Protein AF-A0A7S2PBY9-F1 (afdb_monomer_lite)

Foldseek 3Di:
DDDDPPQCKAWADEVPDPAIDIDGLVLDDCQFFVLVVQQPDDDDDPPGDHFDADPVRHGYDPAFPDNLLVVLSVVCSNVSNDDDLVRNCVSQVDLVSLQRNQLCCVVRPGDVVVLQSSLQSNQQDVEDPAEDDEDECVNGNHDQADEEHAEGAHYNYRYEAAHHALYEYAEYEAYNYEYENYEDALNYEYAEYEAENYEYYCYEPNYEYQEYAHDHAYEYENYEAEHAAEYEYELYEHANYEYDDDDPNDDPPHFHEYEAYCYEYHEAYEDQGQEYEYEQYHYNYQAYEHEDANREYEYECYEPPDDHHYDDPAAYEYEYALYEDQDEEEAERYEYHDHNYEYNDAYEYYCYEDCDEAEDYEHDAAHEYAQYERACAYELYEYENYEYANYERHEDAARQANYEYELYEHAQYEAYQHDPDGHEHEYELYEAEQYWYFDDDPDTDIDTPPPDPPRCPRYNHHNYHYYYNDPPD

Structure (mmCIF, N/CA/C/O backbone):
data_AF-A0A7S2PBY9-F1
#
_entry.id   AF-A0A7S2PBY9-F1
#
loop_
_atom_site.group_PDB
_atom_site.id
_atom_site.type_symbol
_atom_site.label_atom_id
_atom_site.label_alt_id
_atom_site.label_comp_id
_atom_site.label_asym_id
_atom_site.label_entity_id
_atom_site.label_seq_id
_atom_site.pdbx_PDB_ins_code
_atom_site.Cartn_x
_atom_site.Cartn_y
_atom_site.Cartn_z
_atom_site.occupancy
_atom_site.B_iso_or_equiv
_atom_site.auth_seq_id
_atom_site.auth_comp_id
_atom_site.auth_asym_id
_atom_site.auth_atom_id
_atom_site.pdbx_PDB_model_num
ATOM 1 N N . GLY A 1 1 ? -43.700 9.227 63.693 1.00 39.72 1 GLY A N 1
ATOM 2 C CA . GLY A 1 1 ? -43.166 7.904 63.344 1.00 39.72 1 GLY A CA 1
ATOM 3 C C . GLY A 1 1 ? -41.976 8.168 62.476 1.00 39.72 1 GLY A C 1
ATOM 4 O O . GLY A 1 1 ? -42.180 8.581 61.346 1.00 39.72 1 GLY A O 1
ATOM 5 N N . GLY A 1 2 ? -40.796 8.138 63.084 1.00 37.88 2 GLY A N 1
ATOM 6 C CA . GLY A 1 2 ? -39.539 8.439 62.416 1.00 37.88 2 GLY A CA 1
ATOM 7 C C . GLY A 1 2 ? -38.986 7.209 61.710 1.00 37.88 2 GLY A C 1
ATOM 8 O O . GLY A 1 2 ? -39.224 6.092 62.161 1.00 37.88 2 GLY A O 1
ATOM 9 N N . ASP A 1 3 ? -38.289 7.497 60.617 1.00 44.28 3 ASP A N 1
ATOM 10 C CA . ASP A 1 3 ? -37.062 6.849 60.164 1.00 44.28 3 ASP A CA 1
ATOM 11 C C . ASP A 1 3 ? -37.043 5.321 60.127 1.00 44.28 3 ASP A C 1
ATOM 13 O O . ASP A 1 3 ? -36.517 4.664 61.014 1.00 44.28 3 ASP A O 1
ATOM 17 N N . ASP A 1 4 ? -37.526 4.791 59.005 1.00 40.81 4 ASP A N 1
ATOM 18 C CA . ASP A 1 4 ? -36.921 3.635 58.341 1.00 40.81 4 ASP A CA 1
ATOM 19 C C . ASP A 1 4 ? -36.999 3.879 56.823 1.00 40.81 4 ASP A C 1
ATOM 21 O O . ASP A 1 4 ? -37.701 3.200 56.073 1.00 40.81 4 ASP A O 1
ATOM 25 N N . VAL A 1 5 ? -36.267 4.893 56.337 1.00 46.94 5 VAL A N 1
ATOM 26 C CA . VAL A 1 5 ? -35.776 4.867 54.948 1.00 46.94 5 VAL A CA 1
ATOM 27 C C . VAL A 1 5 ? -34.661 3.827 54.942 1.00 46.94 5 VAL A C 1
ATOM 29 O O . VAL A 1 5 ? -33.476 4.151 54.970 1.00 46.94 5 VAL A O 1
ATOM 32 N N . ALA A 1 6 ? -35.052 2.556 55.042 1.00 49.47 6 ALA A N 1
ATOM 33 C CA . ALA A 1 6 ? -34.139 1.443 54.902 1.00 49.47 6 ALA A CA 1
ATOM 34 C C . ALA A 1 6 ? -33.404 1.634 53.574 1.00 49.47 6 ALA A C 1
ATOM 36 O O . ALA A 1 6 ? -34.047 1.820 52.541 1.00 49.47 6 ALA A O 1
ATOM 37 N N . ASN A 1 7 ? -32.070 1.655 53.629 1.00 56.69 7 ASN A N 1
ATOM 38 C CA . ASN A 1 7 ? -31.191 1.665 52.464 1.00 56.69 7 ASN A CA 1
ATOM 39 C C . ASN A 1 7 ? -31.733 0.681 51.417 1.00 56.69 7 ASN A C 1
ATOM 41 O O . ASN A 1 7 ? -31.589 -0.529 51.596 1.00 56.69 7 ASN A O 1
ATOM 45 N N . ASP A 1 8 ? -32.359 1.189 50.350 1.00 86.00 8 ASP A N 1
ATOM 46 C CA . ASP A 1 8 ? -32.905 0.385 49.246 1.00 86.00 8 ASP A CA 1
ATOM 47 C C . ASP A 1 8 ? -31.750 -0.020 48.318 1.00 86.00 8 ASP A C 1
ATOM 49 O O . ASP A 1 8 ? -31.641 0.370 47.152 1.00 86.00 8 ASP A O 1
ATOM 53 N N . GLU A 1 9 ? -30.794 -0.715 48.930 1.00 92.44 9 GLU A N 1
ATOM 54 C CA . GLU A 1 9 ? -29.535 -1.132 48.355 1.00 92.44 9 GLU A CA 1
ATOM 55 C C . GLU A 1 9 ? -29.719 -2.521 47.746 1.00 92.44 9 GLU A C 1
ATOM 57 O O . GLU A 1 9 ? -30.039 -3.500 48.422 1.00 92.44 9 GLU A O 1
ATOM 62 N N . ILE A 1 10 ? -29.504 -2.611 46.441 1.00 93.75 10 ILE A N 1
ATOM 63 C CA . ILE A 1 10 ? -29.655 -3.835 45.670 1.00 93.75 10 ILE A CA 1
ATOM 64 C C . ILE A 1 10 ? -28.278 -4.448 45.469 1.00 93.75 10 ILE A C 1
ATOM 66 O O . ILE A 1 10 ? -27.334 -3.771 45.060 1.00 93.75 10 ILE A O 1
ATOM 70 N N . SER A 1 11 ? -28.172 -5.745 45.741 1.00 94.75 11 SER A N 1
ATOM 71 C CA . SER A 1 11 ? -26.940 -6.507 45.555 1.00 94.75 11 SER A CA 1
ATOM 72 C C . SER A 1 11 ? -27.009 -7.348 44.283 1.00 94.75 11 SER A C 1
ATOM 74 O O . SER A 1 11 ? -27.961 -8.104 44.083 1.00 94.75 11 SER A O 1
ATOM 76 N N . PHE A 1 12 ? -25.967 -7.244 43.465 1.00 94.75 12 PHE A N 1
ATOM 77 C CA . PHE A 1 12 ? -25.755 -8.029 42.255 1.00 94.75 12 PHE A CA 1
ATOM 78 C C . PHE A 1 12 ? -24.543 -8.941 42.430 1.00 94.75 12 PHE A C 1
ATOM 80 O O . PHE A 1 12 ? -23.540 -8.534 43.023 1.00 94.75 12 PHE A O 1
ATOM 87 N N . VAL A 1 13 ? -24.627 -10.154 41.897 1.00 94.88 13 VAL A N 1
ATOM 88 C CA . VAL A 1 13 ? -23.551 -11.149 41.875 1.00 94.88 13 VAL A CA 1
ATOM 89 C C . VAL A 1 13 ? -23.421 -11.714 40.464 1.00 94.88 13 VAL A C 1
ATOM 91 O O . VAL A 1 13 ? -24.424 -11.899 39.779 1.00 94.88 13 VAL A O 1
ATOM 94 N N . VAL A 1 14 ? -22.200 -11.973 40.005 1.00 93.25 14 VAL A N 1
ATOM 95 C CA . VAL A 1 14 ? -21.979 -12.625 38.705 1.00 93.25 14 VAL A CA 1
ATOM 96 C C . VAL A 1 14 ? -22.120 -14.142 38.865 1.00 93.25 14 VAL A C 1
ATOM 98 O O . VAL A 1 14 ? -21.650 -14.717 39.847 1.00 93.25 14 VAL A O 1
ATOM 101 N N . ARG A 1 15 ? -22.811 -14.807 37.934 1.00 91.06 15 ARG A N 1
ATOM 102 C CA . ARG A 1 15 ? -23.090 -16.247 37.997 1.00 91.06 15 ARG A CA 1
ATOM 103 C C . ARG A 1 15 ? -21.786 -17.042 38.071 1.00 91.06 15 ARG A C 1
ATOM 105 O O . ARG A 1 15 ? -20.938 -16.933 37.197 1.00 91.06 15 ARG A O 1
ATOM 112 N N . GLY A 1 16 ? -21.661 -17.882 39.099 1.00 88.38 16 GLY A N 1
ATOM 113 C CA . GLY A 1 16 ? -20.468 -18.708 39.317 1.00 88.38 16 GLY A CA 1
ATOM 114 C C . GLY A 1 16 ? -19.298 -17.975 39.978 1.00 88.38 16 GLY A C 1
ATOM 115 O O . GLY A 1 16 ? -18.324 -18.625 40.343 1.00 88.38 16 GLY A O 1
ATOM 116 N N . GLU A 1 17 ? -19.418 -16.668 40.209 1.00 89.69 17 GLU A N 1
ATOM 117 C CA . GLU A 1 17 ? -18.386 -15.841 40.824 1.00 89.69 17 GLU A CA 1
ATOM 118 C C . GLU A 1 17 ? -18.768 -15.417 42.247 1.00 89.69 17 GLU A C 1
ATOM 120 O O . GLU A 1 17 ? -19.938 -15.342 42.626 1.00 89.69 17 GLU A O 1
ATOM 125 N N . SER A 1 18 ? -17.757 -15.102 43.059 1.00 88.50 18 SER A N 1
ATOM 126 C CA . SER A 1 18 ? -17.959 -14.566 44.418 1.00 88.50 18 SER A CA 1
ATOM 127 C C . SER A 1 18 ? -18.099 -13.039 44.455 1.00 88.50 18 SER A C 1
ATOM 129 O O . SER A 1 18 ? -18.426 -12.467 45.497 1.00 88.50 18 SER A O 1
ATOM 131 N N . THR A 1 19 ? -17.859 -12.375 43.323 1.00 91.62 19 THR A N 1
ATOM 132 C CA . THR A 1 19 ? -17.816 -10.918 43.213 1.00 91.62 19 THR A CA 1
ATOM 133 C C . THR A 1 19 ? -19.214 -10.322 43.333 1.00 91.62 19 THR A C 1
ATOM 135 O O . THR A 1 19 ? -20.106 -10.625 42.541 1.00 91.62 19 THR A O 1
ATOM 138 N N . THR A 1 20 ? -19.400 -9.435 44.311 1.00 93.44 20 THR A N 1
ATOM 139 C CA . THR A 1 20 ? -20.675 -8.754 44.556 1.00 93.44 20 THR A CA 1
ATOM 140 C C . THR A 1 20 ? -20.530 -7.248 44.456 1.00 93.44 20 THR A C 1
ATOM 142 O O . THR A 1 20 ? -19.598 -6.683 45.029 1.00 93.44 20 THR A O 1
ATOM 145 N N . ALA A 1 21 ? -21.491 -6.588 43.817 1.00 95.25 21 ALA A N 1
ATOM 146 C CA . ALA A 1 21 ? -21.585 -5.136 43.782 1.00 95.25 21 ALA A CA 1
ATOM 147 C C . ALA A 1 21 ? -22.942 -4.680 44.303 1.00 95.25 21 ALA A C 1
ATOM 149 O O . ALA A 1 21 ? -23.959 -5.343 44.104 1.00 95.25 21 ALA A O 1
ATOM 150 N N . LYS A 1 22 ? -22.943 -3.527 44.966 1.00 95.31 22 LYS A N 1
ATOM 151 C CA . LYS A 1 22 ? -24.145 -2.924 45.525 1.00 95.31 22 LYS A CA 1
ATOM 152 C C . LYS A 1 22 ? -24.443 -1.583 44.874 1.00 95.31 22 LYS A C 1
ATOM 154 O O . LYS A 1 22 ? -23.528 -0.776 44.677 1.00 95.31 22 LYS A O 1
ATOM 159 N N . LEU A 1 23 ? -25.708 -1.350 44.548 1.00 94.88 23 LEU A N 1
ATOM 160 C CA . LEU A 1 23 ? -26.203 -0.103 43.968 1.00 94.88 23 LEU A CA 1
ATOM 161 C C . LEU A 1 23 ? -27.442 0.363 44.728 1.00 94.88 23 LEU A C 1
ATOM 163 O O . LEU A 1 23 ? -28.250 -0.450 45.166 1.00 94.88 23 LEU A O 1
ATOM 167 N N . GLN A 1 24 ? -27.607 1.676 44.862 1.00 93.50 24 GLN A N 1
ATOM 168 C CA . GLN A 1 24 ? -28.858 2.246 45.362 1.00 93.50 24 GLN A CA 1
ATOM 169 C C . GLN A 1 24 ? -29.923 2.119 44.270 1.00 93.50 24 GLN A C 1
ATOM 171 O O . GLN A 1 24 ? -29.632 2.429 43.113 1.00 93.50 24 GLN A O 1
ATOM 176 N N . ARG A 1 25 ? -31.156 1.711 44.606 1.00 90.56 25 ARG A N 1
ATOM 177 C CA . ARG A 1 25 ? -32.242 1.598 43.611 1.00 90.56 25 ARG A CA 1
ATOM 178 C C . ARG A 1 25 ? -32.454 2.896 42.830 1.00 90.56 25 ARG A C 1
ATOM 180 O O . ARG A 1 25 ? -32.711 2.843 41.634 1.00 90.56 25 ARG A O 1
ATOM 187 N N . SER A 1 26 ? -32.272 4.048 43.474 1.00 90.88 26 SER A N 1
ATOM 188 C CA . SER A 1 26 ? -32.381 5.371 42.845 1.00 90.88 26 SER A CA 1
ATOM 189 C C . SER A 1 26 ? -31.364 5.636 41.726 1.00 90.88 26 SER A C 1
ATOM 191 O O . SER A 1 26 ? -31.598 6.519 40.909 1.00 90.88 26 SER A O 1
ATOM 193 N N . MET A 1 27 ? -30.257 4.886 41.665 1.00 92.25 27 MET A N 1
ATOM 194 C CA . MET A 1 27 ? -29.250 4.989 40.596 1.00 92.25 27 MET A CA 1
ATOM 195 C C . MET A 1 27 ? -29.655 4.221 39.332 1.00 92.25 27 MET A C 1
ATOM 197 O O . MET A 1 27 ? -29.084 4.441 38.266 1.00 92.25 27 MET A O 1
ATOM 201 N N . LEU A 1 28 ? -30.620 3.303 39.437 1.00 91.88 28 LEU A N 1
ATOM 202 C CA . LEU A 1 28 ? -31.110 2.523 38.309 1.00 91.88 28 LEU A CA 1
ATOM 203 C C . LEU A 1 28 ? -32.190 3.327 37.587 1.00 91.88 28 LEU A C 1
ATOM 205 O O . LEU A 1 28 ? -33.342 3.371 38.012 1.00 91.88 28 LEU A O 1
ATOM 209 N N . THR A 1 29 ? -31.818 3.969 36.485 1.00 90.50 29 THR A N 1
ATOM 210 C CA . THR A 1 29 ? -32.753 4.692 35.617 1.00 90.50 29 THR A CA 1
ATOM 211 C C . THR A 1 29 ? -32.767 4.075 34.219 1.00 90.50 29 THR A C 1
ATOM 213 O O . THR A 1 29 ? -31.808 3.419 33.804 1.00 90.50 29 THR A O 1
ATOM 216 N N . ASN A 1 30 ? -33.849 4.313 33.469 1.00 88.06 30 ASN A N 1
ATOM 217 C CA . ASN A 1 30 ? -33.950 3.898 32.064 1.00 88.06 30 ASN A CA 1
ATOM 218 C C . ASN A 1 30 ? -32.862 4.528 31.180 1.00 88.06 30 ASN A C 1
ATOM 220 O O . ASN A 1 30 ? -32.518 3.964 30.148 1.00 88.06 30 ASN A O 1
ATOM 224 N N . GLU A 1 31 ? -32.335 5.687 31.577 1.00 88.31 31 GLU A N 1
ATOM 225 C CA . GLU A 1 31 ? -31.305 6.419 30.835 1.00 88.31 31 GLU A CA 1
ATOM 226 C C . GLU A 1 31 ? -29.900 5.854 31.084 1.00 88.31 31 GLU A C 1
ATOM 228 O O . GLU A 1 31 ? -29.051 5.894 30.197 1.00 88.31 31 GLU A O 1
ATOM 233 N N . VAL A 1 32 ? -29.652 5.315 32.281 1.00 87.44 32 VAL A N 1
ATOM 234 C CA . VAL A 1 32 ? -28.318 4.871 32.707 1.00 87.44 32 VAL A CA 1
ATOM 235 C C . VAL A 1 32 ? -28.105 3.384 32.447 1.00 87.44 32 VAL A C 1
ATOM 237 O O . VAL A 1 32 ? -27.052 2.988 31.950 1.00 87.44 32 VAL A O 1
ATOM 240 N N . CYS A 1 33 ? -29.075 2.549 32.826 1.00 90.69 33 CYS A N 1
ATOM 241 C CA . CYS A 1 33 ? -28.980 1.100 32.681 1.00 90.69 33 CYS A CA 1
ATOM 242 C C . CYS A 1 33 ? -30.379 0.457 32.724 1.00 90.69 33 CYS A C 1
ATOM 244 O O . CYS A 1 33 ? -30.797 -0.066 33.767 1.00 90.69 33 CYS A O 1
ATOM 246 N N . PRO A 1 34 ? -31.122 0.475 31.601 1.00 89.62 34 PRO A N 1
ATOM 247 C CA . PRO A 1 34 ? -32.491 -0.041 31.548 1.00 89.62 34 PRO A CA 1
ATOM 248 C C . PRO A 1 34 ? -32.565 -1.539 31.866 1.00 89.62 34 PRO A C 1
ATOM 250 O O . PRO A 1 34 ? -33.553 -1.996 32.431 1.00 89.62 34 PRO A O 1
ATOM 253 N N . VAL A 1 35 ? -31.506 -2.302 31.573 1.00 89.75 35 VAL A N 1
ATOM 254 C CA . VAL A 1 35 ? -31.452 -3.745 31.848 1.00 89.75 35 VAL A CA 1
ATOM 255 C C . VAL A 1 35 ? -31.438 -4.027 33.346 1.00 89.75 35 VAL A C 1
ATOM 257 O O . VAL A 1 35 ? -32.257 -4.807 33.827 1.00 89.75 35 VAL A O 1
ATOM 260 N N . LEU A 1 36 ? -30.565 -3.367 34.114 1.00 91.00 36 LEU A N 1
ATOM 261 C CA . LEU A 1 36 ? -30.546 -3.549 35.568 1.00 91.00 36 LEU A CA 1
ATOM 262 C C . LEU A 1 36 ? -31.826 -3.026 36.218 1.00 91.00 36 LEU A C 1
ATOM 264 O O . LEU A 1 36 ? -32.329 -3.654 37.146 1.00 91.00 36 LEU A O 1
ATOM 268 N N . LEU A 1 37 ? -32.380 -1.915 35.722 1.00 90.56 37 LEU A N 1
ATOM 269 C CA . LEU A 1 37 ? -33.668 -1.423 36.201 1.00 90.56 37 LEU A CA 1
ATOM 270 C C . LEU A 1 37 ? -34.782 -2.451 35.957 1.00 90.56 37 LEU A C 1
ATOM 272 O O . LEU A 1 37 ? -35.534 -2.735 36.881 1.00 90.56 37 LEU A O 1
ATOM 276 N N . ALA A 1 38 ? -34.857 -3.051 34.766 1.00 87.81 38 ALA A N 1
ATOM 277 C CA . ALA A 1 38 ? -35.856 -4.068 34.440 1.00 87.81 38 ALA A CA 1
ATOM 278 C C . ALA A 1 38 ? -35.723 -5.327 35.310 1.00 87.81 38 ALA A C 1
ATOM 280 O O . ALA A 1 38 ? -36.731 -5.863 35.760 1.00 87.81 38 ALA A O 1
ATOM 281 N N . LEU A 1 39 ? -34.493 -5.765 35.607 1.00 88.19 39 LEU A N 1
ATOM 282 C CA . LEU A 1 39 ? -34.247 -6.922 36.476 1.00 88.19 39 LEU A CA 1
ATOM 283 C C . LEU A 1 39 ? -34.735 -6.693 37.914 1.00 88.19 39 LEU A C 1
ATOM 285 O O . LEU A 1 39 ? -35.150 -7.645 38.573 1.00 88.19 39 LEU A O 1
ATOM 289 N N . VAL A 1 40 ? -34.664 -5.451 38.406 1.00 88.25 40 VAL A N 1
ATOM 290 C CA . VAL A 1 40 ? -35.004 -5.099 39.796 1.00 88.25 40 VAL A CA 1
ATOM 291 C C . VAL A 1 40 ? -36.384 -4.448 39.941 1.00 88.25 40 VAL A C 1
ATOM 293 O O . VAL A 1 40 ? -36.879 -4.260 41.063 1.00 88.25 40 VAL A O 1
ATOM 296 N N . ALA A 1 41 ? -37.010 -4.087 38.823 1.00 82.94 41 ALA A N 1
ATOM 297 C CA . ALA A 1 41 ? -38.372 -3.600 38.788 1.00 82.94 41 ALA A CA 1
ATOM 298 C C . ALA A 1 41 ? -39.301 -4.705 39.293 1.00 82.94 41 ALA A C 1
ATOM 300 O O . ALA A 1 41 ? -39.381 -5.807 38.756 1.00 82.94 41 ALA A O 1
ATOM 301 N N . ASP A 1 42 ? -39.996 -4.397 40.376 1.00 64.50 42 ASP A N 1
ATOM 302 C CA . ASP A 1 42 ? -40.964 -5.292 40.979 1.00 64.50 42 ASP A CA 1
ATOM 303 C C . ASP A 1 42 ? -42.302 -5.104 40.226 1.00 64.50 42 ASP A C 1
ATOM 305 O O . ASP A 1 42 ? -42.823 -3.988 40.221 1.00 64.50 42 ASP A O 1
ATOM 309 N N . ARG A 1 43 ? -42.889 -6.202 39.701 1.00 61.25 43 ARG A N 1
ATOM 310 C CA . ARG A 1 43 ? -44.346 -6.532 39.687 1.00 61.25 43 ARG A CA 1
ATOM 311 C C . ARG A 1 43 ? -45.137 -6.622 38.366 1.00 61.25 43 ARG A C 1
ATOM 313 O O . ARG A 1 43 ? -44.895 -5.962 37.366 1.00 61.25 43 ARG A O 1
ATOM 320 N N . ALA A 1 44 ? -46.230 -7.376 38.538 1.00 48.28 44 ALA A N 1
ATOM 321 C CA . ALA A 1 44 ? -47.545 -7.330 37.891 1.00 48.28 44 ALA A CA 1
ATOM 322 C C . ALA A 1 44 ? -47.662 -7.828 36.448 1.00 48.28 44 ALA A C 1
ATOM 324 O O . ALA A 1 44 ? -48.623 -8.546 36.178 1.00 48.28 44 ALA A O 1
ATOM 325 N N . ASP A 1 45 ? -46.703 -7.545 35.569 1.00 48.62 45 ASP A N 1
ATOM 326 C CA . ASP A 1 45 ? -46.765 -8.002 34.178 1.00 48.62 45 ASP A CA 1
ATOM 327 C C . ASP A 1 45 ? -45.830 -9.190 33.930 1.00 48.62 45 ASP A C 1
ATOM 329 O O . ASP A 1 45 ? -44.605 -9.086 33.973 1.00 48.62 45 ASP A O 1
ATOM 333 N N . ALA A 1 46 ? -46.430 -10.348 33.645 1.00 53.78 46 ALA A N 1
ATOM 334 C CA . ALA A 1 46 ? -45.760 -11.636 33.436 1.00 53.78 46 ALA A CA 1
ATOM 335 C C . ALA A 1 46 ? -44.892 -11.719 32.157 1.00 53.78 46 ALA A C 1
ATOM 337 O O . ALA A 1 46 ? -44.427 -12.801 31.806 1.00 53.78 46 ALA A O 1
ATOM 338 N N . SER A 1 47 ? -44.694 -10.613 31.434 1.00 56.56 47 SER A N 1
ATOM 339 C CA . SER A 1 47 ? -44.037 -10.581 30.122 1.00 56.56 47 SER A CA 1
ATOM 340 C C . SER A 1 47 ? -42.581 -10.101 30.133 1.00 56.56 47 SER A C 1
ATOM 342 O O . SER A 1 47 ? -41.954 -10.108 29.075 1.00 56.56 47 SER A O 1
ATOM 344 N N . MET A 1 48 ? -42.031 -9.670 31.273 1.00 55.06 48 MET A N 1
ATOM 345 C CA . MET A 1 48 ? -40.631 -9.225 31.364 1.00 55.06 48 MET A CA 1
ATOM 346 C C . MET A 1 48 ? -39.706 -10.338 31.898 1.00 55.06 48 MET A C 1
ATOM 348 O O . MET A 1 48 ? -40.133 -11.114 32.756 1.00 55.06 48 MET A O 1
ATOM 352 N N . PRO A 1 49 ? -38.446 -10.432 31.424 1.00 57.31 49 PRO A N 1
ATOM 353 C CA . PRO A 1 49 ? -37.483 -11.418 31.916 1.00 57.31 49 PRO A CA 1
ATOM 354 C C . PRO A 1 49 ? -37.244 -11.255 33.424 1.00 57.31 49 PRO A C 1
ATOM 356 O O . PRO A 1 49 ? -36.888 -10.170 33.880 1.00 57.31 49 PRO A O 1
ATOM 359 N N . GLN A 1 50 ? -37.422 -12.328 34.200 1.00 65.94 50 GLN A N 1
ATOM 360 C CA . GLN A 1 50 ? -37.060 -12.331 35.618 1.00 65.94 50 GLN A CA 1
ATOM 361 C C . GLN A 1 50 ? -35.546 -12.488 35.770 1.00 65.94 50 GLN A C 1
ATOM 363 O O . GLN A 1 50 ? -34.950 -13.384 35.176 1.00 65.94 50 GLN A O 1
ATOM 368 N N . GLY A 1 51 ? -34.933 -11.638 36.596 1.00 70.81 51 GLY A N 1
ATOM 369 C CA . GLY A 1 51 ? -33.574 -11.876 37.067 1.00 70.81 51 GLY A CA 1
ATOM 370 C C . GLY A 1 51 ? -33.562 -12.989 38.106 1.00 70.81 51 GLY A C 1
ATOM 371 O O . GLY A 1 51 ? -34.260 -12.888 39.118 1.00 70.81 51 GLY A O 1
ATOM 372 N N . ASP A 1 52 ? -32.756 -14.026 37.880 1.00 86.25 52 ASP A N 1
ATOM 373 C CA . ASP A 1 52 ? -32.514 -15.063 38.881 1.00 86.25 52 ASP A CA 1
ATOM 374 C C . ASP A 1 52 ? -31.988 -14.418 40.169 1.00 86.25 52 ASP A C 1
ATOM 376 O O . ASP A 1 52 ? -31.101 -13.561 40.134 1.00 86.25 52 ASP A O 1
ATOM 380 N N . ARG A 1 53 ? -32.515 -14.837 41.322 1.00 90.56 53 ARG A N 1
ATOM 381 C CA . ARG A 1 53 ? -31.969 -14.466 42.631 1.00 90.56 53 ARG A CA 1
ATOM 382 C C . ARG A 1 53 ? -31.380 -15.685 43.315 1.00 90.56 53 ARG A C 1
ATOM 384 O O . ARG A 1 53 ? -31.908 -16.789 43.196 1.00 90.56 53 ARG A O 1
ATOM 391 N N . ASP A 1 54 ? -30.305 -15.479 44.059 1.00 91.50 54 ASP A N 1
ATOM 392 C CA . ASP A 1 54 ? -29.762 -16.525 44.917 1.00 91.50 54 ASP A CA 1
ATOM 393 C C . ASP A 1 54 ? -30.501 -16.624 46.264 1.00 91.50 54 ASP A C 1
ATOM 395 O O . ASP A 1 54 ? -31.431 -15.871 46.562 1.00 91.50 54 ASP A O 1
ATOM 399 N N . SER A 1 55 ? -30.068 -17.559 47.115 1.00 91.06 55 SER A N 1
ATOM 400 C CA . SER A 1 55 ? -30.639 -17.770 48.453 1.00 91.06 55 SER A CA 1
ATOM 401 C C . SER A 1 55 ? -30.460 -16.584 49.410 1.00 91.06 55 SER A C 1
ATOM 403 O O . SER A 1 55 ? -31.115 -16.546 50.449 1.00 91.06 55 SER A O 1
ATOM 405 N N . GLN A 1 56 ? -29.599 -15.619 49.076 1.00 91.38 56 GLN A N 1
ATOM 406 C CA . GLN A 1 56 ? -29.383 -14.384 49.831 1.00 91.38 56 GLN A CA 1
ATOM 407 C C . GLN A 1 56 ? -30.193 -13.210 49.259 1.00 91.38 56 GLN A C 1
ATOM 409 O O . GLN A 1 56 ? -30.078 -12.088 49.750 1.00 91.38 56 GLN A O 1
ATOM 414 N N . GLY A 1 57 ? -31.011 -13.451 48.229 1.00 89.56 57 GLY A N 1
ATOM 415 C CA . GLY A 1 57 ? -31.811 -12.429 47.563 1.00 89.56 57 GLY A CA 1
ATOM 416 C C . GLY A 1 57 ? -31.005 -11.510 46.641 1.00 89.56 57 GLY A C 1
ATOM 417 O O . GLY A 1 57 ? -31.530 -10.476 46.228 1.00 89.56 57 GLY A O 1
ATOM 418 N N . ARG A 1 58 ? -29.754 -11.861 46.314 1.00 92.50 58 ARG A N 1
ATOM 419 C CA . ARG A 1 58 ? -28.908 -11.106 45.377 1.00 92.50 58 ARG A CA 1
ATOM 420 C C . ARG A 1 58 ? -29.290 -11.470 43.949 1.00 92.50 58 ARG A C 1
ATOM 422 O O . ARG A 1 58 ? -29.528 -12.641 43.663 1.00 92.50 58 ARG A O 1
ATOM 429 N N . TYR A 1 59 ? -29.316 -10.490 43.054 1.00 92.38 59 TYR A N 1
ATOM 430 C CA . TYR A 1 59 ? -29.592 -10.726 41.638 1.00 92.38 59 TYR A CA 1
ATOM 431 C C . TYR A 1 59 ? -28.365 -11.309 40.943 1.00 92.38 59 TYR A C 1
ATOM 433 O O . TYR A 1 59 ? -27.272 -10.750 41.039 1.00 92.38 59 TYR A O 1
ATOM 441 N N . ILE A 1 60 ? -28.556 -12.419 40.241 1.00 92.00 60 ILE A N 1
ATOM 442 C CA . ILE A 1 60 ? -27.516 -13.130 39.507 1.00 92.00 60 ILE A CA 1
ATOM 443 C C . ILE A 1 60 ? -27.452 -12.568 38.084 1.00 92.00 60 ILE A C 1
ATOM 445 O O . ILE A 1 60 ? -28.454 -12.530 37.374 1.00 92.00 60 ILE A O 1
ATOM 449 N N . LEU A 1 61 ? -26.266 -12.137 37.666 1.00 91.88 61 LEU A N 1
ATOM 450 C CA . LEU A 1 61 ? -25.985 -11.630 36.327 1.00 91.88 61 LEU A CA 1
ATOM 451 C C . LEU A 1 61 ? -25.099 -12.622 35.575 1.00 91.88 61 LEU A C 1
ATOM 453 O O . LEU A 1 61 ? -24.127 -13.118 36.137 1.00 91.88 61 LEU A O 1
ATOM 457 N N . ASP A 1 62 ? -25.326 -12.803 34.277 1.00 87.12 62 ASP A N 1
ATOM 458 C CA . ASP A 1 62 ? -24.390 -13.519 33.389 1.00 87.12 62 ASP A CA 1
ATOM 459 C C . ASP A 1 62 ? -23.187 -12.637 32.982 1.00 87.12 62 ASP A C 1
ATOM 461 O O . ASP A 1 62 ? -22.564 -12.851 31.948 1.00 87.12 62 ASP A O 1
ATOM 465 N N . GLY A 1 63 ? -22.921 -11.588 33.774 1.00 80.00 63 GLY A N 1
ATOM 466 C CA . GLY A 1 63 ? -21.993 -10.500 33.484 1.00 80.00 63 GLY A CA 1
ATOM 467 C C . GLY A 1 63 ? -20.513 -10.901 33.507 1.00 80.00 63 GLY A C 1
ATOM 468 O O . GLY A 1 63 ? -20.178 -12.080 33.595 1.00 80.00 63 GLY A O 1
ATOM 469 N N . PRO A 1 64 ? -19.601 -9.916 33.443 1.00 90.94 64 PRO A N 1
ATOM 470 C CA . PRO A 1 64 ? -18.179 -10.199 33.313 1.00 90.94 64 PRO A CA 1
ATOM 471 C C . PRO A 1 64 ? -17.632 -10.962 34.527 1.00 90.94 64 PRO A C 1
ATOM 473 O O . PRO A 1 64 ? -17.800 -10.540 35.670 1.00 90.94 64 PRO A O 1
ATOM 476 N N . SER A 1 65 ? -16.922 -12.049 34.246 1.00 91.31 65 SER A N 1
ATOM 477 C CA . SER A 1 65 ? -16.109 -12.828 35.178 1.00 91.31 65 SER A CA 1
ATOM 478 C C . SER A 1 65 ? -14.943 -12.021 35.761 1.00 91.31 65 SER A C 1
ATOM 480 O O . SER A 1 65 ? -14.624 -12.172 36.939 1.00 91.31 65 SER A O 1
ATOM 482 N N . ASN A 1 66 ? -14.329 -11.109 34.991 1.00 94.06 66 ASN A N 1
ATOM 483 C CA . ASN A 1 66 ? -13.269 -10.247 35.513 1.00 94.06 66 ASN A CA 1
ATOM 484 C C . ASN A 1 66 ? -13.835 -9.207 36.505 1.00 94.06 66 ASN A C 1
ATOM 486 O O . ASN A 1 66 ? -14.655 -8.362 36.119 1.00 94.06 66 ASN A O 1
ATOM 490 N N . PRO A 1 67 ? -13.347 -9.185 37.762 1.00 94.00 67 PRO A N 1
ATOM 491 C CA . PRO A 1 67 ? -13.848 -8.272 38.784 1.00 94.00 67 PRO A CA 1
ATOM 492 C C . PRO A 1 67 ? -13.672 -6.793 38.430 1.00 94.00 67 PRO A C 1
ATOM 494 O O . PRO A 1 67 ? -14.558 -5.994 38.723 1.00 94.00 67 PRO A O 1
ATOM 497 N N . HIS A 1 68 ? -12.567 -6.406 37.781 1.00 95.69 68 HIS A N 1
ATOM 498 C CA . HIS A 1 68 ? -12.339 -5.016 37.376 1.00 95.69 68 HIS A CA 1
ATOM 499 C C . HIS A 1 68 ? -13.375 -4.565 36.350 1.00 95.69 68 HIS A C 1
ATOM 501 O O . HIS A 1 68 ? -13.959 -3.496 36.514 1.00 95.69 68 HIS A O 1
ATOM 507 N N . ALA A 1 69 ? -13.666 -5.401 35.348 1.00 95.62 69 ALA A N 1
ATOM 508 C CA . ALA A 1 69 ? -14.715 -5.125 34.370 1.00 95.62 69 ALA A CA 1
ATOM 509 C C . ALA A 1 69 ? -16.093 -5.017 35.042 1.00 95.62 69 ALA A C 1
ATOM 511 O O . ALA A 1 69 ? -16.834 -4.069 34.783 1.00 95.62 69 ALA A O 1
ATOM 512 N N . PHE A 1 70 ? -16.416 -5.940 35.952 1.00 95.94 70 PHE A N 1
ATOM 513 C CA . PHE A 1 70 ? -17.674 -5.917 36.697 1.00 95.94 70 PHE A CA 1
ATOM 514 C C . PHE A 1 70 ? -17.833 -4.644 37.535 1.00 95.94 70 PHE A C 1
ATOM 516 O O . PHE A 1 70 ? -18.817 -3.916 37.386 1.00 95.94 70 PHE A O 1
ATOM 523 N N . PHE A 1 71 ? -16.853 -4.330 38.384 1.00 95.44 71 PHE A N 1
ATOM 524 C CA . PHE A 1 71 ? -16.902 -3.146 39.239 1.00 95.44 71 PHE A CA 1
ATOM 525 C C . PHE A 1 71 ? -16.882 -1.847 38.440 1.00 95.44 71 PHE A C 1
ATOM 527 O O . PHE A 1 71 ? -17.537 -0.885 38.837 1.00 95.44 71 PHE A O 1
ATOM 534 N N . PHE A 1 72 ? -16.176 -1.819 37.311 1.00 95.56 72 PHE A N 1
ATOM 535 C CA . PHE A 1 72 ? -16.199 -0.694 36.390 1.00 95.56 72 PHE A CA 1
ATOM 536 C C . PHE A 1 72 ? -17.607 -0.443 35.828 1.00 95.56 72 PHE A C 1
ATOM 538 O O . PHE A 1 72 ? -18.089 0.687 35.894 1.00 95.56 72 PHE A O 1
ATOM 545 N N . LEU A 1 73 ? -18.295 -1.476 35.326 1.00 94.69 73 LEU A N 1
ATOM 546 C CA . LEU A 1 73 ? -19.650 -1.329 34.778 1.00 94.69 73 LEU A CA 1
ATOM 547 C C . LEU A 1 73 ? -20.634 -0.869 35.862 1.00 94.69 73 LEU A C 1
ATOM 549 O O . LEU A 1 73 ? -21.444 0.022 35.626 1.00 94.69 73 LEU A O 1
ATOM 553 N N . MET A 1 74 ? -20.507 -1.405 37.078 1.00 95.38 74 MET A N 1
ATOM 554 C CA . MET A 1 74 ? -21.309 -0.974 38.228 1.00 95.38 74 MET A CA 1
ATOM 555 C C . MET A 1 74 ? -21.011 0.474 38.637 1.00 95.38 74 MET A C 1
ATOM 557 O O . MET A 1 74 ? -21.922 1.209 39.009 1.00 95.38 74 MET A O 1
ATOM 561 N N . GLU A 1 75 ? -19.753 0.914 38.558 1.00 95.00 75 GLU A N 1
ATOM 562 C CA . GLU A 1 75 ? -19.389 2.312 38.803 1.00 95.00 75 GLU A CA 1
ATOM 563 C C . GLU A 1 75 ? -19.975 3.248 37.745 1.00 95.00 75 GLU A C 1
ATOM 565 O O . GLU A 1 75 ? -20.468 4.314 38.105 1.00 95.00 75 GLU A O 1
ATOM 570 N N . CYS A 1 76 ? -19.972 2.847 36.468 1.00 93.94 76 CYS A N 1
ATOM 571 C CA . CYS A 1 76 ? -20.618 3.624 35.410 1.00 93.94 76 CYS A CA 1
ATOM 572 C C . CYS A 1 76 ? -22.078 3.895 35.777 1.00 93.94 76 CYS A C 1
ATOM 574 O O . CYS A 1 76 ? -22.527 5.033 35.701 1.00 93.94 76 CYS A O 1
ATOM 576 N N . VAL A 1 77 ? -22.798 2.875 36.256 1.00 94.06 77 VAL A N 1
ATOM 577 C CA . VAL A 1 77 ? -24.183 3.032 36.719 1.00 94.06 77 VAL A CA 1
ATOM 578 C C . VAL A 1 77 ? -24.269 3.939 37.949 1.00 94.06 77 VAL A C 1
ATOM 580 O O . VAL A 1 77 ? -25.098 4.844 37.993 1.00 94.06 77 VAL A O 1
ATOM 583 N N . ARG A 1 78 ? -23.375 3.760 38.929 1.00 94.12 78 ARG A N 1
ATOM 584 C CA . ARG A 1 78 ? -23.325 4.575 40.156 1.00 94.12 78 ARG A CA 1
ATOM 585 C C . ARG A 1 78 ? -23.137 6.068 39.875 1.00 94.12 78 ARG A C 1
ATOM 587 O O . ARG A 1 78 ? -23.685 6.890 40.603 1.00 94.12 78 ARG A O 1
ATOM 594 N N . LYS A 1 79 ? -22.384 6.411 38.829 1.00 93.62 79 LYS A N 1
ATOM 595 C CA . LYS A 1 79 ? -22.148 7.792 38.389 1.00 93.62 79 LYS A CA 1
ATOM 596 C C . LYS A 1 79 ? -23.160 8.302 37.362 1.00 93.62 79 LYS A C 1
ATOM 598 O O . LYS A 1 79 ? -22.911 9.308 36.710 1.00 93.62 79 LYS A O 1
ATOM 603 N N . GLY A 1 80 ? -24.285 7.614 37.182 1.00 90.62 80 GLY A N 1
ATOM 604 C CA . GLY A 1 80 ? -25.309 8.050 36.234 1.00 90.62 80 GLY A CA 1
ATOM 605 C C . GLY A 1 80 ? -24.864 7.960 34.772 1.00 90.62 80 GLY A C 1
ATOM 606 O O . GLY A 1 80 ? -25.339 8.710 33.931 1.00 90.62 80 GLY A O 1
ATOM 607 N N . GLY A 1 81 ? -23.936 7.059 34.455 1.00 87.56 81 GLY A N 1
ATOM 608 C CA . GLY A 1 81 ? -23.412 6.883 33.106 1.00 87.56 81 GLY A CA 1
ATOM 609 C C . GLY A 1 81 ? -22.366 7.922 32.702 1.00 87.56 81 GLY A C 1
ATOM 610 O O . GLY A 1 81 ? -21.951 7.913 31.548 1.00 87.56 81 GLY A O 1
ATOM 611 N N . GLU A 1 82 ? -21.902 8.774 33.614 1.00 89.44 82 GLU A N 1
ATOM 612 C CA . GLU A 1 82 ? -20.851 9.751 33.335 1.00 89.44 82 GLU A CA 1
ATOM 613 C C . GLU A 1 82 ? -19.500 9.249 33.853 1.00 89.44 82 GLU A C 1
ATOM 615 O O . GLU A 1 82 ? -19.255 9.158 35.057 1.00 89.44 82 GLU A O 1
ATOM 620 N N . MET A 1 83 ? -18.607 8.906 32.926 1.00 92.00 83 MET A N 1
ATOM 621 C CA . MET A 1 83 ? -17.237 8.498 33.229 1.00 92.00 83 MET A CA 1
ATOM 622 C C . MET A 1 83 ? -16.265 9.249 32.332 1.00 92.00 83 MET A C 1
ATOM 624 O O . MET A 1 83 ? -16.443 9.326 31.116 1.00 92.00 83 MET A O 1
ATOM 628 N N . THR A 1 84 ? -15.204 9.780 32.927 1.00 91.88 84 THR A N 1
ATOM 629 C CA . THR A 1 84 ? -14.116 10.395 32.162 1.00 91.88 84 THR A CA 1
ATOM 630 C C . THR A 1 84 ? -13.135 9.335 31.664 1.00 91.88 84 THR A C 1
ATOM 632 O O . THR A 1 84 ? -13.008 8.258 32.247 1.00 91.88 84 THR A O 1
ATOM 635 N N . PHE A 1 85 ? -12.392 9.647 30.599 1.00 89.50 85 PHE A N 1
ATOM 636 C CA . PHE A 1 85 ? -11.385 8.739 30.042 1.00 89.50 85 PHE A CA 1
ATOM 637 C C . PHE A 1 85 ? -10.339 8.299 31.087 1.00 89.50 85 PHE A C 1
ATOM 639 O O . PHE A 1 85 ? -10.027 7.113 31.185 1.00 89.50 85 PHE A O 1
ATOM 646 N N . THR A 1 86 ? -9.851 9.235 31.910 1.00 91.25 86 THR A N 1
ATOM 647 C CA . THR A 1 86 ? -8.877 8.964 32.983 1.00 91.25 86 THR A CA 1
ATOM 648 C C . THR A 1 86 ? -9.425 7.963 33.996 1.00 91.25 86 THR A C 1
ATOM 650 O O . THR A 1 86 ? -8.769 6.977 34.314 1.00 91.25 86 THR A O 1
ATOM 653 N N . GLU A 1 87 ? -10.672 8.145 34.431 1.00 93.19 87 GLU A N 1
ATOM 654 C CA . GLU A 1 87 ? -11.304 7.241 35.395 1.00 93.19 87 GLU A CA 1
ATOM 655 C C . GLU A 1 87 ? -11.532 5.836 34.828 1.00 93.19 87 GLU A C 1
ATOM 657 O O . GLU A 1 87 ? -11.456 4.859 35.575 1.00 93.19 87 GLU A O 1
ATOM 662 N N . MET A 1 88 ? -11.813 5.713 33.523 1.00 93.06 88 MET A N 1
ATOM 663 C CA . MET A 1 88 ? -11.898 4.404 32.869 1.00 93.06 88 MET A CA 1
ATOM 664 C C . MET A 1 88 ? -10.533 3.711 32.849 1.00 93.06 88 MET A C 1
ATOM 666 O O . MET A 1 88 ? -10.445 2.529 33.177 1.00 93.06 88 MET A O 1
ATOM 670 N N . SER A 1 89 ? -9.476 4.451 32.505 1.00 92.31 89 SER A N 1
ATOM 671 C CA . SER A 1 89 ? -8.106 3.932 32.459 1.00 92.31 89 SER A CA 1
ATOM 672 C C . SER A 1 89 ? -7.630 3.437 33.826 1.00 92.31 89 SER A C 1
ATOM 674 O O . SER A 1 89 ? -7.038 2.364 33.912 1.00 92.31 89 SER A O 1
ATOM 676 N N . ASP A 1 90 ? -7.927 4.177 34.896 1.00 92.75 90 ASP A N 1
ATOM 677 C CA . ASP A 1 90 ? -7.521 3.812 36.259 1.00 92.75 90 ASP A CA 1
ATOM 678 C C . ASP A 1 90 ? -8.241 2.553 36.770 1.00 92.75 90 ASP A C 1
ATOM 680 O O . ASP A 1 90 ? -7.696 1.789 37.569 1.00 92.75 90 ASP A O 1
ATOM 684 N N . ARG A 1 91 ? -9.479 2.323 36.318 1.00 93.94 91 ARG A N 1
ATOM 685 C CA . ARG A 1 91 ? -10.326 1.210 36.783 1.00 93.94 91 ARG A CA 1
ATOM 686 C C . ARG A 1 91 ? -10.222 -0.051 35.936 1.00 93.94 91 ARG A C 1
ATOM 688 O O . ARG A 1 91 ? -10.567 -1.123 36.430 1.00 93.94 91 ARG A O 1
ATOM 695 N N . LEU A 1 92 ? -9.744 0.068 34.700 1.00 95.44 92 LEU A N 1
ATOM 696 C CA . LEU A 1 92 ? -9.513 -1.037 33.769 1.00 95.44 92 LEU A CA 1
ATOM 697 C C . LEU A 1 92 ? -8.010 -1.130 33.447 1.00 95.44 92 LEU A C 1
ATOM 699 O O . LEU A 1 92 ? -7.582 -0.787 32.335 1.00 95.44 92 LEU A O 1
ATOM 703 N N . PRO A 1 93 ? -7.186 -1.543 34.431 1.00 90.69 93 PRO A N 1
ATOM 704 C CA . PRO A 1 93 ? -5.733 -1.431 34.339 1.00 90.69 93 PRO A CA 1
ATOM 705 C C . PRO A 1 93 ? -5.147 -2.323 33.241 1.00 90.69 93 PRO A C 1
ATOM 707 O O . PRO A 1 93 ? -4.202 -1.924 32.563 1.00 90.69 93 PRO A O 1
ATOM 710 N N . ASP A 1 94 ? -5.729 -3.499 33.021 1.00 92.94 94 ASP A N 1
ATOM 711 C CA . ASP A 1 94 ? -5.244 -4.507 32.084 1.00 92.94 94 ASP A CA 1
ATOM 712 C C . ASP A 1 94 ? -6.128 -4.639 30.830 1.00 92.94 94 ASP A C 1
ATOM 714 O O . ASP A 1 94 ? -7.283 -4.216 30.783 1.00 92.94 94 ASP A O 1
ATOM 718 N N . VAL A 1 95 ? -5.579 -5.246 29.778 1.00 92.88 95 VAL A N 1
ATOM 719 C CA . VAL A 1 95 ? -6.280 -5.411 28.496 1.00 92.88 95 VAL A CA 1
ATOM 720 C C . VAL A 1 95 ? -7.485 -6.347 28.611 1.00 92.88 95 VAL A C 1
ATOM 722 O O . VAL A 1 95 ? -8.509 -6.094 27.974 1.00 92.88 95 VAL A O 1
ATOM 725 N N . PHE A 1 96 ? -7.412 -7.395 29.434 1.00 92.75 96 PHE A N 1
ATOM 726 C CA . PHE A 1 96 ? -8.498 -8.367 29.552 1.00 92.75 96 PHE A CA 1
ATOM 727 C C . PHE A 1 96 ? -9.722 -7.759 30.236 1.00 92.75 96 PHE A C 1
ATOM 729 O O . PHE A 1 96 ? -10.834 -7.945 29.742 1.00 92.75 96 PHE A O 1
ATOM 736 N N . SER A 1 97 ? -9.534 -6.959 31.291 1.00 95.12 97 SER A N 1
ATOM 737 C CA . SER A 1 97 ? -10.636 -6.215 31.911 1.00 95.12 97 SER A CA 1
ATOM 738 C C . SER A 1 97 ? -11.277 -5.222 30.936 1.00 95.12 97 SER A C 1
ATOM 740 O O . SER A 1 97 ? -12.505 -5.164 30.849 1.00 95.12 97 SER A O 1
ATOM 742 N N . ARG A 1 98 ? -10.489 -4.509 30.116 1.00 95.25 98 ARG A N 1
ATOM 743 C CA . ARG A 1 98 ? -11.028 -3.625 29.058 1.00 95.25 98 ARG A CA 1
ATOM 744 C C . ARG A 1 98 ? -11.831 -4.392 28.012 1.00 95.25 98 ARG A C 1
ATOM 746 O O . ARG A 1 98 ? -12.925 -3.965 27.640 1.00 95.25 98 ARG A O 1
ATOM 753 N N . MET A 1 99 ? -11.308 -5.523 27.538 1.00 94.00 99 MET A N 1
ATOM 754 C CA . MET A 1 99 ? -12.000 -6.368 26.565 1.00 94.00 99 MET A CA 1
ATOM 755 C C . MET A 1 99 ? -13.325 -6.888 27.120 1.00 94.00 99 MET A C 1
ATOM 757 O O . MET A 1 99 ? -14.336 -6.884 26.419 1.00 94.00 99 MET A O 1
ATOM 761 N N . GLU A 1 100 ? -13.336 -7.331 28.374 1.00 94.25 100 GLU A N 1
ATOM 762 C CA . GLU A 1 100 ? -14.530 -7.885 28.995 1.00 94.25 100 GLU A CA 1
ATOM 763 C C . GLU A 1 100 ? -15.577 -6.816 29.312 1.00 94.25 100 GLU A C 1
ATOM 765 O O . GLU A 1 100 ? -16.767 -7.055 29.099 1.00 94.25 100 GLU A O 1
ATOM 770 N N . ALA A 1 101 ? -15.144 -5.611 29.698 1.00 95.12 101 ALA A N 1
ATOM 771 C CA . ALA A 1 101 ? -16.017 -4.446 29.795 1.00 95.12 101 ALA A CA 1
ATOM 772 C C . ALA A 1 101 ? -16.660 -4.121 28.434 1.00 95.12 101 ALA A C 1
ATOM 774 O O . ALA A 1 101 ? -17.876 -3.958 28.356 1.00 95.12 101 ALA A O 1
ATOM 775 N N . CYS A 1 102 ? -15.884 -4.126 27.342 1.00 94.44 102 CYS A N 1
ATOM 776 C CA . CYS A 1 102 ? -16.413 -3.919 25.988 1.00 94.44 102 CYS A CA 1
ATOM 777 C C . CYS A 1 102 ? -17.391 -5.020 25.549 1.00 94.44 102 CYS A C 1
ATOM 779 O O . CYS A 1 102 ? -18.333 -4.739 24.820 1.00 94.44 102 CYS A O 1
ATOM 781 N N . ARG A 1 103 ? -17.204 -6.280 25.961 1.00 93.06 103 A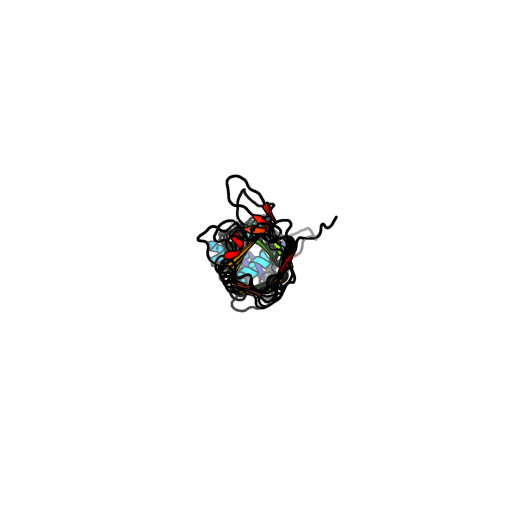RG A N 1
ATOM 782 C CA . ARG A 1 103 ? -18.156 -7.366 25.640 1.00 93.06 103 ARG A CA 1
ATOM 783 C C . ARG A 1 103 ? -19.513 -7.168 26.308 1.00 93.06 103 ARG A C 1
ATOM 785 O O . ARG A 1 103 ? -20.530 -7.497 25.710 1.00 93.06 103 ARG A O 1
ATOM 792 N N . HIS A 1 104 ? -19.525 -6.625 27.523 1.00 93.69 104 HIS A N 1
ATOM 793 C CA . HIS A 1 104 ? -20.741 -6.515 28.324 1.00 93.69 104 HIS A CA 1
ATOM 794 C C . HIS A 1 104 ? -21.377 -5.122 28.301 1.00 93.69 104 HIS A C 1
ATOM 796 O O . HIS A 1 104 ? -22.507 -4.984 28.754 1.00 93.69 104 HIS A O 1
ATOM 802 N N . VAL A 1 105 ? -20.727 -4.093 27.746 1.00 92.06 105 VAL A N 1
ATOM 803 C CA . VAL A 1 105 ? -21.295 -2.730 27.685 1.00 92.06 105 VAL A CA 1
ATOM 804 C C . VAL A 1 105 ? -22.688 -2.696 27.039 1.00 92.06 105 VAL A C 1
ATOM 806 O O . VAL A 1 105 ? -23.575 -2.010 27.545 1.00 92.06 105 VAL A O 1
ATOM 809 N N . ASP A 1 106 ? -22.906 -3.499 25.990 1.00 88.50 106 ASP A N 1
ATOM 810 C CA . ASP A 1 106 ? -24.202 -3.626 25.311 1.00 88.50 106 ASP A CA 1
ATOM 811 C C . ASP A 1 106 ? -25.211 -4.436 26.133 1.00 88.50 106 ASP A C 1
ATOM 813 O O . ASP A 1 106 ? -26.391 -4.096 26.151 1.00 88.50 106 ASP A O 1
ATOM 817 N N . TYR A 1 107 ? -24.751 -5.452 26.873 1.00 88.50 107 TYR A N 1
ATOM 818 C CA . TYR A 1 107 ? -25.594 -6.201 27.812 1.00 88.50 107 TYR A CA 1
ATOM 819 C C . TYR A 1 107 ? -26.154 -5.289 28.912 1.00 88.50 107 TYR A C 1
ATOM 821 O O . TYR A 1 107 ? -27.310 -5.423 29.292 1.00 88.50 107 TYR A O 1
ATOM 829 N N . PHE A 1 108 ? -25.365 -4.325 29.392 1.00 87.75 108 PHE A N 1
ATOM 830 C CA . PHE A 1 108 ? -25.829 -3.321 30.353 1.00 87.75 108 PHE A CA 1
ATOM 831 C C . PHE A 1 108 ? -26.542 -2.129 29.692 1.00 87.75 108 PHE A C 1
ATOM 833 O O . PHE A 1 108 ? -27.043 -1.265 30.408 1.00 87.75 108 PHE A O 1
ATOM 840 N N . MET A 1 109 ? -26.607 -2.071 28.356 1.00 88.50 109 MET A N 1
ATOM 841 C CA . MET A 1 109 ? -27.166 -0.949 27.591 1.00 88.50 109 MET A CA 1
ATOM 842 C C . MET A 1 109 ? -26.672 0.419 28.093 1.00 88.50 109 MET A C 1
ATOM 844 O O . MET A 1 109 ? -27.458 1.354 28.246 1.00 88.50 109 MET A O 1
ATOM 848 N N . LEU A 1 110 ? -25.373 0.529 28.398 1.00 88.81 110 LEU A N 1
ATOM 849 C CA . LEU A 1 110 ? -24.804 1.787 28.885 1.00 88.81 110 LEU A CA 1
ATOM 850 C C . LEU A 1 110 ? -24.871 2.879 27.797 1.00 88.81 110 LEU A C 1
ATOM 852 O O . LEU A 1 110 ? -24.853 2.556 26.604 1.00 88.81 110 LEU A O 1
ATOM 856 N N . PRO A 1 111 ? -24.881 4.174 28.177 1.00 87.69 111 PRO A N 1
ATOM 857 C CA . PRO A 1 111 ? -24.905 5.276 27.220 1.00 87.69 111 PRO A CA 1
ATOM 858 C C . PRO A 1 111 ? -23.811 5.166 26.151 1.00 87.69 111 PRO A C 1
ATOM 860 O O . PRO A 1 111 ? -22.662 4.824 26.449 1.00 87.69 111 PRO A O 1
ATOM 863 N N . GLY A 1 112 ? -24.143 5.528 24.907 1.00 87.88 112 GLY A N 1
ATOM 864 C CA . GLY A 1 112 ? -23.232 5.413 23.759 1.00 87.88 112 GLY A CA 1
ATOM 865 C C . GLY A 1 112 ? -21.891 6.137 23.946 1.00 87.88 112 GLY A C 1
ATOM 866 O O . GLY A 1 112 ? -20.862 5.652 23.480 1.00 87.88 112 GLY A O 1
ATOM 867 N N . ALA A 1 113 ? -21.869 7.234 24.711 1.00 89.00 113 ALA A N 1
ATOM 868 C CA . ALA A 1 113 ? -20.640 7.941 25.069 1.00 89.00 113 ALA A CA 1
ATOM 869 C C . ALA A 1 113 ? -19.636 7.044 25.822 1.00 89.00 113 ALA A C 1
ATOM 871 O O . ALA A 1 113 ? -18.444 7.061 25.514 1.00 89.00 113 ALA A O 1
ATOM 872 N N . ASN A 1 114 ? -20.107 6.195 26.743 1.00 89.88 114 ASN A N 1
ATOM 873 C CA . ASN A 1 114 ? -19.242 5.261 27.470 1.00 89.88 114 ASN A CA 1
ATOM 874 C C . ASN A 1 114 ? -18.712 4.161 26.562 1.00 89.88 114 ASN A C 1
ATOM 876 O O . ASN A 1 114 ? -17.542 3.800 26.644 1.00 89.88 114 ASN A O 1
ATOM 880 N N . LYS A 1 115 ? -19.561 3.658 25.663 1.00 91.25 115 LYS A N 1
ATOM 881 C CA . LYS A 1 115 ? -19.170 2.675 24.652 1.00 91.25 115 LYS A CA 1
ATOM 882 C C . LYS A 1 115 ? -18.067 3.225 23.743 1.00 91.25 115 LYS A C 1
ATOM 884 O O . LYS A 1 115 ? -17.087 2.527 23.473 1.00 91.25 115 LYS A O 1
ATOM 889 N N . ALA A 1 116 ? -18.186 4.486 23.323 1.00 91.50 116 ALA A N 1
ATOM 890 C CA . ALA A 1 116 ? -17.153 5.177 22.561 1.00 91.50 116 ALA A CA 1
ATOM 891 C C . ALA A 1 116 ? -15.852 5.304 23.366 1.00 91.50 116 ALA A C 1
ATOM 893 O O . ALA A 1 116 ? -14.805 4.879 22.887 1.00 91.50 116 ALA A O 1
ATOM 894 N N . LEU A 1 117 ? -15.903 5.810 24.603 1.00 92.38 117 LEU A N 1
ATOM 895 C CA . LEU A 1 117 ? -14.715 5.956 25.456 1.00 92.38 117 LEU A CA 1
ATOM 896 C C . LEU A 1 117 ? -14.013 4.620 25.741 1.00 92.38 117 LEU A C 1
ATOM 898 O O . LEU A 1 117 ? -12.791 4.546 25.630 1.00 92.38 117 LEU A O 1
ATOM 902 N N . LEU A 1 118 ? -14.768 3.557 26.025 1.00 93.38 118 LEU A N 1
ATOM 903 C CA . LEU A 1 118 ? -14.238 2.203 26.210 1.00 93.38 118 LEU A CA 1
ATOM 904 C C . LEU A 1 118 ? -13.542 1.676 24.958 1.00 93.38 118 LEU A C 1
ATOM 906 O O . LEU A 1 118 ? -12.451 1.114 25.043 1.00 93.38 118 LEU A O 1
ATOM 910 N N . THR A 1 119 ? -14.154 1.889 23.794 1.00 94.00 119 THR A N 1
ATOM 911 C CA . THR A 1 119 ? -13.572 1.476 22.512 1.00 94.00 119 THR A CA 1
ATOM 912 C C . THR A 1 119 ? -12.267 2.215 22.248 1.00 94.00 119 THR A C 1
ATOM 914 O O . THR A 1 119 ? -11.275 1.584 21.886 1.00 94.00 119 THR A O 1
ATOM 917 N N . LYS A 1 120 ? -12.233 3.529 22.507 1.00 93.88 120 LYS A N 1
ATOM 918 C CA . LYS A 1 120 ? -11.007 4.332 22.416 1.00 93.88 120 LYS A CA 1
ATOM 919 C C . LYS A 1 120 ? -9.931 3.804 23.360 1.00 93.88 120 LYS A C 1
ATOM 921 O O . LYS A 1 120 ? -8.816 3.562 22.916 1.00 93.88 120 LYS A O 1
ATOM 926 N N . LEU A 1 121 ? -10.268 3.576 24.631 1.00 94.25 121 LEU A N 1
ATOM 927 C CA . LEU A 1 121 ? -9.329 3.082 25.642 1.00 94.25 121 LEU A CA 1
ATOM 928 C C . LEU A 1 121 ? -8.745 1.713 25.265 1.00 94.25 121 LEU A C 1
ATOM 930 O O . LEU A 1 121 ? -7.557 1.460 25.475 1.00 94.25 121 LEU A O 1
ATOM 934 N N . LEU A 1 122 ? -9.572 0.829 24.703 1.00 95.00 122 LEU A N 1
ATOM 935 C CA . LEU A 1 122 ? -9.138 -0.479 24.235 1.00 95.00 122 LEU A CA 1
ATOM 936 C C . LEU A 1 122 ? -8.208 -0.355 23.021 1.00 95.00 122 LEU A C 1
ATOM 938 O O . LEU A 1 122 ? -7.096 -0.871 23.054 1.00 95.00 122 LEU A O 1
ATOM 942 N N . LEU A 1 123 ? -8.648 0.327 21.959 1.00 94.69 123 LEU A N 1
ATOM 943 C CA . LEU A 1 123 ? -7.921 0.385 20.688 1.00 94.69 123 LEU A CA 1
ATOM 944 C C . LEU A 1 123 ? -6.665 1.259 20.745 1.00 94.69 123 LEU A C 1
ATOM 946 O O . LEU A 1 123 ? -5.735 1.009 19.984 1.00 94.69 123 LEU A O 1
ATOM 950 N N . GLN A 1 124 ? -6.593 2.249 21.639 1.00 94.00 124 GLN A N 1
ATOM 951 C CA . GLN A 1 124 ? -5.389 3.067 21.833 1.00 94.00 124 GLN A CA 1
ATOM 952 C C . GLN A 1 124 ? -4.197 2.267 22.373 1.00 94.00 124 GLN A C 1
ATOM 954 O O . GLN A 1 124 ? -3.055 2.707 22.222 1.00 94.00 124 GLN A O 1
ATOM 959 N N . SER A 1 125 ? -4.438 1.117 23.011 1.00 91.44 125 SER A N 1
ATOM 960 C CA . SER A 1 125 ? -3.387 0.284 23.598 1.00 91.44 125 SER A CA 1
ATOM 961 C C . SER A 1 125 ? -3.831 -1.178 23.721 1.00 91.44 125 SER A C 1
ATOM 963 O O . SER A 1 125 ? -3.898 -1.737 24.820 1.00 91.44 125 SER A O 1
ATOM 965 N N . LEU A 1 126 ? -4.154 -1.809 22.587 1.00 94.12 126 LEU A N 1
ATOM 966 C CA . LEU A 1 126 ? -4.451 -3.238 22.542 1.00 94.12 126 LEU A CA 1
ATOM 967 C C . LEU A 1 126 ? -3.148 -4.012 22.327 1.00 94.12 126 LEU A C 1
ATOM 969 O O . LEU A 1 126 ? -2.769 -4.327 21.198 1.00 94.12 126 LEU A O 1
ATOM 973 N N . VAL A 1 127 ? -2.457 -4.290 23.431 1.00 93.69 127 VAL A N 1
ATOM 974 C CA . VAL A 1 127 ? -1.162 -4.979 23.439 1.00 93.69 127 VAL A CA 1
ATOM 975 C C . VAL A 1 127 ? -1.291 -6.314 24.166 1.00 93.69 127 VAL A C 1
ATOM 977 O O . VAL A 1 127 ? -1.670 -6.348 25.335 1.00 93.69 127 VAL A O 1
ATOM 980 N N . ILE A 1 128 ? -0.968 -7.412 23.485 1.00 91.25 128 ILE A N 1
ATOM 981 C CA . ILE A 1 128 ? -0.984 -8.766 24.047 1.00 91.25 128 ILE A CA 1
ATOM 982 C C . ILE A 1 128 ? 0.400 -9.389 23.848 1.00 91.25 128 ILE A C 1
ATOM 984 O O . ILE A 1 128 ? 0.940 -9.405 22.748 1.00 91.25 128 ILE A O 1
ATOM 988 N N . GLU A 1 129 ? 1.006 -9.891 24.926 1.00 84.50 129 GLU A N 1
ATOM 989 C CA . GLU A 1 129 ? 2.399 -10.364 24.898 1.00 84.50 129 GLU A CA 1
ATOM 990 C C . GLU A 1 129 ? 2.601 -11.643 24.077 1.00 84.50 129 GLU A C 1
ATOM 992 O O . GLU A 1 129 ? 3.671 -11.852 23.502 1.00 84.50 129 GLU A O 1
ATOM 997 N N . SER A 1 130 ? 1.578 -12.497 24.010 1.00 81.12 130 SER A N 1
ATOM 998 C CA . SER A 1 130 ? 1.612 -13.742 23.246 1.00 81.12 130 SER A CA 1
ATOM 999 C C . SER A 1 130 ? 0.367 -13.880 22.381 1.00 81.12 130 SER A C 1
ATOM 1001 O O . SER A 1 130 ? -0.758 -13.712 22.849 1.00 81.12 130 SER A O 1
ATOM 1003 N N . MET A 1 131 ? 0.586 -14.190 21.103 1.00 75.69 131 MET A N 1
ATOM 1004 C CA . MET A 1 131 ? -0.479 -14.440 20.136 1.00 75.69 131 MET A CA 1
ATOM 1005 C C . MET A 1 131 ? -1.263 -15.684 20.568 1.00 75.69 131 MET A C 1
ATOM 1007 O O . MET A 1 131 ? -0.812 -16.812 20.374 1.00 75.69 131 MET A O 1
ATOM 1011 N N . GLY A 1 132 ? -2.405 -15.451 21.213 1.00 80.00 132 GLY A N 1
ATOM 1012 C CA . GLY A 1 132 ? -3.327 -16.482 21.670 1.00 80.00 132 GLY A CA 1
ATOM 1013 C C . GLY A 1 132 ? -4.436 -16.765 20.659 1.00 80.00 132 GLY A C 1
ATOM 1014 O O . GLY A 1 132 ? -4.257 -16.657 19.444 1.00 80.00 132 GLY A O 1
ATOM 1015 N N . GLU A 1 133 ? -5.606 -17.132 21.176 1.00 87.62 133 GLU A N 1
ATOM 1016 C CA . GLU A 1 133 ? -6.803 -17.336 20.363 1.00 87.62 133 GLU A CA 1
ATOM 1017 C C . GLU A 1 133 ? -7.237 -16.056 19.636 1.00 87.62 133 GLU A C 1
ATOM 1019 O O . GLU A 1 133 ? -7.002 -14.935 20.094 1.00 87.62 133 GLU A O 1
ATOM 1024 N N . ALA A 1 134 ? -7.901 -16.236 18.492 1.00 92.25 134 ALA A N 1
ATOM 1025 C CA . ALA A 1 134 ? -8.423 -15.130 17.706 1.00 92.25 134 ALA A CA 1
ATOM 1026 C C . ALA A 1 134 ? -9.456 -14.326 18.508 1.00 92.25 134 ALA A C 1
ATOM 1028 O O . ALA A 1 134 ? -10.480 -14.858 18.946 1.00 92.25 134 ALA A O 1
ATOM 1029 N N . ILE A 1 135 ? -9.225 -13.023 18.633 1.00 93.50 135 ILE A N 1
ATOM 1030 C CA . ILE A 1 135 ? -10.191 -12.084 19.185 1.00 93.50 135 ILE A CA 1
ATOM 1031 C C . ILE A 1 135 ? -11.147 -11.687 18.071 1.00 93.50 135 ILE A C 1
ATOM 1033 O O . ILE A 1 135 ? -10.779 -11.023 17.105 1.00 93.50 135 ILE A O 1
ATOM 1037 N N . ASP A 1 136 ? -12.399 -12.082 18.232 1.00 93.50 136 ASP A N 1
ATOM 1038 C CA . ASP A 1 136 ? -13.475 -11.702 17.334 1.00 93.50 136 ASP A CA 1
ATOM 1039 C C . ASP A 1 136 ? -14.126 -10.392 17.793 1.00 93.50 136 ASP A C 1
ATOM 1041 O O . ASP A 1 136 ? -14.973 -10.380 18.693 1.00 93.50 136 ASP A O 1
ATOM 1045 N N . ALA A 1 137 ? -13.731 -9.284 17.164 1.00 92.06 137 ALA A N 1
ATOM 1046 C CA . ALA A 1 137 ? -14.220 -7.949 17.498 1.00 92.06 137 ALA A CA 1
ATOM 1047 C C . ALA A 1 137 ? -15.721 -7.782 17.215 1.00 92.06 137 ALA A C 1
ATOM 1049 O O . ALA A 1 137 ? -16.374 -6.951 17.846 1.00 92.06 137 ALA A O 1
ATOM 1050 N N . SER A 1 138 ? -16.303 -8.600 16.329 1.00 89.25 138 SER A N 1
ATOM 1051 C CA . SER A 1 138 ? -17.740 -8.548 16.026 1.00 89.25 138 SER A CA 1
ATOM 1052 C C . SER A 1 138 ? -18.622 -8.926 17.224 1.00 89.25 138 SER A C 1
ATOM 1054 O O . SER A 1 138 ? -19.765 -8.477 17.303 1.00 89.25 138 SER A O 1
ATOM 1056 N N . ARG A 1 139 ? -18.073 -9.696 18.176 1.00 88.00 139 ARG A N 1
ATOM 1057 C CA . ARG A 1 139 ? -18.721 -10.102 19.436 1.00 88.00 139 ARG A CA 1
ATOM 1058 C C . ARG A 1 139 ? -18.467 -9.131 20.587 1.00 88.00 139 ARG A C 1
ATOM 1060 O O . ARG A 1 139 ? -18.896 -9.387 21.709 1.00 88.00 139 ARG A O 1
ATOM 1067 N N . MET A 1 140 ? -17.728 -8.056 20.339 1.00 88.06 140 MET A N 1
ATOM 1068 C CA . MET A 1 140 ? -17.494 -7.000 21.312 1.00 88.06 140 MET A CA 1
ATOM 1069 C C . MET A 1 140 ? -18.482 -5.864 21.054 1.00 88.06 140 MET A C 1
ATOM 1071 O O . MET A 1 140 ? -18.723 -5.487 19.904 1.00 88.06 140 MET A O 1
ATOM 1075 N N . GLY A 1 141 ? -19.022 -5.286 22.125 1.00 83.69 141 GLY A N 1
ATOM 1076 C CA . GLY A 1 141 ? -19.838 -4.080 22.069 1.00 83.69 141 GLY A CA 1
ATOM 1077 C C . GLY A 1 141 ? -18.975 -2.848 21.826 1.00 83.69 141 GLY A C 1
ATOM 1078 O O . GLY A 1 141 ? -18.938 -1.938 22.643 1.00 83.69 141 GLY A O 1
ATOM 1079 N N . LEU A 1 142 ? -18.245 -2.810 20.711 1.00 88.38 142 LEU A N 1
ATOM 1080 C CA . LEU A 1 142 ? -17.435 -1.656 20.324 1.00 88.38 142 LEU A CA 1
ATOM 1081 C C . LEU A 1 142 ? -18.310 -0.587 19.672 1.00 88.38 142 LEU A C 1
ATOM 1083 O O . LEU A 1 142 ? -19.237 -0.896 18.920 1.00 88.38 142 LEU A O 1
ATOM 1087 N N . CYS A 1 143 ? -18.006 0.678 19.946 1.00 86.31 143 CYS A N 1
ATOM 1088 C CA . CYS A 1 143 ? -18.503 1.797 19.159 1.00 86.31 143 CYS A CA 1
ATOM 1089 C C . CYS A 1 143 ? -17.810 1.750 17.802 1.00 86.31 143 CYS A C 1
ATOM 1091 O O . CYS A 1 143 ? -16.585 1.752 17.734 1.00 86.31 143 CYS A O 1
ATOM 1093 N N . ARG A 1 144 ? -18.587 1.658 16.726 1.00 83.00 144 ARG A N 1
ATOM 1094 C CA . ARG A 1 144 ? -18.032 1.488 15.378 1.00 83.00 144 ARG A CA 1
ATOM 1095 C C . ARG A 1 144 ? -17.941 2.801 14.613 1.00 83.00 144 ARG A C 1
ATOM 1097 O O . ARG A 1 144 ? -17.178 2.855 13.662 1.00 83.00 144 ARG A O 1
ATOM 1104 N N . SER A 1 145 ? -18.654 3.839 15.052 1.00 85.94 145 SER A N 1
ATOM 1105 C CA . SER A 1 145 ? -18.776 5.121 14.359 1.00 85.94 145 SER A CA 1
ATOM 1106 C C . SER A 1 145 ? -18.423 6.322 15.240 1.00 85.94 145 SER A C 1
ATOM 1108 O O . SER A 1 145 ? -18.375 6.213 16.468 1.00 85.94 145 SER A O 1
ATOM 1110 N N . ASP A 1 146 ? -18.190 7.467 14.594 1.00 86.69 146 ASP A N 1
ATOM 1111 C CA . ASP A 1 146 ? -18.160 8.811 15.188 1.00 86.69 146 ASP A CA 1
ATOM 1112 C C . ASP A 1 146 ? -17.089 9.007 16.272 1.00 86.69 146 ASP A C 1
ATOM 1114 O O . ASP A 1 146 ? -17.253 9.756 17.240 1.00 86.69 146 ASP A O 1
ATOM 1118 N N . MET A 1 147 ? -15.949 8.330 16.112 1.00 89.12 147 MET A N 1
ATOM 1119 C CA . MET A 1 147 ? -14.827 8.427 17.040 1.00 89.12 147 MET A CA 1
ATOM 1120 C C . MET A 1 147 ? -13.731 9.346 16.507 1.00 89.12 147 MET A C 1
ATOM 1122 O O . MET A 1 147 ? -13.243 9.180 15.395 1.00 89.12 147 MET A O 1
ATOM 1126 N N . ILE A 1 148 ? -13.274 10.262 17.362 1.00 91.06 148 ILE A N 1
ATOM 1127 C CA . ILE A 1 148 ? -12.015 10.997 17.184 1.00 91.06 148 ILE A CA 1
ATOM 1128 C C . ILE A 1 148 ? -10.967 10.367 18.104 1.00 91.06 148 ILE A C 1
ATOM 1130 O O . ILE A 1 148 ? -11.187 10.301 19.322 1.00 91.06 148 ILE A O 1
ATOM 1134 N N . MET A 1 149 ? -9.874 9.870 17.527 1.00 90.75 149 MET A N 1
ATOM 1135 C CA . MET A 1 149 ? -8.799 9.161 18.222 1.00 90.75 149 MET A CA 1
ATOM 1136 C C . MET A 1 149 ? -7.425 9.644 17.764 1.00 90.75 149 MET A C 1
ATOM 1138 O O . MET A 1 149 ? -7.154 9.731 16.572 1.00 90.75 149 MET A O 1
ATOM 1142 N N . ASP A 1 150 ? -6.514 9.839 18.711 1.00 91.81 150 ASP A N 1
ATOM 1143 C CA . ASP A 1 150 ? -5.119 10.163 18.383 1.00 91.81 150 ASP A CA 1
ATOM 1144 C C . ASP A 1 150 ? -4.373 8.936 17.833 1.00 91.81 150 ASP A C 1
ATOM 1146 O O . ASP A 1 150 ? -3.449 9.042 17.025 1.00 91.81 150 ASP A O 1
ATOM 1150 N N . LYS A 1 151 ? -4.754 7.735 18.284 1.00 94.19 151 LYS A N 1
ATOM 1151 C CA . LYS A 1 151 ? -4.054 6.505 17.924 1.00 94.19 151 LYS A CA 1
ATOM 1152 C C . LYS A 1 151 ? -4.944 5.267 18.003 1.00 94.19 151 LYS A C 1
ATOM 1154 O O . LYS A 1 151 ? -5.696 5.108 18.958 1.00 94.19 151 LYS A O 1
ATOM 1159 N N . ILE A 1 152 ? -4.776 4.353 17.053 1.00 95.06 152 ILE A N 1
ATOM 1160 C CA . ILE A 1 152 ? -5.068 2.924 17.20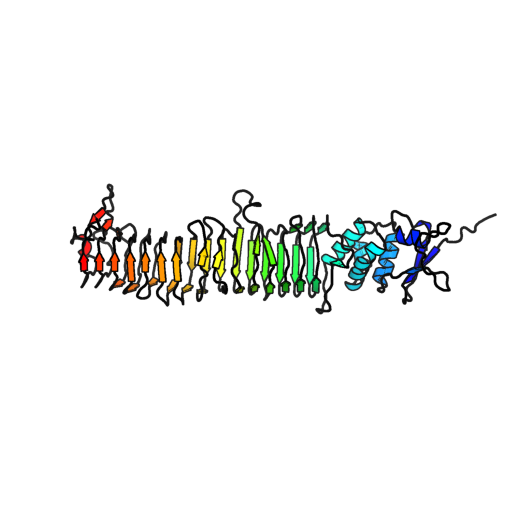5 1.00 95.06 152 ILE A CA 1
ATOM 1161 C C . ILE A 1 152 ? -3.722 2.201 17.292 1.00 95.06 152 ILE A C 1
ATOM 1163 O O . ILE A 1 152 ? -2.869 2.375 16.425 1.00 95.06 152 ILE A O 1
ATOM 1167 N N . HIS A 1 153 ? -3.510 1.412 18.340 1.00 96.31 153 HIS A N 1
ATOM 1168 C CA . HIS A 1 153 ? -2.287 0.650 18.561 1.00 96.31 153 HIS A CA 1
ATOM 1169 C C . HIS A 1 153 ? -2.626 -0.812 18.836 1.00 96.31 153 HIS A C 1
ATOM 1171 O O . HIS A 1 153 ? -3.139 -1.146 19.904 1.00 96.31 153 HIS A O 1
ATOM 1177 N N . LEU A 1 154 ? -2.326 -1.668 17.863 1.00 96.19 154 LEU A N 1
ATOM 1178 C CA . LEU A 1 154 ? -2.508 -3.110 17.946 1.00 96.19 154 LEU A CA 1
ATOM 1179 C C . LEU A 1 154 ? -1.127 -3.761 17.969 1.00 96.19 154 LEU A C 1
ATOM 1181 O O . LEU A 1 154 ? -0.374 -3.623 17.000 1.00 96.19 154 LEU A O 1
ATOM 1185 N N . GLU A 1 155 ? -0.801 -4.482 19.041 1.00 96.31 155 GLU A N 1
ATOM 1186 C CA . GLU A 1 155 ? 0.474 -5.189 19.140 1.00 96.31 155 GLU A CA 1
ATOM 1187 C C . GLU A 1 155 ? 0.348 -6.607 19.702 1.00 96.31 155 GLU A C 1
ATOM 1189 O O . GLU A 1 155 ? -0.164 -6.803 20.801 1.00 96.31 155 GLU A O 1
ATOM 1194 N N . GLY A 1 156 ? 0.859 -7.600 18.966 1.00 95.00 156 GLY A N 1
ATOM 1195 C CA . GLY A 1 156 ? 0.865 -8.999 19.416 1.00 95.00 156 GLY A CA 1
ATOM 1196 C C . GLY A 1 156 ? -0.516 -9.665 19.422 1.00 95.00 156 GLY A C 1
ATOM 1197 O O . GLY A 1 156 ? -0.738 -10.629 20.154 1.00 95.00 156 GLY A O 1
ATOM 1198 N N . VAL A 1 157 ? -1.457 -9.144 18.628 1.00 94.94 157 VAL A N 1
ATOM 1199 C CA . VAL A 1 157 ? -2.869 -9.545 18.653 1.00 94.94 157 VAL A CA 1
ATOM 1200 C C . VAL A 1 157 ? -3.263 -10.315 17.400 1.00 94.94 157 VAL A C 1
ATOM 1202 O O . VAL A 1 157 ? -2.959 -9.894 16.282 1.00 94.94 157 VAL A O 1
ATOM 1205 N N . TYR A 1 158 ? -4.034 -11.392 17.579 1.00 95.50 158 TYR A N 1
ATOM 1206 C CA . TYR A 1 158 ? -4.842 -11.964 16.506 1.00 95.50 158 TYR A CA 1
ATOM 1207 C C . TYR A 1 158 ? -6.254 -11.370 16.569 1.00 95.50 158 TYR A C 1
ATOM 1209 O O . TYR A 1 158 ? -7.051 -11.765 17.415 1.00 95.50 158 TYR A O 1
ATOM 1217 N N . LEU A 1 159 ? -6.557 -10.410 15.694 1.00 95.19 159 LEU A N 1
ATOM 1218 C CA . LEU A 1 159 ? -7.842 -9.713 15.648 1.00 95.19 159 LEU A CA 1
ATOM 1219 C C . LEU A 1 159 ? -8.597 -10.053 14.364 1.00 95.19 159 LEU A C 1
ATOM 1221 O O . LEU A 1 159 ? -8.026 -10.014 13.273 1.00 95.19 159 LEU A O 1
ATOM 1225 N N . ARG A 1 160 ? -9.893 -10.340 14.489 1.00 95.88 160 ARG A N 1
ATOM 1226 C CA . ARG A 1 160 ? -10.775 -10.582 13.346 1.00 95.88 160 ARG A CA 1
ATOM 1227 C C . ARG A 1 160 ? -12.036 -9.745 13.395 1.00 95.88 160 ARG A C 1
ATOM 1229 O O . ARG A 1 160 ? -12.552 -9.474 14.481 1.00 95.88 160 ARG A O 1
ATOM 1236 N N . ARG A 1 161 ? -12.564 -9.416 12.211 1.00 94.38 161 ARG A N 1
ATOM 1237 C CA . ARG A 1 161 ? -13.892 -8.800 12.039 1.00 94.38 161 ARG A CA 1
ATOM 1238 C C . ARG A 1 161 ? -14.068 -7.494 12.816 1.00 94.38 161 ARG A C 1
ATOM 1240 O O . ARG A 1 161 ? -15.143 -7.221 13.353 1.00 94.38 161 ARG A O 1
ATOM 1247 N N . LEU A 1 162 ? -13.000 -6.698 12.906 1.00 94.12 162 LEU A N 1
ATOM 1248 C CA . LEU A 1 162 ? -13.084 -5.319 13.380 1.00 94.12 162 LEU A CA 1
ATOM 1249 C C . LEU A 1 162 ? -13.658 -4.462 12.253 1.00 94.12 162 LEU A C 1
ATOM 1251 O O . LEU A 1 162 ? -13.104 -4.458 11.159 1.00 94.12 162 LEU A O 1
ATOM 1255 N N . HIS A 1 163 ? -14.731 -3.731 12.547 1.00 93.38 163 HIS A N 1
ATOM 1256 C CA . HIS A 1 163 ? -15.342 -2.767 11.634 1.00 93.38 163 HIS A CA 1
ATOM 1257 C C . HIS A 1 163 ? -15.305 -1.378 12.261 1.00 93.38 163 HIS A C 1
ATOM 1259 O O . HIS A 1 163 ? -15.820 -1.199 13.369 1.00 93.38 163 HIS A O 1
ATOM 1265 N N . ILE A 1 164 ? -14.698 -0.419 11.564 1.00 91.50 164 ILE A N 1
ATOM 1266 C CA . ILE A 1 164 ? -14.680 0.995 11.950 1.00 91.50 164 ILE A CA 1
ATOM 1267 C C . ILE A 1 164 ? -15.192 1.835 10.779 1.00 91.50 164 ILE A C 1
ATOM 1269 O O . ILE A 1 164 ? -14.741 1.688 9.644 1.00 91.50 164 ILE A O 1
ATOM 1273 N N . GLU A 1 165 ? -16.101 2.754 11.078 1.00 92.12 165 GLU A N 1
ATOM 1274 C CA . GLU A 1 165 ? -16.719 3.702 10.154 1.00 92.12 165 GLU A CA 1
ATOM 1275 C C . GLU A 1 165 ? -16.785 5.108 10.773 1.00 92.12 165 GLU A C 1
ATOM 1277 O O . GLU A 1 165 ? -16.502 5.283 11.955 1.00 92.12 165 GLU A O 1
ATOM 1282 N N . ASN A 1 166 ? -17.084 6.129 9.966 1.00 89.00 166 ASN A N 1
ATOM 1283 C CA . ASN A 1 166 ? -17.282 7.535 10.355 1.00 89.00 166 ASN A CA 1
ATOM 1284 C C . ASN A 1 166 ? -16.320 8.059 11.442 1.00 89.00 166 ASN A C 1
ATOM 1286 O O . ASN A 1 166 ? -16.744 8.734 12.372 1.00 89.00 166 ASN A O 1
ATOM 1290 N N . SER A 1 167 ? -15.033 7.709 11.379 1.00 90.44 167 SER A N 1
ATOM 1291 C CA . SER A 1 167 ? -14.080 7.978 12.464 1.00 90.44 167 SER A CA 1
ATOM 1292 C C . SER A 1 167 ? -12.818 8.668 11.958 1.00 90.44 167 SER A C 1
ATOM 1294 O O . SER A 1 167 ? -12.315 8.373 10.875 1.00 90.44 167 SER A O 1
ATOM 1296 N N . HIS A 1 168 ? -12.272 9.565 12.774 1.00 92.31 168 HIS A N 1
ATOM 1297 C CA . HIS A 1 168 ? -10.999 10.227 12.524 1.00 92.31 168 HIS A CA 1
ATOM 1298 C C . HIS A 1 168 ? -9.930 9.650 13.450 1.00 92.31 168 HIS A C 1
ATOM 1300 O O . HIS A 1 168 ? -10.065 9.717 14.674 1.00 92.31 168 HIS A O 1
ATOM 1306 N N . VAL A 1 169 ? -8.873 9.086 12.869 1.00 92.00 169 VAL A N 1
ATOM 1307 C CA . VAL A 1 169 ? -7.775 8.467 13.613 1.00 92.00 169 VAL A CA 1
ATOM 1308 C C . VAL A 1 169 ? -6.467 9.086 13.168 1.00 92.00 169 VAL A C 1
ATOM 1310 O O . VAL A 1 169 ? -6.084 8.907 12.026 1.00 92.00 169 VAL A O 1
ATOM 1313 N N . GLN A 1 170 ? -5.735 9.779 14.033 1.00 91.69 170 GLN A N 1
ATOM 1314 C CA . GLN A 1 170 ? -4.491 10.401 13.577 1.00 91.69 170 GLN A CA 1
ATOM 1315 C C . GLN A 1 170 ? -3.458 9.340 13.151 1.00 91.69 170 GLN A C 1
ATOM 1317 O O . GLN A 1 170 ? -2.928 9.424 12.046 1.00 91.69 170 GLN A O 1
ATOM 1322 N N . ASN A 1 171 ? -3.233 8.304 13.970 1.00 94.75 171 ASN A N 1
ATOM 1323 C CA . ASN A 1 171 ? -2.259 7.246 13.678 1.00 94.75 171 ASN A CA 1
ATOM 1324 C C . ASN A 1 171 ? -2.829 5.836 13.872 1.00 94.75 171 ASN A C 1
ATOM 1326 O O . ASN A 1 171 ? -3.436 5.544 14.901 1.00 94.75 171 ASN A O 1
ATOM 1330 N N . VAL A 1 172 ? -2.551 4.919 12.950 1.00 95.69 172 VAL A N 1
ATOM 1331 C CA . VAL A 1 172 ? -2.852 3.487 13.096 1.00 95.69 172 VAL A CA 1
ATOM 1332 C C . VAL A 1 172 ? -1.542 2.711 13.096 1.00 95.69 172 VAL A C 1
ATOM 1334 O O . VAL A 1 172 ? -0.793 2.760 12.131 1.00 95.69 172 VAL A O 1
ATOM 1337 N N . VAL A 1 173 ? -1.257 1.981 14.170 1.00 97.00 173 VAL A N 1
ATOM 1338 C CA . VAL A 1 173 ? -0.030 1.190 14.324 1.00 97.00 173 VAL A CA 1
ATOM 1339 C C . VAL A 1 173 ? -0.398 -0.269 14.558 1.00 97.00 173 VAL A C 1
ATOM 1341 O O . VAL A 1 173 ? -1.059 -0.591 15.545 1.00 97.00 173 VAL A O 1
ATOM 1344 N N . ILE A 1 174 ? 0.050 -1.146 13.663 1.00 96.75 174 ILE A N 1
ATOM 1345 C CA . ILE A 1 174 ? -0.181 -2.591 13.690 1.00 96.75 174 ILE A CA 1
ATOM 1346 C C . ILE A 1 174 ? 1.178 -3.290 13.715 1.00 96.75 174 ILE A C 1
ATOM 1348 O O . ILE A 1 174 ? 1.939 -3.232 12.748 1.00 96.75 174 ILE A O 1
ATOM 1352 N N . ARG A 1 175 ? 1.503 -3.958 14.823 1.00 96.81 175 ARG A N 1
ATOM 1353 C CA . ARG A 1 175 ? 2.827 -4.548 15.041 1.00 96.81 175 ARG A CA 1
ATOM 1354 C C . ARG A 1 175 ? 2.736 -5.972 15.569 1.00 96.81 175 ARG A C 1
ATOM 1356 O O . ARG A 1 175 ? 2.107 -6.210 16.588 1.00 96.81 175 ARG A O 1
ATOM 1363 N N . ARG A 1 176 ? 3.440 -6.929 14.959 1.00 96.19 176 ARG A N 1
ATOM 1364 C CA . ARG A 1 176 ? 3.416 -8.340 15.410 1.00 96.19 176 ARG A CA 1
ATOM 1365 C C . ARG A 1 176 ? 1.992 -8.918 15.507 1.00 96.19 176 ARG A C 1
ATOM 1367 O O . ARG A 1 176 ? 1.721 -9.725 16.389 1.00 96.19 176 ARG A O 1
ATOM 1374 N N . CYS A 1 177 ? 1.083 -8.486 14.636 1.00 96.56 177 CYS A N 1
ATOM 1375 C CA . CYS A 1 177 ? -0.325 -8.879 14.674 1.00 96.56 177 CYS A CA 1
ATOM 1376 C C . CYS A 1 177 ? -0.682 -9.850 13.549 1.00 96.56 177 CYS A C 1
ATOM 1378 O O . CYS A 1 177 ? -0.034 -9.884 12.503 1.00 96.56 177 CYS A O 1
ATOM 1380 N N . HIS A 1 178 ? -1.776 -10.582 13.741 1.00 96.69 178 HIS A N 1
ATOM 1381 C CA . HIS A 1 178 ? -2.532 -11.197 12.657 1.00 96.69 178 HIS A CA 1
ATOM 1382 C C . HIS A 1 178 ? -3.894 -10.512 12.595 1.00 96.69 178 HIS A C 1
ATOM 1384 O O . HIS A 1 178 ? -4.685 -10.618 13.527 1.00 96.69 178 HIS A O 1
ATOM 1390 N N . ILE A 1 179 ? -4.159 -9.769 11.528 1.00 96.38 179 ILE A N 1
ATOM 1391 C CA . ILE A 1 179 ? -5.424 -9.060 11.336 1.00 96.38 179 ILE A CA 1
ATOM 1392 C C . ILE A 1 179 ? -6.136 -9.708 10.158 1.00 96.38 179 ILE A C 1
ATOM 1394 O O . ILE A 1 179 ? -5.575 -9.747 9.065 1.00 96.38 179 ILE A O 1
ATOM 1398 N N . ALA A 1 180 ? -7.348 -10.217 10.366 1.00 96.12 180 ALA A N 1
ATOM 1399 C CA . ALA A 1 180 ? -8.094 -10.856 9.287 1.00 96.12 180 ALA A CA 1
ATOM 1400 C C . ALA A 1 180 ? -9.548 -10.394 9.204 1.00 96.12 180 ALA A C 1
ATOM 1402 O O . ALA A 1 180 ? -10.210 -10.216 10.225 1.00 96.12 180 ALA A O 1
ATOM 1403 N N . GLU A 1 181 ? -10.055 -10.237 7.980 1.00 94.75 181 GLU A N 1
ATOM 1404 C CA . GLU A 1 181 ? -11.458 -9.876 7.711 1.00 94.75 181 GLU A CA 1
ATOM 1405 C C . GLU A 1 181 ? -11.884 -8.573 8.415 1.00 94.75 181 GLU A C 1
ATOM 1407 O O . GLU A 1 181 ? -13.010 -8.453 8.897 1.00 94.75 181 GLU A O 1
AT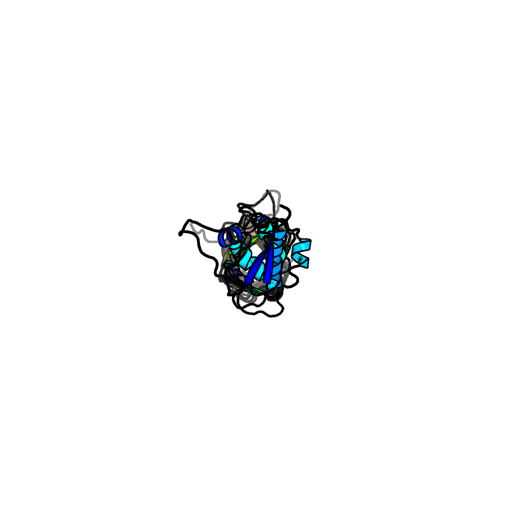OM 1412 N N . CYS A 1 182 ? -10.964 -7.618 8.551 1.00 94.31 182 CYS A N 1
ATOM 1413 C CA . CYS A 1 182 ? -11.240 -6.319 9.160 1.00 94.31 182 CYS A CA 1
ATOM 1414 C C . CYS A 1 182 ? -11.545 -5.273 8.089 1.00 94.31 182 CYS A C 1
ATOM 1416 O O . CYS A 1 182 ? -10.955 -5.286 7.007 1.00 94.31 182 CYS A O 1
ATOM 1418 N N . GLU A 1 183 ? -12.423 -4.336 8.423 1.00 93.88 183 GLU A N 1
ATOM 1419 C CA . GLU A 1 183 ? -12.863 -3.270 7.537 1.00 93.88 183 GLU A CA 1
ATOM 1420 C C . GLU A 1 183 ? -12.702 -1.908 8.212 1.00 93.88 183 GLU A C 1
ATOM 1422 O O . GLU A 1 183 ? -13.206 -1.644 9.305 1.00 93.88 183 GLU A O 1
ATOM 1427 N N . PHE A 1 184 ? -11.988 -1.029 7.521 1.00 90.62 184 PHE A N 1
ATOM 1428 C CA . PHE A 1 184 ? -11.974 0.394 7.797 1.00 90.62 184 PHE A CA 1
ATOM 1429 C C . PHE A 1 184 ? -12.673 1.079 6.630 1.00 90.62 184 PHE A C 1
ATOM 1431 O O . PHE A 1 184 ? -12.121 1.146 5.527 1.00 90.62 184 PHE A O 1
ATOM 1438 N N . ALA A 1 185 ? -13.903 1.526 6.867 1.00 87.19 185 ALA A N 1
ATOM 1439 C CA . ALA A 1 185 ? -14.781 2.047 5.831 1.00 87.19 185 ALA A CA 1
ATOM 1440 C C . ALA A 1 185 ? -14.243 3.347 5.207 1.00 87.19 185 ALA A C 1
ATOM 1442 O O . ALA A 1 185 ? -13.431 4.055 5.802 1.00 87.19 185 ALA A O 1
ATOM 1443 N N . LEU A 1 186 ? -14.771 3.707 4.032 1.00 80.00 186 LEU A N 1
ATOM 1444 C CA . LEU A 1 186 ? -14.427 4.935 3.292 1.00 80.00 186 LEU A CA 1
ATOM 1445 C C . LEU A 1 186 ? -14.544 6.210 4.131 1.00 80.00 186 LEU A C 1
ATOM 1447 O O . LEU A 1 186 ? -13.777 7.145 3.978 1.00 80.00 186 LEU A O 1
ATOM 1451 N N . SER A 1 187 ? -15.498 6.245 5.048 1.00 82.31 187 SER A N 1
ATOM 1452 C CA . SER A 1 187 ? -15.719 7.358 5.972 1.00 82.31 187 SER A CA 1
ATOM 1453 C C . SER A 1 187 ? -14.637 7.521 7.051 1.00 82.31 187 SER A C 1
ATOM 1455 O O . SER A 1 187 ? -14.713 8.447 7.855 1.00 82.31 187 SER A O 1
ATOM 1457 N N . VAL A 1 188 ? -13.675 6.597 7.136 1.00 86.06 188 VAL A N 1
ATOM 1458 C CA . VAL A 1 188 ? -12.563 6.675 8.086 1.00 86.06 188 VAL A CA 1
ATOM 1459 C C . VAL A 1 188 ? -11.424 7.470 7.466 1.00 86.06 188 VAL A C 1
ATOM 1461 O O . VAL A 1 188 ? -11.030 7.225 6.329 1.00 86.06 188 VAL A O 1
ATOM 1464 N N . THR A 1 189 ? -10.852 8.392 8.228 1.00 89.94 189 THR A N 1
ATOM 1465 C CA . THR A 1 189 ? -9.661 9.149 7.816 1.00 89.94 189 THR A CA 1
ATOM 1466 C C . THR A 1 189 ? -8.499 8.830 8.741 1.00 89.94 189 THR A C 1
ATOM 1468 O O . THR A 1 189 ? -8.691 8.848 9.962 1.00 89.94 189 THR A O 1
ATOM 1471 N N . ALA A 1 190 ? -7.317 8.603 8.170 1.00 91.06 190 ALA A N 1
ATOM 1472 C CA . ALA A 1 190 ? -6.074 8.432 8.902 1.00 91.06 190 ALA A CA 1
ATOM 1473 C C . ALA A 1 190 ? -4.932 9.279 8.333 1.00 91.06 190 ALA A C 1
ATOM 1475 O O . ALA A 1 190 ? -4.790 9.398 7.118 1.00 91.06 190 ALA A O 1
ATOM 1476 N N . CYS A 1 191 ? -4.098 9.869 9.193 1.00 91.12 191 CYS A N 1
ATOM 1477 C CA . CYS A 1 191 ? -2.897 10.548 8.699 1.00 91.12 191 CYS A CA 1
ATOM 1478 C C . CYS A 1 191 ? -1.844 9.503 8.323 1.00 91.12 191 CYS A C 1
ATOM 1480 O O . CYS A 1 191 ? -1.399 9.455 7.179 1.00 91.12 191 CYS A O 1
ATOM 1482 N N . GLU A 1 192 ? -1.503 8.620 9.261 1.00 94.06 192 GLU A N 1
ATOM 1483 C CA . GLU A 1 192 ? -0.451 7.623 9.064 1.00 94.06 192 GLU A CA 1
ATOM 1484 C C . GLU A 1 192 ? -0.911 6.227 9.488 1.00 94.06 192 GLU A C 1
ATOM 1486 O O . GLU A 1 192 ? -1.477 6.032 10.568 1.00 94.06 192 GLU A O 1
ATOM 1491 N N . VAL A 1 193 ? -0.629 5.237 8.640 1.00 96.00 193 VAL A N 1
ATOM 1492 C CA . VAL A 1 193 ? -0.818 3.816 8.940 1.00 96.00 193 VAL A CA 1
ATOM 1493 C C . VAL A 1 193 ? 0.533 3.115 8.873 1.00 96.00 193 VAL A C 1
ATOM 1495 O O . VAL A 1 193 ? 1.193 3.113 7.837 1.00 96.00 193 VAL A O 1
ATOM 1498 N N . HIS A 1 194 ? 0.940 2.491 9.971 1.00 97.44 194 HIS A N 1
ATOM 1499 C CA . HIS A 1 194 ? 2.194 1.759 10.094 1.00 97.44 194 HIS A CA 1
ATOM 1500 C C . HIS A 1 194 ? 1.927 0.287 10.395 1.00 97.44 194 HIS A C 1
ATOM 1502 O O . HIS A 1 194 ? 1.257 -0.047 11.373 1.00 97.44 194 HIS A O 1
ATOM 1508 N N . ILE A 1 195 ? 2.445 -0.596 9.545 1.00 97.62 195 ILE A N 1
ATOM 1509 C CA . ILE A 1 195 ? 2.280 -2.045 9.637 1.00 97.62 195 ILE A CA 1
ATOM 1510 C C . ILE A 1 195 ? 3.669 -2.678 9.668 1.00 97.62 195 ILE A C 1
ATOM 1512 O O . ILE A 1 195 ? 4.449 -2.518 8.733 1.00 97.62 195 ILE A O 1
ATOM 1516 N N . SER A 1 196 ? 3.986 -3.414 10.732 1.00 97.88 196 SER A N 1
ATOM 1517 C CA . SER A 1 196 ? 5.291 -4.069 10.892 1.00 97.88 196 SER A CA 1
ATOM 1518 C C . SER A 1 196 ? 5.179 -5.478 11.464 1.00 97.88 196 SER A C 1
ATOM 1520 O O . SER A 1 196 ? 4.377 -5.733 12.369 1.00 97.88 196 SER A O 1
ATOM 1522 N N . LYS A 1 197 ? 5.998 -6.414 10.962 1.00 96.88 197 LYS A N 1
ATOM 1523 C CA . LYS A 1 197 ? 6.052 -7.819 11.424 1.00 96.88 197 LYS A CA 1
ATOM 1524 C C . LYS A 1 197 ? 4.672 -8.478 11.527 1.00 96.88 197 LYS A C 1
ATOM 1526 O O . LYS A 1 197 ? 4.438 -9.259 12.447 1.00 96.88 197 LYS A O 1
ATOM 1531 N N . SER A 1 198 ? 3.734 -8.094 10.664 1.00 97.25 198 SER A N 1
ATOM 1532 C CA . SER A 1 198 ? 2.321 -8.455 10.806 1.00 97.25 198 SER A CA 1
ATOM 1533 C C . SER A 1 198 ? 1.807 -9.188 9.578 1.00 97.25 198 SER A C 1
ATOM 1535 O O . SER A 1 198 ? 2.282 -8.962 8.467 1.00 97.25 198 SER A O 1
ATOM 1537 N N . LYS A 1 199 ? 0.806 -10.042 9.790 1.00 97.00 199 LYS A N 1
ATOM 1538 C CA . LYS A 1 199 ? 0.039 -10.674 8.720 1.00 97.00 199 LYS A CA 1
ATOM 1539 C C . LYS A 1 199 ? -1.325 -10.003 8.606 1.00 97.00 199 LYS A C 1
ATOM 1541 O O . LYS A 1 199 ? -2.070 -9.977 9.587 1.00 97.00 199 LYS A O 1
ATOM 1546 N N . LEU A 1 200 ? -1.658 -9.483 7.429 1.00 96.81 200 LEU A N 1
ATOM 1547 C CA . LEU A 1 200 ? -2.988 -8.955 7.120 1.00 96.81 200 LEU A CA 1
ATOM 1548 C C . LEU A 1 200 ? -3.639 -9.837 6.053 1.00 96.81 200 LEU A C 1
ATOM 1550 O O . LEU A 1 200 ? -3.047 -10.058 5.000 1.00 96.81 200 LEU A O 1
ATOM 1554 N N . GLU A 1 201 ? -4.846 -10.334 6.315 1.00 96.19 201 GLU A N 1
ATOM 1555 C CA . GLU A 1 201 ? -5.571 -11.234 5.410 1.00 96.19 201 GLU A CA 1
ATOM 1556 C C . GLU A 1 201 ? -7.005 -10.748 5.172 1.00 96.19 201 GLU A C 1
ATOM 1558 O O . GLU A 1 201 ? -7.814 -10.671 6.096 1.00 96.19 201 GLU A O 1
ATOM 1563 N N . GLY A 1 202 ? -7.338 -10.404 3.927 1.00 92.88 202 GLY A N 1
ATOM 1564 C CA . GLY A 1 202 ? -8.685 -9.928 3.595 1.00 92.88 202 GLY A CA 1
ATOM 1565 C C . GLY A 1 202 ? -9.053 -8.624 4.308 1.00 92.88 202 GLY A C 1
ATOM 1566 O O . GLY A 1 202 ? -10.214 -8.422 4.659 1.00 92.88 202 GLY A O 1
ATOM 1567 N N . VAL A 1 203 ? -8.066 -7.767 4.591 1.00 92.69 203 VAL A N 1
ATOM 1568 C CA . VAL A 1 203 ? -8.298 -6.475 5.244 1.00 92.69 203 VAL A CA 1
ATOM 1569 C C . VAL A 1 203 ? -8.677 -5.442 4.193 1.00 92.69 203 VAL A C 1
ATOM 1571 O O . VAL A 1 203 ? -7.943 -5.213 3.227 1.00 92.69 203 VAL A O 1
ATOM 1574 N N . ASN A 1 204 ? -9.819 -4.794 4.397 1.00 90.31 204 ASN A N 1
ATOM 1575 C CA . ASN A 1 204 ? -10.255 -3.680 3.576 1.00 90.31 204 ASN A CA 1
ATOM 1576 C C . ASN A 1 204 ? -9.888 -2.362 4.265 1.00 90.31 204 ASN A C 1
ATOM 1578 O O . ASN A 1 204 ? -10.584 -1.908 5.172 1.00 90.31 204 ASN A O 1
ATOM 1582 N N . THR A 1 205 ? -8.793 -1.738 3.836 1.00 84.44 205 THR A N 1
ATOM 1583 C CA . THR A 1 205 ? -8.435 -0.375 4.245 1.00 84.44 205 THR A CA 1
ATOM 1584 C C . THR A 1 205 ? -8.991 0.607 3.223 1.00 84.44 205 THR A C 1
ATOM 1586 O O . THR A 1 205 ? -8.246 1.223 2.469 1.00 84.44 205 THR A O 1
ATOM 1589 N N . SER A 1 206 ? -10.319 0.735 3.183 1.00 83.50 206 SER A N 1
ATOM 1590 C CA . SER A 1 206 ? -10.987 1.766 2.380 1.00 83.50 206 SER A CA 1
ATOM 1591 C C . SER A 1 206 ? -10.832 3.166 2.986 1.00 83.50 206 SER A C 1
ATOM 1593 O O . SER A 1 206 ? -11.256 4.138 2.376 1.00 83.50 206 SER A O 1
ATOM 1595 N N . MET A 1 207 ? -10.228 3.292 4.169 1.00 84.69 207 MET A N 1
ATOM 1596 C CA . MET A 1 207 ? -9.955 4.578 4.807 1.00 84.69 207 MET A CA 1
ATOM 1597 C C . MET A 1 207 ? -9.133 5.528 3.918 1.00 84.69 207 MET A C 1
ATOM 1599 O O . MET A 1 207 ? -8.281 5.107 3.136 1.00 84.69 207 MET A O 1
ATOM 1603 N N . PHE A 1 208 ? -9.321 6.830 4.110 1.00 86.38 208 PHE A N 1
ATOM 1604 C CA . PHE A 1 208 ? -8.436 7.856 3.567 1.00 86.38 208 PHE A CA 1
ATOM 1605 C C . PHE A 1 208 ? -7.167 7.949 4.414 1.00 86.38 208 PHE A C 1
ATOM 1607 O O . PHE A 1 208 ? -7.121 8.736 5.359 1.00 86.38 208 PHE A O 1
ATOM 1614 N N . ALA A 1 209 ? -6.160 7.138 4.092 1.00 88.50 209 ALA A N 1
ATOM 1615 C CA . ALA A 1 209 ? -4.830 7.233 4.686 1.00 88.50 209 ALA A CA 1
ATOM 1616 C C . ALA A 1 209 ? -3.938 8.169 3.857 1.00 88.50 209 ALA A C 1
ATOM 1618 O O . ALA A 1 209 ? -3.762 7.926 2.663 1.00 88.50 209 ALA A O 1
ATOM 1619 N N . ALA A 1 210 ? -3.353 9.213 4.456 1.00 89.94 210 ALA A N 1
ATOM 1620 C CA . ALA A 1 210 ? -2.383 10.044 3.731 1.00 89.94 210 ALA A CA 1
ATOM 1621 C C . ALA A 1 210 ? -1.128 9.225 3.391 1.00 89.94 210 ALA A C 1
ATOM 1623 O O . ALA A 1 210 ? -0.741 9.138 2.225 1.00 89.94 210 ALA A O 1
ATOM 1624 N N . MET A 1 211 ? -0.575 8.530 4.389 1.00 92.75 211 MET A N 1
ATOM 1625 C CA . MET A 1 211 ? 0.584 7.658 4.226 1.00 92.75 211 MET A CA 1
ATOM 1626 C C . MET A 1 211 ? 0.338 6.258 4.791 1.00 92.75 211 MET A C 1
ATOM 1628 O O . MET A 1 211 ? -0.190 6.100 5.895 1.00 92.75 211 MET A O 1
ATOM 1632 N N . ILE A 1 212 ? 0.792 5.236 4.062 1.00 95.69 212 ILE A N 1
ATOM 1633 C CA . ILE A 1 212 ? 0.838 3.850 4.540 1.00 95.69 212 ILE A CA 1
ATOM 1634 C C . ILE A 1 212 ? 2.271 3.330 4.445 1.00 95.69 212 ILE A C 1
ATOM 1636 O O . ILE A 1 212 ? 2.870 3.337 3.373 1.00 95.69 212 ILE A O 1
ATOM 1640 N N . THR A 1 213 ? 2.804 2.827 5.557 1.00 97.31 213 THR A N 1
ATOM 1641 C CA . THR A 1 213 ? 4.111 2.163 5.630 1.00 97.31 213 THR A CA 1
ATOM 1642 C C . THR A 1 213 ? 3.942 0.705 6.043 1.00 97.31 213 THR A C 1
ATOM 1644 O O . THR A 1 213 ? 3.343 0.412 7.075 1.00 97.31 213 THR A O 1
ATOM 1647 N N . ILE A 1 214 ? 4.495 -0.209 5.248 1.00 97.38 214 ILE A N 1
ATOM 1648 C CA . ILE A 1 214 ? 4.477 -1.659 5.458 1.00 97.38 214 ILE A CA 1
ATOM 1649 C C . ILE A 1 214 ? 5.922 -2.140 5.508 1.00 97.38 214 ILE A C 1
ATOM 1651 O O . ILE A 1 214 ? 6.635 -2.044 4.509 1.00 97.38 214 ILE A O 1
ATOM 1655 N N . GLU A 1 215 ? 6.371 -2.652 6.650 1.00 97.00 215 GLU A N 1
ATOM 1656 C CA . GLU A 1 215 ? 7.775 -3.019 6.830 1.00 97.00 215 GLU A CA 1
ATOM 1657 C C . GLU A 1 215 ? 8.027 -4.275 7.676 1.00 97.00 215 GLU A C 1
ATOM 1659 O O . GLU A 1 215 ? 7.105 -4.934 8.168 1.00 97.00 215 GLU A O 1
ATOM 1664 N N . ASP A 1 216 ? 9.308 -4.613 7.831 1.00 94.75 216 ASP A N 1
ATOM 1665 C CA . ASP A 1 216 ? 9.814 -5.656 8.722 1.00 94.75 216 ASP A CA 1
ATOM 1666 C C . ASP A 1 216 ? 9.217 -7.058 8.487 1.00 94.75 216 ASP A C 1
ATOM 1668 O O . ASP A 1 216 ? 8.783 -7.725 9.429 1.00 94.75 216 ASP A O 1
ATOM 1672 N N . GLY A 1 217 ? 9.194 -7.548 7.248 1.00 94.00 217 GLY A N 1
ATOM 1673 C CA . GLY A 1 217 ? 8.725 -8.909 6.966 1.00 94.00 217 GLY A CA 1
ATOM 1674 C C . GLY A 1 217 ? 7.215 -9.074 7.099 1.00 94.00 217 GLY A C 1
ATOM 1675 O O . GLY A 1 217 ? 6.757 -10.169 7.424 1.00 94.00 217 GLY A O 1
ATOM 1676 N N . SER A 1 218 ? 6.446 -8.004 6.890 1.00 96.94 218 SER A N 1
ATOM 1677 C CA . SER A 1 218 ? 4.987 -8.091 6.888 1.00 96.94 218 SER A CA 1
ATOM 1678 C C . SER A 1 218 ? 4.483 -8.862 5.664 1.00 96.94 218 SER A C 1
ATOM 1680 O O . SER A 1 218 ? 5.074 -8.799 4.582 1.00 96.94 218 SER A O 1
ATOM 1682 N N . ASP A 1 219 ? 3.384 -9.588 5.845 1.00 96.50 219 ASP A N 1
ATOM 1683 C CA . ASP A 1 219 ? 2.748 -10.426 4.826 1.00 96.50 219 ASP A CA 1
ATOM 1684 C C . ASP A 1 219 ? 1.303 -9.966 4.624 1.00 96.50 219 ASP A C 1
ATOM 1686 O O . ASP A 1 219 ? 0.456 -10.105 5.510 1.00 96.50 219 ASP A O 1
ATOM 1690 N N . ILE A 1 220 ? 1.038 -9.353 3.473 1.00 95.69 220 ILE A N 1
ATOM 1691 C CA . ILE A 1 220 ? -0.239 -8.712 3.171 1.00 95.69 220 ILE A CA 1
ATOM 1692 C C . ILE A 1 220 ? -0.922 -9.485 2.051 1.00 95.69 220 ILE A C 1
ATOM 1694 O O . ILE A 1 220 ? -0.425 -9.538 0.926 1.00 95.69 220 ILE A O 1
ATOM 1698 N N . GLN A 1 221 ? -2.074 -10.075 2.355 1.00 94.50 221 GLN A N 1
ATOM 1699 C CA . GLN A 1 221 ? -2.755 -11.020 1.478 1.00 94.50 221 GLN A CA 1
ATOM 1700 C C . GLN A 1 221 ? -4.196 -10.595 1.223 1.00 94.50 221 GLN A C 1
ATOM 1702 O O . GLN A 1 221 ? -4.961 -10.361 2.161 1.00 94.50 221 GLN A O 1
ATOM 1707 N N . CYS A 1 222 ? -4.581 -10.531 -0.053 1.00 91.69 222 CYS A N 1
ATOM 1708 C CA . CYS A 1 222 ? -5.949 -10.236 -0.484 1.00 91.69 222 CYS A CA 1
ATOM 1709 C C . CYS A 1 222 ? -6.517 -8.956 0.162 1.00 91.69 222 CYS A C 1
ATOM 1711 O O . CYS A 1 222 ? -7.698 -8.899 0.497 1.00 91.69 222 CYS A O 1
ATOM 1713 N N . CYS A 1 223 ? -5.664 -7.957 0.402 1.00 91.81 223 CYS A N 1
ATOM 1714 C CA . CYS A 1 223 ? -6.059 -6.706 1.041 1.00 91.81 223 CYS A CA 1
ATOM 1715 C C . CYS A 1 223 ? -6.359 -5.630 -0.001 1.00 91.81 223 CYS A C 1
ATOM 1717 O O . CYS A 1 223 ? -5.730 -5.584 -1.061 1.00 91.81 223 CYS A O 1
ATOM 1719 N N . ASN A 1 224 ? -7.284 -4.737 0.343 1.00 91.00 224 ASN A N 1
ATOM 1720 C CA . ASN A 1 224 ? -7.577 -3.544 -0.438 1.00 91.00 224 ASN A CA 1
ATOM 1721 C C . ASN A 1 224 ? -6.962 -2.323 0.248 1.00 91.00 224 ASN A C 1
ATOM 1723 O O . ASN A 1 224 ? -7.409 -1.936 1.328 1.00 91.00 224 ASN A O 1
ATOM 1727 N N . ILE A 1 225 ? -5.930 -1.749 -0.367 1.00 90.62 225 ILE A N 1
ATOM 1728 C CA . ILE A 1 225 ? -5.119 -0.669 0.194 1.00 90.62 225 ILE A CA 1
ATOM 1729 C C . ILE A 1 225 ? -5.467 0.646 -0.493 1.00 90.62 225 ILE A C 1
ATOM 1731 O O . ILE A 1 225 ? -5.204 0.813 -1.683 1.00 90.62 225 ILE A O 1
ATOM 1735 N N . ARG A 1 226 ? -6.030 1.595 0.258 1.00 88.38 226 ARG A N 1
ATOM 1736 C CA . ARG A 1 226 ? -6.294 2.952 -0.223 1.00 88.38 226 ARG A CA 1
ATOM 1737 C C . ARG A 1 226 ? -5.321 3.933 0.412 1.00 88.38 226 ARG A C 1
ATOM 1739 O O . ARG A 1 226 ? -5.183 3.966 1.631 1.00 88.38 226 ARG A O 1
ATOM 1746 N N . VAL A 1 227 ? -4.655 4.732 -0.413 1.00 88.69 227 VAL A N 1
ATOM 1747 C CA . VAL A 1 227 ? -3.698 5.750 0.033 1.00 88.69 227 VAL A CA 1
ATOM 1748 C C . VAL A 1 227 ? -3.870 7.015 -0.792 1.00 88.69 227 VAL A C 1
ATOM 1750 O O . VAL A 1 227 ? -4.164 6.937 -1.980 1.00 88.69 227 VAL A O 1
ATOM 1753 N N . VAL A 1 228 ? -3.713 8.173 -0.158 1.00 87.25 228 VAL A N 1
ATOM 1754 C CA . VAL A 1 228 ? -3.943 9.476 -0.793 1.00 87.25 228 VAL A CA 1
ATOM 1755 C C . VAL A 1 228 ? -2.639 10.109 -1.284 1.00 87.25 228 VAL A C 1
ATOM 1757 O O . VAL A 1 228 ? -2.656 10.815 -2.287 1.00 87.25 228 VAL A O 1
ATOM 1760 N N . GLU A 1 229 ? -1.509 9.859 -0.613 1.00 88.88 229 GLU A N 1
ATOM 1761 C CA . GLU A 1 229 ? -0.222 10.483 -0.957 1.00 88.88 229 GLU A CA 1
ATOM 1762 C C . GLU A 1 229 ? 0.884 9.456 -1.184 1.00 88.88 229 GLU A C 1
ATOM 1764 O O . GLU A 1 229 ? 1.426 9.369 -2.288 1.00 88.88 229 GLU A O 1
ATOM 1769 N N . GLU A 1 230 ? 1.234 8.674 -0.160 1.00 92.00 230 GLU A N 1
ATOM 1770 C CA . GLU A 1 230 ? 2.447 7.853 -0.202 1.00 92.00 230 GLU A CA 1
ATOM 1771 C C . GLU A 1 230 ? 2.267 6.446 0.367 1.00 92.00 230 GLU A C 1
ATOM 1773 O O . GLU A 1 230 ? 1.888 6.253 1.524 1.00 92.00 230 GLU A O 1
ATOM 1778 N N . LEU A 1 231 ? 2.636 5.447 -0.435 1.00 94.62 231 LEU A N 1
ATOM 1779 C CA . LEU A 1 231 ? 2.790 4.062 -0.003 1.00 94.62 231 LEU A CA 1
ATOM 1780 C C . LEU A 1 231 ? 4.272 3.693 0.080 1.00 94.62 231 LEU A C 1
ATOM 1782 O O . LEU A 1 231 ? 4.988 3.752 -0.916 1.00 94.62 231 LEU A O 1
ATOM 1786 N N . HIS A 1 232 ? 4.712 3.208 1.236 1.00 96.56 232 HIS A N 1
ATOM 1787 C CA . HIS A 1 232 ? 6.059 2.683 1.445 1.00 96.56 232 HIS A CA 1
ATOM 1788 C C . HIS A 1 232 ? 5.989 1.209 1.828 1.00 96.56 232 HIS A C 1
ATOM 1790 O O . HIS A 1 232 ? 5.372 0.850 2.826 1.00 96.56 232 HIS A O 1
ATOM 1796 N N . VAL A 1 233 ? 6.636 0.340 1.054 1.00 96.69 233 VAL A N 1
ATOM 1797 C CA . VAL A 1 233 ? 6.699 -1.102 1.319 1.00 96.69 233 VAL A CA 1
ATOM 1798 C C . VAL A 1 233 ? 8.154 -1.535 1.361 1.00 96.69 233 VAL A C 1
ATOM 1800 O O . VAL A 1 233 ? 8.858 -1.471 0.353 1.00 96.69 233 VAL A O 1
ATOM 1803 N N . ARG A 1 234 ? 8.614 -2.001 2.521 1.00 97.00 234 ARG A N 1
ATOM 1804 C CA . ARG A 1 234 ? 10.003 -2.393 2.758 1.00 97.00 234 ARG A CA 1
ATOM 1805 C C . ARG A 1 234 ? 10.097 -3.810 3.308 1.00 97.00 234 ARG A C 1
ATOM 1807 O O . ARG A 1 234 ? 9.361 -4.163 4.219 1.00 97.00 234 ARG A O 1
ATOM 1814 N N . ASP A 1 235 ? 11.011 -4.622 2.781 1.00 96.56 235 ASP A N 1
ATOM 1815 C CA . ASP A 1 235 ? 11.328 -5.955 3.322 1.00 96.56 235 ASP A CA 1
ATOM 1816 C C . ASP A 1 235 ? 10.078 -6.835 3.553 1.00 96.56 235 ASP A C 1
ATOM 1818 O O . ASP A 1 235 ? 10.019 -7.585 4.520 1.00 96.56 235 ASP A O 1
ATOM 1822 N N . SER A 1 236 ? 9.045 -6.705 2.714 1.00 96.88 236 SER A N 1
ATOM 1823 C CA . SER A 1 236 ? 7.702 -7.262 2.951 1.00 96.88 236 SER A CA 1
ATOM 1824 C C . SER A 1 236 ? 7.117 -7.906 1.694 1.00 96.88 236 SER A C 1
ATOM 1826 O O . SER A 1 236 ? 7.630 -7.719 0.584 1.00 96.88 236 SER A O 1
ATOM 1828 N N . GLN A 1 237 ? 6.045 -8.680 1.864 1.00 95.38 237 GLN A N 1
ATOM 1829 C CA . GLN A 1 237 ? 5.391 -9.417 0.784 1.00 95.38 237 GLN A CA 1
ATOM 1830 C C . GLN A 1 237 ? 3.945 -8.959 0.595 1.00 95.38 237 GLN A C 1
ATOM 1832 O O . GLN A 1 237 ? 3.209 -8.764 1.561 1.00 95.38 237 GLN A O 1
ATOM 1837 N N . LEU A 1 238 ? 3.549 -8.805 -0.667 1.00 93.56 238 LEU A N 1
ATOM 1838 C CA . LEU A 1 238 ? 2.192 -8.461 -1.080 1.00 93.56 238 LEU A CA 1
ATOM 1839 C C . LEU A 1 238 ? 1.654 -9.568 -1.988 1.00 93.56 238 LEU A C 1
ATOM 1841 O O . LEU A 1 238 ? 2.297 -9.907 -2.982 1.00 93.56 238 LEU A O 1
ATOM 1845 N N . HIS A 1 239 ? 0.475 -10.106 -1.683 1.00 92.81 239 HIS A N 1
ATOM 1846 C CA . HIS A 1 239 ? -0.160 -11.170 -2.457 1.00 92.81 239 HIS A CA 1
ATOM 1847 C C . HIS A 1 239 ? -1.592 -10.805 -2.839 1.00 92.81 239 HIS A C 1
ATOM 1849 O O . HIS A 1 239 ? -2.458 -10.694 -1.972 1.00 92.81 239 HIS A O 1
ATOM 1855 N N . LYS A 1 240 ? -1.856 -10.676 -4.148 1.00 87.94 240 LYS A N 1
ATOM 1856 C CA . LYS A 1 240 ? -3.194 -10.362 -4.691 1.00 87.94 240 LYS A CA 1
ATOM 1857 C C . LYS A 1 240 ? -3.837 -9.130 -4.034 1.00 87.94 240 LYS A C 1
ATOM 1859 O O . LYS A 1 240 ? -5.041 -9.111 -3.785 1.00 87.94 240 LYS A O 1
ATOM 1864 N N . CYS A 1 241 ? -3.028 -8.124 -3.713 1.00 89.44 241 CYS A N 1
ATOM 1865 C CA . CYS A 1 241 ? -3.523 -6.870 -3.157 1.00 89.44 241 CYS A CA 1
ATOM 1866 C C . CYS A 1 241 ? -4.093 -5.984 -4.265 1.00 89.44 241 CYS A C 1
ATOM 1868 O O . CYS A 1 241 ? -3.563 -5.950 -5.378 1.00 89.44 241 CYS A O 1
ATOM 1870 N N . THR A 1 242 ? -5.139 -5.234 -3.940 1.00 88.25 242 THR A N 1
ATOM 1871 C CA . THR A 1 242 ? -5.666 -4.171 -4.798 1.00 88.25 242 THR A CA 1
ATOM 1872 C C . THR A 1 242 ? -5.331 -2.819 -4.200 1.00 88.25 242 THR A C 1
ATOM 1874 O O . THR A 1 242 ? -5.292 -2.667 -2.980 1.00 88.25 242 THR A O 1
ATOM 1877 N N . PHE A 1 243 ? -5.113 -1.836 -5.066 1.00 86.38 243 PHE A N 1
ATOM 1878 C CA . PHE A 1 243 ? -4.850 -0.463 -4.668 1.00 86.38 243 PHE A CA 1
ATOM 1879 C C . PHE A 1 243 ? -5.971 0.435 -5.181 1.00 86.38 243 PHE A C 1
ATOM 1881 O O . PHE A 1 243 ? -6.373 0.321 -6.340 1.00 86.38 243 PHE A O 1
ATOM 1888 N N . GLN A 1 244 ? -6.497 1.290 -4.309 1.00 76.69 244 GLN A N 1
ATOM 1889 C CA . GLN A 1 244 ? -7.582 2.224 -4.608 1.00 76.69 244 GLN A CA 1
ATOM 1890 C C . GLN A 1 244 ? -7.183 3.656 -4.244 1.00 76.69 244 GLN A C 1
ATOM 1892 O O . GLN A 1 244 ? -6.328 3.872 -3.390 1.00 76.69 244 GLN A O 1
ATOM 1897 N N . GLY A 1 245 ? -7.871 4.627 -4.844 1.00 62.34 245 GLY A N 1
ATOM 1898 C CA . GLY A 1 245 ? -7.787 6.035 -4.455 1.00 62.34 245 GLY A CA 1
ATOM 1899 C C . GLY A 1 245 ? -6.773 6.819 -5.266 1.00 62.34 245 GLY A C 1
ATOM 1900 O O . GLY A 1 245 ? -5.720 7.168 -4.751 1.00 62.34 245 GLY A O 1
ATOM 1901 N N . CYS A 1 246 ? -7.080 7.107 -6.534 1.00 54.03 246 CYS A N 1
ATOM 1902 C CA . CYS A 1 246 ? -6.230 8.006 -7.318 1.00 54.03 246 CYS A CA 1
ATOM 1903 C C . CYS A 1 246 ? -6.998 8.961 -8.228 1.00 54.03 246 CYS A C 1
ATOM 1905 O O . CYS A 1 246 ? -6.512 10.061 -8.421 1.00 54.03 246 CYS A O 1
ATOM 1907 N N . ASP A 1 247 ? -8.188 8.632 -8.738 1.00 56.25 247 ASP A N 1
ATOM 1908 C CA . ASP A 1 247 ? -8.865 9.543 -9.679 1.00 56.25 247 ASP A CA 1
ATOM 1909 C C . ASP A 1 247 ? -10.052 10.301 -9.070 1.00 56.25 247 ASP A C 1
ATOM 1911 O O . ASP A 1 247 ? -10.210 11.489 -9.338 1.00 56.25 247 ASP A O 1
ATOM 1915 N N . GLU A 1 248 ? -10.848 9.668 -8.203 1.00 57.25 248 GLU A N 1
ATOM 1916 C CA . GLU A 1 248 ? -12.041 10.301 -7.607 1.00 57.25 248 GLU A CA 1
ATOM 1917 C C . GLU A 1 248 ? -11.714 11.245 -6.435 1.00 57.25 248 GLU A C 1
ATOM 1919 O O . GLU A 1 248 ? -12.463 12.181 -6.163 1.00 57.25 248 GLU A O 1
ATOM 1924 N N . ASP A 1 249 ? -10.576 11.035 -5.766 1.00 61.44 249 ASP A N 1
ATOM 1925 C CA . ASP A 1 249 ? -10.195 11.750 -4.536 1.00 61.44 249 ASP A CA 1
ATOM 1926 C C . ASP A 1 249 ? -9.150 12.849 -4.759 1.00 61.44 249 ASP A C 1
ATOM 1928 O O . ASP A 1 249 ? -8.738 13.536 -3.818 1.00 61.44 249 ASP A O 1
ATOM 1932 N N . ARG A 1 250 ? -8.681 13.002 -6.000 1.00 63.56 250 ARG A N 1
ATOM 1933 C CA . ARG A 1 250 ? -7.607 13.931 -6.338 1.00 63.56 250 ARG A CA 1
ATOM 1934 C C . ARG A 1 250 ? -8.061 15.369 -6.159 1.00 63.56 250 ARG A C 1
ATOM 1936 O O . ARG A 1 250 ? -8.911 15.874 -6.888 1.00 63.56 250 ARG A O 1
ATOM 1943 N N . LYS A 1 251 ? -7.399 16.073 -5.244 1.00 64.62 251 LYS A N 1
ATOM 1944 C CA . LYS A 1 251 ? -7.319 17.533 -5.315 1.00 64.62 251 LYS A CA 1
ATOM 1945 C C . LYS A 1 251 ? -6.320 17.896 -6.415 1.00 64.62 251 LYS A C 1
ATOM 1947 O O . LYS A 1 251 ? -5.315 17.206 -6.590 1.00 64.62 251 LYS A O 1
ATOM 1952 N N . ASP A 1 252 ? -6.604 18.958 -7.166 1.00 58.62 252 ASP A N 1
ATOM 1953 C CA . ASP A 1 252 ? -5.814 19.366 -8.332 1.00 58.62 252 ASP A CA 1
ATOM 1954 C C . ASP A 1 252 ? -4.293 19.311 -8.062 1.00 58.62 252 ASP A C 1
ATOM 1956 O O . ASP A 1 252 ? -3.775 20.043 -7.218 1.00 58.62 252 ASP A O 1
ATOM 1960 N N . ARG A 1 253 ? -3.580 18.475 -8.840 1.00 63.50 253 ARG A N 1
ATOM 1961 C CA . ARG A 1 253 ? -2.107 18.292 -8.874 1.00 63.50 253 ARG A CA 1
ATOM 1962 C C . ARG A 1 253 ? -1.451 17.483 -7.744 1.00 63.50 253 ARG A C 1
ATOM 1964 O O . ARG A 1 253 ? -0.224 17.508 -7.645 1.00 63.50 253 ARG A O 1
ATOM 1971 N N . GLN A 1 254 ? -2.203 16.757 -6.923 1.00 75.62 254 GLN A N 1
ATOM 1972 C CA . GLN A 1 254 ? -1.597 15.854 -5.938 1.00 75.62 254 GLN A CA 1
ATOM 1973 C C . GLN A 1 254 ? -0.954 14.642 -6.634 1.00 75.62 254 GLN A C 1
ATOM 1975 O O . GLN A 1 254 ? -1.620 13.924 -7.380 1.00 75.62 254 GLN A O 1
ATOM 1980 N N . VAL A 1 255 ? 0.351 14.452 -6.415 1.00 81.44 255 VAL A N 1
ATOM 1981 C CA . VAL A 1 255 ? 1.120 13.308 -6.928 1.00 81.44 255 VAL A CA 1
ATOM 1982 C C . VAL A 1 255 ? 1.037 12.186 -5.905 1.00 81.44 255 VAL A C 1
ATOM 1984 O O . VAL A 1 255 ? 1.502 12.356 -4.781 1.00 81.44 255 VAL A O 1
ATOM 1987 N N . VAL A 1 256 ? 0.490 11.043 -6.307 1.00 86.62 256 VAL A N 1
ATOM 1988 C CA . VAL A 1 256 ? 0.426 9.836 -5.479 1.00 86.62 256 VAL A CA 1
ATOM 1989 C C . VAL A 1 256 ? 1.608 8.941 -5.831 1.00 86.62 256 VAL A C 1
ATOM 1991 O O . VAL A 1 256 ? 1.838 8.626 -7.004 1.00 86.62 256 VAL A O 1
ATOM 1994 N N . SER A 1 257 ? 2.384 8.531 -4.832 1.00 91.12 257 SER A N 1
ATOM 1995 C CA . SER A 1 257 ? 3.604 7.756 -5.049 1.00 91.12 257 SER A CA 1
ATOM 1996 C C . SER A 1 257 ? 3.648 6.455 -4.257 1.00 91.12 257 SER A C 1
ATOM 1998 O O . SER A 1 257 ? 3.088 6.341 -3.170 1.00 91.12 257 SER A O 1
ATOM 2000 N N . ALA A 1 258 ? 4.337 5.462 -4.817 1.00 93.12 258 ALA A N 1
ATOM 2001 C CA . ALA A 1 258 ? 4.605 4.193 -4.163 1.00 93.12 258 ALA A CA 1
ATOM 2002 C C . ALA A 1 258 ? 6.093 3.850 -4.240 1.00 93.12 258 ALA A C 1
ATOM 2004 O O . ALA A 1 258 ? 6.692 3.864 -5.317 1.00 93.12 258 ALA A O 1
ATOM 2005 N N . THR A 1 259 ? 6.683 3.506 -3.100 1.00 94.94 259 THR A N 1
ATOM 2006 C CA . THR A 1 259 ? 8.071 3.063 -2.985 1.00 94.94 259 THR A CA 1
ATOM 2007 C C . THR A 1 259 ? 8.120 1.635 -2.463 1.00 94.94 259 THR A C 1
ATOM 2009 O O . THR A 1 259 ? 7.627 1.335 -1.380 1.00 94.94 259 THR A O 1
ATOM 2012 N N . PHE A 1 260 ? 8.762 0.758 -3.225 1.00 94.50 260 PHE A N 1
ATOM 2013 C CA . PHE A 1 260 ? 8.992 -0.641 -2.901 1.00 94.50 260 PHE A CA 1
ATOM 2014 C C . PHE A 1 260 ? 10.496 -0.866 -2.718 1.00 94.50 260 PHE A C 1
ATOM 2016 O O . PHE A 1 260 ? 11.289 -0.607 -3.624 1.00 94.50 260 PHE A O 1
ATOM 2023 N N . THR A 1 261 ? 10.916 -1.349 -1.553 1.00 95.19 261 THR A N 1
ATOM 2024 C CA . THR A 1 261 ? 12.324 -1.611 -1.232 1.00 95.19 261 THR A CA 1
ATOM 2025 C C . THR A 1 261 ? 12.479 -3.026 -0.703 1.00 95.19 261 THR A C 1
ATOM 2027 O O . THR A 1 261 ? 11.958 -3.349 0.358 1.00 95.19 261 THR A O 1
ATOM 2030 N N . ASN A 1 262 ? 13.208 -3.883 -1.419 1.00 94.38 262 ASN A N 1
ATOM 2031 C CA . ASN A 1 262 ? 13.346 -5.302 -1.065 1.00 94.38 262 ASN A CA 1
ATOM 2032 C C . ASN A 1 262 ? 11.983 -6.001 -0.847 1.00 94.38 262 ASN A C 1
ATOM 2034 O O . ASN A 1 262 ? 11.826 -6.843 0.036 1.00 94.38 262 ASN A O 1
ATOM 2038 N N . ALA A 1 263 ? 10.977 -5.603 -1.629 1.00 93.06 263 ALA A N 1
ATOM 2039 C CA . ALA A 1 263 ? 9.622 -6.129 -1.541 1.00 93.06 263 ALA A CA 1
ATOM 2040 C C . ALA A 1 263 ? 9.400 -7.275 -2.539 1.00 93.06 263 ALA A C 1
ATOM 2042 O O . ALA A 1 263 ? 10.027 -7.321 -3.603 1.00 93.06 263 ALA A O 1
ATOM 2043 N N . GLN A 1 264 ? 8.476 -8.179 -2.211 1.00 92.38 264 GLN A N 1
ATOM 2044 C CA . GLN A 1 264 ? 8.009 -9.225 -3.122 1.00 92.38 264 GLN A CA 1
ATOM 2045 C C . GLN A 1 264 ? 6.540 -9.003 -3.462 1.00 92.38 264 GLN A C 1
ATOM 2047 O O . GLN A 1 264 ? 5.689 -8.945 -2.576 1.00 92.38 264 GLN A O 1
ATOM 2052 N N . ILE A 1 265 ? 6.248 -8.883 -4.752 1.00 90.25 265 ILE A N 1
ATOM 2053 C CA . ILE A 1 265 ? 4.924 -8.555 -5.273 1.00 90.25 265 ILE A CA 1
ATOM 2054 C C . ILE A 1 265 ? 4.415 -9.770 -6.050 1.00 90.25 265 ILE A C 1
ATOM 2056 O O . ILE A 1 265 ? 4.953 -10.123 -7.102 1.00 90.25 265 ILE A O 1
ATOM 2060 N N . HIS A 1 266 ? 3.396 -10.435 -5.508 1.00 90.06 266 HIS A N 1
ATOM 2061 C CA . HIS A 1 266 ? 2.839 -11.683 -6.024 1.00 90.06 266 HIS A CA 1
ATOM 2062 C C . HIS A 1 266 ? 1.452 -11.478 -6.638 1.00 90.06 266 HIS A C 1
ATOM 2064 O O . HIS A 1 266 ? 0.522 -11.015 -5.972 1.00 90.06 266 HIS A O 1
ATOM 2070 N N . GLY A 1 267 ? 1.301 -11.924 -7.887 1.00 84.44 267 GLY A N 1
ATOM 2071 C CA . GLY A 1 267 ? 0.079 -11.773 -8.680 1.00 84.44 267 GLY A CA 1
ATOM 2072 C C . GLY A 1 267 ? 0.099 -10.541 -9.586 1.00 84.44 267 GLY A C 1
ATOM 2073 O O . GLY A 1 267 ? 1.019 -9.726 -9.526 1.00 84.44 267 GLY A O 1
ATOM 2074 N N . ASP A 1 268 ? -0.916 -10.434 -10.441 1.00 82.38 268 ASP A N 1
ATOM 2075 C CA . ASP A 1 268 ? -1.108 -9.276 -11.315 1.00 82.38 268 ASP A CA 1
ATOM 2076 C C . ASP A 1 268 ? -1.737 -8.152 -10.489 1.00 82.38 268 ASP A C 1
ATOM 2078 O O . ASP A 1 268 ? -2.880 -8.260 -10.042 1.00 82.38 268 ASP A O 1
ATOM 2082 N N . ILE A 1 269 ? -0.955 -7.108 -10.217 1.00 79.50 269 ILE A N 1
ATOM 2083 C CA . ILE A 1 269 ? -1.323 -6.046 -9.280 1.00 79.50 269 ILE A CA 1
ATOM 2084 C C . ILE A 1 269 ? -1.486 -4.727 -10.048 1.00 79.50 269 ILE A C 1
ATOM 2086 O O . ILE A 1 269 ? -0.543 -4.297 -10.724 1.00 79.50 269 ILE A O 1
ATOM 2090 N N . PRO A 1 270 ? -2.659 -4.068 -9.965 1.00 81.50 270 PRO A N 1
ATOM 2091 C CA . PRO A 1 270 ? -2.828 -2.724 -10.492 1.00 81.50 270 PRO A CA 1
ATOM 2092 C C . PRO A 1 270 ? -2.085 -1.729 -9.602 1.00 81.50 270 PRO A C 1
ATOM 2094 O O . PRO A 1 270 ? -2.237 -1.748 -8.383 1.00 81.50 270 PRO A O 1
ATOM 2097 N N . LEU A 1 271 ? -1.283 -0.859 -10.210 1.00 84.50 271 LEU A N 1
ATOM 2098 C CA . LEU A 1 271 ? -0.518 0.168 -9.509 1.00 84.50 271 LEU A CA 1
ATOM 2099 C C . LEU A 1 271 ? -0.991 1.543 -9.988 1.00 84.50 271 LEU A C 1
ATOM 2101 O O . LEU A 1 271 ? -0.422 2.086 -10.938 1.00 84.50 271 LEU A O 1
ATOM 2105 N N . PRO A 1 272 ? -2.028 2.115 -9.356 1.00 84.88 272 PRO A N 1
ATOM 2106 C CA . PRO A 1 272 ? -2.611 3.381 -9.773 1.00 84.88 272 PRO A CA 1
ATOM 2107 C C . PRO A 1 272 ? -1.769 4.588 -9.318 1.00 84.88 272 PRO A C 1
ATOM 2109 O O . PRO A 1 272 ? -2.302 5.620 -8.968 1.00 84.88 272 PRO A O 1
ATOM 2112 N N . PHE A 1 273 ? -0.441 4.503 -9.297 1.00 85.94 273 PHE A N 1
ATOM 2113 C CA . PHE A 1 273 ? 0.412 5.577 -8.773 1.00 85.94 273 PHE A CA 1
ATOM 2114 C C . PHE A 1 273 ? 1.001 6.428 -9.903 1.00 85.94 273 PHE A C 1
ATOM 2116 O O . PHE A 1 273 ? 1.394 5.901 -10.944 1.00 85.94 273 PHE A O 1
ATOM 2123 N N . ASP A 1 274 ? 1.147 7.736 -9.678 1.00 86.06 274 ASP A N 1
ATOM 2124 C CA . ASP A 1 274 ? 1.850 8.637 -10.606 1.00 86.06 274 ASP A CA 1
ATOM 2125 C C . ASP A 1 274 ? 3.342 8.311 -10.683 1.00 86.06 274 ASP A C 1
ATOM 2127 O O . ASP A 1 274 ? 3.990 8.418 -11.732 1.00 86.06 274 ASP A O 1
ATOM 2131 N N . LYS A 1 275 ? 3.906 7.939 -9.533 1.00 89.44 275 LYS A N 1
ATOM 2132 C CA . LYS A 1 275 ? 5.327 7.663 -9.375 1.00 89.44 275 LYS A CA 1
ATOM 2133 C C . LYS A 1 275 ? 5.535 6.382 -8.589 1.00 89.44 275 LYS A C 1
ATOM 2135 O O . LYS A 1 275 ? 5.207 6.305 -7.411 1.00 89.44 275 LYS A O 1
ATOM 2140 N N . ILE A 1 276 ? 6.157 5.408 -9.234 1.00 91.38 276 ILE A N 1
ATOM 2141 C CA . ILE A 1 276 ? 6.512 4.122 -8.646 1.00 91.38 276 ILE A CA 1
ATOM 2142 C C . ILE A 1 276 ? 8.033 4.028 -8.597 1.00 91.38 276 ILE A C 1
ATOM 2144 O O . ILE A 1 276 ? 8.710 4.180 -9.615 1.00 91.38 276 ILE A O 1
ATOM 2148 N N . VAL A 1 277 ? 8.584 3.765 -7.419 1.00 92.75 277 VAL A N 1
ATOM 2149 C CA . VAL A 1 277 ? 10.016 3.532 -7.223 1.00 92.75 277 VAL A CA 1
ATOM 2150 C C . VAL A 1 277 ? 10.205 2.134 -6.666 1.00 92.75 277 VAL A C 1
ATOM 2152 O O . VAL A 1 277 ? 9.648 1.788 -5.634 1.00 92.75 277 VAL A O 1
ATOM 2155 N N . CYS A 1 278 ? 11.016 1.329 -7.335 1.00 92.06 278 CYS A N 1
ATOM 2156 C CA . CYS A 1 278 ? 11.334 -0.030 -6.936 1.00 92.06 278 CYS A CA 1
ATOM 2157 C C . CYS A 1 278 ? 12.850 -0.166 -6.777 1.00 92.06 278 CYS A C 1
ATOM 2159 O O . CYS A 1 278 ? 13.606 -0.033 -7.740 1.00 92.06 278 CYS A O 1
ATOM 2161 N N . GLU A 1 279 ? 13.306 -0.473 -5.569 1.00 93.00 279 GLU A N 1
ATOM 2162 C CA . GLU A 1 279 ? 14.693 -0.827 -5.272 1.00 93.00 279 GLU A CA 1
ATOM 2163 C C . GLU A 1 279 ? 14.738 -2.288 -4.825 1.00 93.00 279 GLU A C 1
ATOM 2165 O O . GLU A 1 279 ? 14.094 -2.661 -3.844 1.00 93.00 279 GLU A O 1
ATOM 2170 N N . ARG A 1 280 ? 15.485 -3.138 -5.541 1.00 89.50 280 ARG A N 1
ATOM 2171 C CA . ARG A 1 280 ? 15.600 -4.581 -5.235 1.00 89.50 280 ARG A CA 1
ATOM 2172 C C . ARG A 1 280 ? 14.236 -5.279 -5.073 1.00 89.50 280 ARG A C 1
ATOM 2174 O O . ARG A 1 280 ? 14.072 -6.125 -4.204 1.00 89.50 280 ARG A O 1
ATOM 2181 N N . THR A 1 281 ? 13.244 -4.885 -5.867 1.00 88.81 281 THR A N 1
ATOM 2182 C CA . THR A 1 281 ? 11.876 -5.428 -5.799 1.00 88.81 281 THR A CA 1
ATOM 2183 C C . THR A 1 281 ? 11.714 -6.593 -6.769 1.00 88.81 281 THR A C 1
ATOM 2185 O O . THR A 1 281 ? 12.225 -6.538 -7.889 1.00 88.81 281 THR A O 1
ATOM 2188 N N . TYR A 1 282 ? 10.989 -7.631 -6.354 1.00 87.00 282 TYR A N 1
ATOM 2189 C CA . TYR A 1 282 ? 10.760 -8.838 -7.146 1.00 87.00 282 TYR A CA 1
ATOM 2190 C C . TYR A 1 282 ? 9.281 -8.968 -7.509 1.00 87.00 282 TYR A C 1
ATOM 2192 O O . TYR A 1 282 ? 8.419 -8.998 -6.630 1.00 87.00 282 TYR A O 1
ATOM 2200 N N . PHE A 1 283 ? 8.995 -9.064 -8.807 1.00 85.88 283 PHE A N 1
ATOM 2201 C CA . PHE A 1 283 ? 7.647 -9.253 -9.337 1.00 85.88 283 PHE A CA 1
ATOM 2202 C C . PHE A 1 283 ? 7.451 -10.709 -9.761 1.00 85.88 283 PHE A C 1
ATOM 2204 O O . PHE A 1 283 ? 8.168 -11.216 -10.626 1.00 85.88 283 PHE A O 1
ATOM 2211 N N . HIS A 1 284 ? 6.461 -11.368 -9.167 1.00 85.50 284 HIS A N 1
ATOM 2212 C CA . HIS A 1 284 ? 6.091 -12.753 -9.466 1.00 85.50 284 HIS A CA 1
ATOM 2213 C C . HIS A 1 284 ? 4.799 -12.861 -10.300 1.00 85.50 284 HIS A C 1
ATOM 2215 O O . HIS A 1 284 ? 4.394 -13.965 -10.656 1.00 85.50 284 HIS A O 1
ATOM 2221 N N . GLY A 1 285 ? 4.149 -11.731 -10.601 1.00 79.06 285 GLY A N 1
ATOM 2222 C CA . GLY A 1 285 ? 3.023 -11.634 -11.536 1.00 79.06 285 GLY A CA 1
ATOM 2223 C C . GLY A 1 285 ? 3.456 -11.556 -13.003 1.00 79.06 285 GLY A C 1
ATOM 2224 O O . GLY A 1 285 ? 4.619 -11.285 -13.311 1.00 79.06 285 GLY A O 1
ATOM 2225 N N . GLY A 1 286 ? 2.509 -11.787 -13.912 1.00 75.75 286 GLY A N 1
ATOM 2226 C CA . GLY A 1 286 ? 2.721 -11.677 -15.356 1.00 75.75 286 GLY A CA 1
ATOM 2227 C C . GLY A 1 286 ? 2.480 -10.266 -15.897 1.00 75.75 286 GLY A C 1
ATOM 2228 O O . GLY A 1 286 ? 3.038 -9.913 -16.939 1.00 75.75 286 GLY A O 1
ATOM 2229 N N . ARG A 1 287 ? 1.668 -9.453 -15.208 1.00 78.31 287 ARG A N 1
ATOM 2230 C CA . ARG A 1 287 ? 1.259 -8.112 -15.654 1.00 78.31 287 ARG A CA 1
ATOM 2231 C C . ARG A 1 287 ? 1.289 -7.076 -14.537 1.00 78.31 287 ARG A C 1
ATOM 2233 O O . ARG A 1 287 ? 1.023 -7.374 -13.375 1.00 78.31 287 ARG A O 1
ATOM 2240 N N . LEU A 1 288 ? 1.609 -5.845 -14.924 1.00 77.00 288 LEU A N 1
ATOM 2241 C CA . LEU A 1 288 ? 1.600 -4.663 -14.074 1.00 77.00 288 LEU A CA 1
ATOM 2242 C C . LEU A 1 288 ? 0.750 -3.624 -14.790 1.00 77.00 288 LEU A C 1
ATOM 2244 O O . LEU A 1 288 ? 1.130 -3.086 -15.828 1.00 77.00 288 LEU A O 1
ATOM 2248 N N . HIS A 1 289 ? -0.440 -3.392 -14.252 1.00 76.00 289 HIS A N 1
ATOM 2249 C CA . HIS A 1 289 ? -1.397 -2.478 -14.856 1.00 76.00 289 HIS A CA 1
ATOM 2250 C C . HIS A 1 289 ? -1.123 -1.068 -14.343 1.00 76.00 289 HIS A C 1
ATOM 2252 O O . HIS A 1 289 ? -1.324 -0.788 -13.159 1.00 76.00 289 HIS A O 1
ATOM 2258 N N . MET A 1 290 ? -0.647 -0.195 -15.232 1.00 76.38 290 MET A N 1
ATOM 2259 C CA . MET A 1 290 ? -0.453 1.223 -14.938 1.00 76.38 290 MET A CA 1
ATOM 2260 C C . MET A 1 290 ? -1.668 1.980 -15.452 1.00 76.38 290 MET A C 1
ATOM 2262 O O . MET A 1 290 ? -1.800 2.240 -16.647 1.00 76.38 290 MET A O 1
ATOM 2266 N N . THR A 1 291 ? -2.578 2.303 -14.539 1.00 66.50 291 THR A N 1
ATOM 2267 C CA . THR A 1 291 ? -3.888 2.876 -14.878 1.00 66.50 291 THR A CA 1
ATOM 2268 C C . THR A 1 291 ? -3.837 4.376 -15.162 1.00 66.50 291 THR A C 1
ATOM 2270 O O . THR A 1 291 ? -4.814 4.923 -15.660 1.00 66.50 291 THR A O 1
ATOM 2273 N N . ILE A 1 292 ? -2.716 5.049 -14.868 1.00 67.69 292 ILE A N 1
ATOM 2274 C CA . ILE A 1 292 ? -2.609 6.510 -14.947 1.00 67.69 292 ILE A CA 1
ATOM 2275 C C . ILE A 1 292 ? -1.716 6.945 -16.103 1.00 67.69 292 ILE A C 1
ATOM 2277 O O . ILE A 1 292 ? -0.581 6.488 -16.264 1.00 67.69 292 ILE A O 1
ATOM 2281 N N . GLY A 1 293 ? -2.238 7.880 -16.897 1.00 61.53 293 GLY A N 1
ATOM 2282 C CA . GLY A 1 293 ? -1.518 8.453 -18.020 1.00 61.53 293 GLY A CA 1
ATOM 2283 C C . GLY A 1 293 ? -0.293 9.262 -17.589 1.00 61.53 293 GLY A C 1
ATOM 2284 O O . GLY A 1 293 ? -0.385 10.107 -16.704 1.00 61.53 293 GLY A O 1
ATOM 2285 N N . GLY A 1 294 ? 0.862 9.026 -18.219 1.00 65.06 294 GLY A N 1
ATOM 2286 C CA . GLY A 1 294 ? 2.114 9.723 -17.887 1.00 65.06 294 GLY A CA 1
ATOM 2287 C C . GLY A 1 294 ? 2.810 9.239 -16.610 1.00 65.06 294 GLY A C 1
ATOM 2288 O O . GLY A 1 294 ? 3.840 9.807 -16.230 1.00 65.06 294 GLY A O 1
ATOM 2289 N N . ALA A 1 295 ? 2.296 8.177 -15.985 1.00 79.06 295 ALA A N 1
ATOM 2290 C CA . ALA A 1 295 ? 2.909 7.566 -14.821 1.00 79.06 295 ALA A CA 1
ATOM 2291 C C . ALA A 1 295 ? 4.358 7.129 -15.097 1.00 79.06 295 ALA A C 1
ATOM 2293 O O . ALA A 1 295 ? 4.759 6.791 -16.221 1.00 79.06 295 ALA A O 1
ATOM 2294 N N . SER A 1 296 ? 5.163 7.176 -14.041 1.00 87.06 296 SER A N 1
ATOM 2295 C CA . SER A 1 296 ? 6.579 6.833 -14.074 1.00 87.06 296 SER A CA 1
ATOM 2296 C C . SER A 1 296 ? 6.866 5.647 -13.170 1.00 87.06 296 SER A C 1
ATOM 2298 O O . SER A 1 296 ? 6.406 5.594 -12.032 1.00 87.06 296 SER A O 1
ATOM 2300 N N . ILE A 1 297 ? 7.655 4.703 -13.671 1.00 90.31 297 ILE A N 1
ATOM 2301 C CA . ILE A 1 297 ? 8.167 3.575 -12.903 1.00 90.31 297 ILE A CA 1
ATOM 2302 C C . ILE A 1 297 ? 9.689 3.571 -12.985 1.00 90.31 297 ILE A C 1
ATOM 2304 O O . ILE A 1 297 ? 10.281 3.575 -14.063 1.00 90.31 297 ILE A O 1
ATOM 2308 N N . THR A 1 298 ? 10.334 3.602 -11.825 1.00 92.06 298 THR A N 1
ATOM 2309 C CA . THR A 1 298 ? 11.790 3.570 -11.699 1.00 92.06 298 THR A CA 1
ATOM 2310 C C . THR A 1 298 ? 12.202 2.268 -11.045 1.00 92.06 298 THR A C 1
ATOM 2312 O O . THR A 1 298 ? 11.871 2.026 -9.889 1.00 92.06 298 THR A O 1
ATOM 2315 N N . LEU A 1 299 ? 12.952 1.446 -11.770 1.00 91.19 299 LEU A N 1
ATOM 2316 C CA . LEU A 1 299 ? 13.611 0.263 -11.236 1.00 91.19 299 LEU A CA 1
ATOM 2317 C C . LEU A 1 299 ? 15.073 0.627 -10.989 1.00 91.19 299 LEU A C 1
ATOM 2319 O O . LEU A 1 299 ? 15.767 1.062 -11.909 1.00 91.19 299 LEU A O 1
ATOM 2323 N N . SER A 1 300 ? 15.538 0.472 -9.752 1.00 91.50 300 SER A N 1
ATOM 2324 C CA . SER A 1 300 ? 16.920 0.770 -9.379 1.00 91.50 300 SER A CA 1
ATOM 2325 C C . SER A 1 300 ? 17.610 -0.408 -8.698 1.00 91.50 300 SER A C 1
ATOM 2327 O O . SER A 1 300 ? 16.967 -1.176 -7.969 1.00 91.50 300 SER A O 1
ATOM 2329 N N . LYS A 1 301 ? 18.915 -0.579 -8.960 1.00 88.25 301 LYS A N 1
ATOM 2330 C CA . LYS A 1 301 ? 19.784 -1.604 -8.340 1.00 88.25 301 LYS A CA 1
ATOM 2331 C C . LYS A 1 301 ? 19.177 -3.012 -8.370 1.00 88.25 301 LYS A C 1
ATOM 2333 O O . LYS A 1 301 ? 19.189 -3.737 -7.372 1.00 88.25 301 LYS A O 1
ATOM 2338 N N . SER A 1 302 ? 18.557 -3.371 -9.492 1.00 81.25 302 SER A N 1
ATOM 2339 C CA . SER A 1 302 ? 17.695 -4.552 -9.593 1.00 81.25 302 SER A CA 1
ATOM 2340 C C . SER A 1 302 ? 18.188 -5.539 -10.649 1.00 81.25 302 SER A C 1
ATOM 2342 O O . SER A 1 302 ? 18.651 -5.162 -11.727 1.00 81.25 302 SER A O 1
ATOM 2344 N N . ARG A 1 303 ? 18.061 -6.835 -10.341 1.00 82.31 303 ARG A N 1
ATOM 2345 C CA . ARG A 1 303 ? 18.243 -7.929 -11.305 1.00 82.31 303 ARG A CA 1
ATOM 2346 C C . ARG A 1 303 ? 16.872 -8.324 -11.834 1.00 82.31 303 ARG A C 1
ATOM 2348 O O . ARG A 1 303 ? 16.109 -9.003 -11.154 1.00 82.31 303 ARG A O 1
ATOM 2355 N N . ILE A 1 304 ? 16.559 -7.865 -13.037 1.00 81.69 304 ILE A N 1
ATOM 2356 C CA . ILE A 1 304 ? 15.249 -8.029 -13.659 1.00 81.69 304 ILE A CA 1
ATOM 2357 C C . ILE A 1 304 ? 15.234 -9.389 -14.363 1.00 81.69 304 ILE A C 1
ATOM 2359 O O . ILE A 1 304 ? 15.746 -9.537 -15.474 1.00 81.69 304 ILE A O 1
ATOM 2363 N N . MET A 1 305 ? 14.703 -10.399 -13.668 1.00 78.38 305 MET A N 1
ATOM 2364 C CA . MET A 1 305 ? 14.464 -11.747 -14.213 1.00 78.38 305 MET A CA 1
ATOM 2365 C C . MET A 1 305 ? 13.107 -11.848 -14.907 1.00 78.38 305 MET A C 1
ATOM 2367 O O . MET A 1 305 ? 12.948 -12.583 -15.870 1.00 78.38 305 MET A O 1
ATOM 2371 N N . SER A 1 306 ? 12.140 -11.075 -14.438 1.00 77.19 306 SER A N 1
ATOM 2372 C CA . SER A 1 306 ? 10.823 -10.910 -15.028 1.00 77.19 306 SER A CA 1
ATOM 2373 C C . SER A 1 306 ? 10.511 -9.421 -15.014 1.00 77.19 306 SER A C 1
ATOM 2375 O O . SER A 1 306 ? 10.719 -8.739 -14.010 1.00 77.19 306 SER A O 1
ATOM 2377 N N . LEU A 1 307 ? 10.041 -8.913 -16.144 1.00 75.56 307 LEU A N 1
ATOM 2378 C CA . LEU A 1 307 ? 9.388 -7.625 -16.235 1.00 75.56 307 LEU A CA 1
ATOM 2379 C C . LEU A 1 307 ? 7.941 -7.946 -16.598 1.00 75.56 307 LEU A C 1
ATOM 2381 O O . LEU A 1 307 ? 7.716 -8.516 -17.671 1.00 75.56 307 LEU A O 1
ATOM 2385 N N . PRO A 1 308 ? 6.979 -7.677 -15.706 1.00 74.19 308 PRO A N 1
ATOM 2386 C CA . PRO A 1 308 ? 5.582 -7.871 -16.046 1.00 74.19 308 PRO A CA 1
ATOM 2387 C C . PRO A 1 308 ? 5.233 -7.016 -17.268 1.00 74.19 308 PRO A C 1
ATOM 2389 O O . PRO A 1 308 ? 5.788 -5.928 -17.449 1.00 74.19 308 PRO A O 1
ATOM 2392 N N . ALA A 1 309 ? 4.325 -7.502 -18.116 1.00 77.12 309 ALA A N 1
ATOM 2393 C CA . ALA A 1 309 ? 3.822 -6.685 -19.214 1.00 77.12 309 ALA A CA 1
ATOM 2394 C C . ALA A 1 309 ? 3.162 -5.432 -18.623 1.00 77.12 309 ALA A C 1
ATOM 2396 O O . ALA A 1 309 ? 2.315 -5.541 -17.733 1.00 77.12 309 ALA A O 1
ATOM 2397 N N . ILE A 1 310 ? 3.598 -4.260 -19.085 1.00 76.75 310 ILE A N 1
ATOM 2398 C CA . ILE A 1 310 ? 3.057 -2.979 -18.642 1.00 76.75 310 ILE A CA 1
ATOM 2399 C C . ILE A 1 310 ? 1.947 -2.598 -19.615 1.00 76.75 310 ILE A C 1
ATOM 2401 O O . ILE A 1 310 ? 2.219 -2.162 -20.733 1.00 76.75 310 ILE A O 1
ATOM 2405 N N . ASP A 1 311 ? 0.703 -2.785 -19.184 1.00 73.06 311 ASP A N 1
ATOM 2406 C CA . ASP A 1 311 ? -0.471 -2.332 -19.925 1.00 73.06 311 ASP A CA 1
ATOM 2407 C C . ASP A 1 311 ? -0.757 -0.873 -19.531 1.00 73.06 311 ASP A C 1
ATOM 2409 O O . ASP A 1 311 ? -0.967 -0.576 -18.352 1.00 73.06 311 ASP A O 1
ATOM 2413 N N . SER A 1 312 ? -0.748 0.034 -20.512 1.00 72.31 312 SER A N 1
ATOM 2414 C CA . SER A 1 312 ? -1.152 1.434 -20.348 1.00 72.31 312 SER A CA 1
ATOM 2415 C C . SER A 1 312 ? -1.750 1.981 -21.643 1.00 72.31 312 SER A C 1
ATOM 2417 O O . SER A 1 312 ? -1.284 1.665 -22.740 1.00 72.31 312 SER A O 1
ATOM 2419 N N . ASP A 1 313 ? -2.752 2.849 -21.507 1.00 69.44 313 ASP A N 1
ATOM 2420 C CA . ASP A 1 313 ? -3.368 3.571 -22.625 1.00 69.44 313 ASP A CA 1
ATOM 2421 C C . ASP A 1 313 ? -2.508 4.752 -23.115 1.00 69.44 313 ASP A C 1
ATOM 2423 O O . ASP A 1 313 ? -2.816 5.384 -24.126 1.00 69.44 313 ASP A O 1
ATOM 2427 N N . THR A 1 314 ? -1.406 5.057 -22.421 1.00 72.38 314 THR A N 1
ATOM 2428 C CA . THR A 1 314 ? -0.484 6.152 -22.759 1.00 72.38 314 THR A CA 1
ATOM 2429 C C . THR A 1 314 ? 0.975 5.699 -22.705 1.00 72.38 314 THR A C 1
ATOM 2431 O O . THR A 1 314 ? 1.289 4.616 -22.216 1.00 72.38 314 THR A O 1
ATOM 2434 N N . HIS A 1 315 ? 1.894 6.547 -23.176 1.00 74.69 315 HIS A N 1
ATOM 2435 C CA . HIS A 1 315 ? 3.323 6.301 -23.002 1.00 74.69 315 HIS A CA 1
ATOM 2436 C C . HIS A 1 315 ? 3.714 6.332 -21.518 1.00 74.69 315 HIS A C 1
ATOM 2438 O O . HIS A 1 315 ? 3.684 7.383 -20.876 1.00 74.69 315 HIS A O 1
ATOM 2444 N N . VAL A 1 316 ? 4.144 5.182 -21.002 1.00 83.44 316 VAL A N 1
ATOM 2445 C CA . VAL A 1 316 ? 4.711 5.042 -19.655 1.00 83.44 316 VAL A CA 1
ATOM 2446 C C . VAL A 1 316 ? 6.173 5.477 -19.657 1.00 83.44 316 VAL A C 1
ATOM 2448 O O . VAL A 1 316 ? 6.932 5.104 -20.556 1.00 83.44 316 VAL A O 1
ATOM 2451 N N . ASN A 1 317 ? 6.585 6.226 -18.632 1.00 89.38 317 ASN A N 1
ATOM 2452 C CA . ASN A 1 317 ? 7.997 6.520 -18.390 1.00 89.38 317 ASN A CA 1
ATOM 2453 C C . ASN A 1 317 ? 8.628 5.368 -17.592 1.00 89.38 317 ASN A C 1
ATOM 2455 O O . ASN A 1 317 ? 8.352 5.225 -16.402 1.00 89.38 317 ASN A O 1
ATOM 2459 N N . LEU A 1 318 ? 9.482 4.559 -18.220 1.00 91.38 318 LEU A N 1
ATOM 2460 C CA . LEU A 1 318 ? 10.248 3.508 -17.544 1.00 91.38 318 LEU A CA 1
ATOM 2461 C C . LEU A 1 318 ? 11.707 3.945 -17.395 1.00 91.38 318 LEU A C 1
ATOM 2463 O O . LEU A 1 318 ? 12.432 4.108 -18.380 1.00 91.38 318 LEU A O 1
ATOM 2467 N N . CYS A 1 319 ? 12.140 4.090 -16.148 1.00 92.88 319 CYS A N 1
ATOM 2468 C CA . CYS A 1 319 ? 13.504 4.437 -15.777 1.00 92.88 319 CYS A CA 1
ATOM 2469 C C . CYS A 1 319 ? 14.216 3.203 -15.216 1.00 92.88 319 CYS A C 1
ATOM 2471 O O . CYS A 1 319 ? 13.783 2.635 -14.215 1.00 92.88 319 CYS A O 1
ATOM 2473 N N . LEU A 1 320 ? 15.318 2.798 -15.843 1.00 91.50 320 LEU A N 1
ATOM 2474 C CA . LEU A 1 320 ? 16.190 1.728 -15.362 1.00 91.50 320 LEU A CA 1
ATOM 2475 C C . LEU A 1 320 ? 17.523 2.345 -14.915 1.00 91.50 320 LEU A C 1
ATOM 2477 O O . LEU A 1 320 ? 18.276 2.837 -15.758 1.00 91.50 320 LEU A O 1
ATOM 2481 N N . ASP A 1 321 ? 17.815 2.313 -13.612 1.00 91.94 321 ASP A N 1
ATOM 2482 C CA . ASP A 1 321 ? 19.076 2.807 -13.031 1.00 91.94 321 ASP A CA 1
ATOM 2483 C C . ASP A 1 321 ? 19.846 1.655 -12.368 1.00 91.94 321 ASP A C 1
ATOM 2485 O O . ASP A 1 321 ? 19.334 0.990 -11.469 1.00 91.94 321 ASP A O 1
ATOM 2489 N N . ASP A 1 322 ? 21.071 1.388 -12.814 1.00 91.12 322 ASP A N 1
ATOM 2490 C CA . ASP A 1 322 ? 21.929 0.318 -12.280 1.00 91.12 322 ASP A CA 1
ATOM 2491 C C . ASP A 1 322 ? 21.229 -1.057 -12.287 1.00 91.12 322 ASP A C 1
ATOM 2493 O O . ASP A 1 322 ? 21.134 -1.771 -11.285 1.00 91.12 322 ASP A O 1
ATOM 2497 N N . CYS A 1 323 ? 20.638 -1.398 -13.434 1.00 88.94 323 CYS A N 1
ATOM 2498 C CA . CYS A 1 323 ? 19.832 -2.605 -13.599 1.00 88.94 323 CYS A CA 1
ATOM 2499 C C . CYS A 1 323 ? 20.512 -3.639 -14.497 1.00 88.94 323 CYS A C 1
ATOM 2501 O O . CYS A 1 323 ? 21.089 -3.319 -15.539 1.00 88.94 323 CYS A O 1
ATOM 2503 N N . GLN A 1 324 ? 20.355 -4.913 -14.134 1.00 88.50 324 GLN A N 1
ATOM 2504 C CA . GLN A 1 324 ? 20.729 -6.040 -14.983 1.00 88.50 324 GLN A CA 1
ATOM 2505 C C . GLN A 1 324 ? 19.472 -6.750 -15.485 1.00 88.50 324 GLN A C 1
ATOM 2507 O O . GLN A 1 324 ? 18.758 -7.390 -14.718 1.00 88.50 324 GLN A O 1
ATOM 2512 N N . VAL A 1 325 ? 19.233 -6.663 -16.787 1.00 88.25 325 VAL A N 1
ATOM 2513 C CA . VAL A 1 325 ? 18.141 -7.327 -17.495 1.00 88.25 325 VAL A CA 1
ATOM 2514 C C . VAL A 1 325 ? 18.620 -8.721 -17.904 1.00 88.25 325 VAL A C 1
ATOM 2516 O O . VAL A 1 325 ? 19.521 -8.862 -18.736 1.00 88.25 325 VAL A O 1
ATOM 2519 N N . LEU A 1 326 ? 18.092 -9.757 -17.252 1.00 85.62 326 LEU A N 1
ATOM 2520 C CA . LEU A 1 326 ? 18.595 -11.133 -17.369 1.00 85.62 326 LEU A CA 1
ATOM 2521 C C . LEU A 1 326 ? 17.851 -11.965 -18.418 1.00 85.62 326 LEU A C 1
ATOM 2523 O O . LEU A 1 326 ? 18.420 -12.912 -18.962 1.00 85.62 326 LEU A O 1
ATOM 2527 N N . GLU A 1 327 ? 16.611 -11.595 -18.716 1.00 88.06 327 GLU A N 1
ATOM 2528 C CA . GLU A 1 327 ? 15.733 -12.292 -19.651 1.00 88.06 327 GLU A CA 1
ATOM 2529 C C . GLU A 1 327 ? 15.414 -11.444 -20.889 1.00 88.06 327 GLU A C 1
ATOM 2531 O O . GLU A 1 327 ? 15.733 -10.255 -20.952 1.00 88.06 327 GLU A O 1
ATOM 2536 N N . GLN A 1 328 ? 14.839 -12.083 -21.910 1.00 88.62 328 GLN A N 1
ATOM 2537 C CA . GLN A 1 328 ? 14.368 -11.399 -23.112 1.00 88.62 328 GLN A CA 1
ATOM 2538 C C . GLN A 1 328 ? 13.060 -10.663 -22.806 1.00 88.62 328 GLN A C 1
ATOM 2540 O O . GLN A 1 328 ? 12.087 -11.285 -22.384 1.00 88.62 328 GLN A O 1
ATOM 2545 N N . PHE A 1 329 ? 13.022 -9.358 -23.083 1.00 89.12 329 PHE A N 1
ATOM 2546 C CA . PHE A 1 329 ? 11.824 -8.534 -22.921 1.00 89.12 329 PHE A CA 1
ATOM 2547 C C . PHE A 1 329 ? 11.436 -7.818 -24.205 1.00 89.12 329 PHE A C 1
ATOM 2549 O O . PHE A 1 329 ? 12.280 -7.535 -25.058 1.00 89.12 329 PHE A O 1
ATOM 2556 N N . ARG A 1 330 ? 10.145 -7.501 -24.305 1.00 91.06 330 ARG A N 1
ATOM 2557 C CA . ARG A 1 330 ? 9.581 -6.607 -25.311 1.00 91.06 330 ARG A CA 1
ATOM 2558 C C . ARG A 1 330 ? 9.107 -5.330 -24.620 1.00 91.06 330 ARG A C 1
ATOM 2560 O O . ARG A 1 330 ? 8.215 -5.384 -23.780 1.00 91.06 330 ARG A O 1
ATOM 2567 N N . PHE A 1 331 ? 9.699 -4.201 -24.986 1.00 90.25 331 PHE A N 1
ATOM 2568 C CA . PHE A 1 331 ? 9.274 -2.864 -24.587 1.00 90.25 331 PHE A CA 1
ATOM 2569 C C . PHE A 1 331 ? 8.402 -2.299 -25.705 1.00 90.25 331 PHE A C 1
ATOM 2571 O O . PHE A 1 331 ? 8.864 -2.210 -26.840 1.00 90.25 331 PHE A O 1
ATOM 2578 N N . ASP A 1 332 ? 7.154 -1.950 -25.409 1.00 89.69 332 ASP A N 1
ATOM 2579 C CA . ASP A 1 332 ? 6.157 -1.555 -26.409 1.00 89.69 332 ASP A CA 1
ATOM 2580 C C . ASP A 1 332 ? 5.495 -0.240 -25.977 1.00 89.69 332 ASP A C 1
ATOM 2582 O O . ASP A 1 332 ? 4.979 -0.161 -24.862 1.00 89.69 332 ASP A O 1
ATOM 2586 N N . ARG A 1 333 ? 5.553 0.797 -26.823 1.00 88.44 333 ARG A N 1
ATOM 2587 C CA . ARG A 1 333 ? 4.952 2.124 -26.575 1.00 88.44 333 ARG A CA 1
ATOM 2588 C C . ARG A 1 333 ? 5.426 2.805 -25.282 1.00 88.44 333 ARG A C 1
ATOM 2590 O O . ARG A 1 333 ? 4.650 3.462 -24.5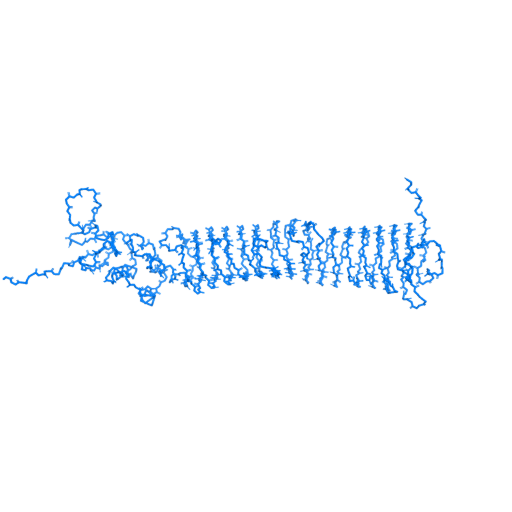91 1.00 88.44 333 ARG A O 1
ATOM 2597 N N . MET A 1 334 ? 6.721 2.730 -24.969 1.00 89.62 334 MET A N 1
ATOM 2598 C CA . MET A 1 334 ? 7.300 3.292 -23.733 1.00 89.62 334 MET A CA 1
ATOM 2599 C C . MET A 1 334 ? 8.254 4.460 -23.981 1.00 89.62 334 MET A C 1
ATOM 2601 O O . MET A 1 334 ? 8.961 4.503 -24.988 1.00 89.62 334 MET A O 1
ATOM 2605 N N . LYS A 1 335 ? 8.352 5.364 -23.002 1.00 92.19 335 LYS A N 1
ATOM 2606 C CA . LYS A 1 335 ? 9.438 6.340 -22.896 1.00 92.19 335 LYS A CA 1
ATOM 2607 C C . LYS A 1 335 ? 10.504 5.799 -21.940 1.00 92.19 335 LYS A C 1
ATOM 2609 O O . LYS A 1 335 ? 10.245 5.620 -20.755 1.00 92.19 335 LYS A O 1
ATOM 2614 N N . LEU A 1 336 ? 11.685 5.490 -22.466 1.00 93.06 336 LEU A N 1
ATOM 2615 C CA . LEU A 1 336 ? 12.730 4.733 -21.778 1.00 93.06 336 LEU A CA 1
ATOM 2616 C C . LEU A 1 336 ? 13.896 5.633 -21.360 1.00 93.06 336 LEU A C 1
ATOM 2618 O O . LEU A 1 336 ? 14.473 6.334 -22.190 1.00 93.06 336 LEU A O 1
ATOM 2622 N N . HIS A 1 337 ? 14.282 5.554 -20.089 1.00 93.00 337 HIS A N 1
ATOM 2623 C CA . HIS A 1 337 ? 15.466 6.209 -19.534 1.00 93.00 337 HIS A CA 1
ATOM 2624 C C . HIS A 1 337 ? 16.426 5.153 -18.995 1.00 93.00 337 HIS A C 1
ATOM 2626 O O . HIS A 1 337 ? 16.068 4.395 -18.093 1.00 93.00 337 HIS A O 1
ATOM 2632 N N . PHE A 1 338 ? 17.641 5.094 -19.541 1.00 92.44 338 PHE A N 1
ATOM 2633 C CA . PHE A 1 338 ? 18.649 4.110 -19.147 1.00 92.44 338 PHE A CA 1
ATOM 2634 C C . PHE A 1 338 ? 19.854 4.782 -18.509 1.00 92.44 338 PHE A C 1
ATOM 2636 O O . PHE A 1 338 ? 20.450 5.690 -19.083 1.00 92.44 338 PHE A O 1
ATOM 2643 N N . LYS A 1 339 ? 20.258 4.257 -17.356 1.00 89.12 339 LYS A N 1
ATOM 2644 C CA . LYS A 1 339 ? 21.495 4.616 -16.676 1.00 89.12 339 LYS A CA 1
ATOM 2645 C C . LYS A 1 339 ? 22.143 3.349 -16.131 1.00 89.12 339 LYS A C 1
ATOM 2647 O O . LYS A 1 339 ? 21.539 2.633 -15.341 1.00 89.12 339 LYS A O 1
ATOM 2652 N N . ASN A 1 340 ? 23.358 3.040 -16.583 1.00 87.56 340 ASN A N 1
ATOM 2653 C CA . ASN A 1 340 ? 24.098 1.835 -16.176 1.00 87.56 340 ASN A CA 1
ATOM 2654 C C . ASN A 1 340 ? 23.306 0.520 -16.357 1.00 87.56 340 ASN A C 1
ATOM 2656 O O . ASN A 1 340 ? 23.308 -0.348 -15.486 1.00 87.56 340 ASN A O 1
ATOM 2660 N N . VAL A 1 341 ? 22.614 0.362 -17.490 1.00 90.25 341 VAL A N 1
ATOM 2661 C CA . VAL A 1 341 ? 21.780 -0.820 -17.766 1.00 90.25 341 VAL A CA 1
ATOM 2662 C C . VAL A 1 341 ? 22.567 -1.873 -18.539 1.00 90.25 341 VAL A C 1
ATOM 2664 O O . VAL A 1 341 ? 23.225 -1.566 -19.534 1.00 90.25 341 VAL A O 1
ATOM 2667 N N . ARG A 1 342 ? 22.467 -3.139 -18.120 1.00 90.56 342 ARG A N 1
ATOM 2668 C CA . ARG A 1 342 ? 23.092 -4.280 -18.807 1.00 90.56 342 ARG A CA 1
ATOM 2669 C C . ARG A 1 342 ? 22.049 -5.293 -19.248 1.00 90.56 342 ARG A C 1
ATOM 2671 O O . ARG A 1 342 ? 21.313 -5.814 -18.416 1.00 90.56 342 ARG A O 1
ATOM 2678 N N . PHE A 1 343 ? 22.042 -5.631 -20.532 1.00 92.38 343 PHE A N 1
ATOM 2679 C CA . PHE A 1 343 ? 21.177 -6.667 -21.094 1.00 92.38 343 PHE A CA 1
ATOM 2680 C C . PHE A 1 343 ? 21.959 -7.968 -21.277 1.00 92.38 343 PHE A C 1
ATOM 2682 O O . PHE A 1 343 ? 23.050 -7.968 -21.840 1.00 92.38 343 PHE A O 1
ATOM 2689 N N . SER A 1 344 ? 21.402 -9.081 -20.800 1.00 91.31 344 SER A N 1
ATOM 2690 C CA . SER A 1 344 ? 22.029 -10.411 -20.891 1.00 91.31 344 SER A CA 1
ATOM 2691 C C . SER A 1 344 ? 21.460 -11.243 -22.039 1.00 91.31 344 SER A C 1
ATOM 2693 O O . SER A 1 344 ? 22.144 -12.120 -22.562 1.00 91.31 344 SER A O 1
ATOM 2695 N N . LYS A 1 345 ? 20.217 -10.960 -22.444 1.00 92.62 345 LYS A N 1
ATOM 2696 C CA . LYS A 1 345 ? 19.519 -11.616 -23.551 1.00 92.62 345 LYS A CA 1
ATOM 2697 C C . LYS A 1 345 ? 18.970 -10.584 -24.542 1.00 92.62 345 LYS A C 1
ATOM 2699 O O . LYS A 1 345 ? 18.802 -9.418 -24.172 1.00 92.62 345 LYS A O 1
ATOM 2704 N N . PRO A 1 346 ? 18.711 -10.990 -25.796 1.00 93.25 346 PRO A N 1
ATOM 2705 C CA . PRO A 1 346 ? 18.177 -10.094 -26.814 1.00 93.25 346 PRO A CA 1
ATOM 2706 C C . PRO A 1 346 ? 16.818 -9.538 -26.384 1.00 93.25 346 PRO A C 1
ATOM 2708 O O . PRO A 1 346 ? 16.002 -10.282 -25.853 1.00 93.25 346 PRO A O 1
ATOM 2711 N N . CYS A 1 347 ? 16.574 -8.250 -26.611 1.00 94.44 347 CYS A N 1
ATOM 2712 C CA . CYS A 1 347 ? 15.304 -7.588 -26.306 1.00 94.44 347 CYS A CA 1
ATOM 2713 C C . CYS A 1 347 ? 14.700 -6.956 -27.565 1.00 94.44 347 CYS A C 1
ATOM 2715 O O . CYS A 1 347 ? 15.402 -6.675 -28.541 1.00 94.44 347 CYS A O 1
ATOM 2717 N N . GLU A 1 348 ? 13.393 -6.730 -27.528 1.00 95.31 348 GLU A N 1
ATOM 2718 C CA . GLU A 1 348 ? 12.635 -6.059 -28.577 1.00 95.31 348 GLU A CA 1
ATOM 2719 C C . GLU A 1 348 ? 12.129 -4.700 -28.076 1.00 95.31 348 GLU A C 1
ATOM 2721 O O . GLU A 1 348 ? 11.642 -4.583 -26.956 1.00 95.31 348 GLU A O 1
ATOM 2726 N N . PHE A 1 349 ? 12.245 -3.671 -28.907 1.00 95.06 349 PHE A N 1
ATOM 2727 C CA . PHE A 1 349 ? 11.878 -2.294 -28.599 1.00 95.06 349 PHE A CA 1
ATOM 2728 C C . PHE A 1 349 ? 10.965 -1.770 -29.707 1.00 95.06 349 PHE A C 1
ATOM 2730 O O . PHE A 1 349 ? 11.444 -1.488 -30.803 1.00 95.06 349 PHE A O 1
ATOM 2737 N N . VAL A 1 350 ? 9.665 -1.660 -29.448 1.00 94.25 350 VAL A N 1
ATOM 2738 C CA . VAL A 1 350 ? 8.637 -1.305 -30.437 1.00 94.25 350 VAL A CA 1
ATOM 2739 C C . VAL A 1 350 ? 7.972 0.011 -30.059 1.00 94.25 350 VAL A C 1
ATOM 2741 O O . VAL A 1 350 ? 7.439 0.143 -28.963 1.00 94.25 350 VAL A O 1
ATOM 2744 N N . ASP A 1 351 ? 8.020 0.985 -30.967 1.00 92.75 351 ASP A N 1
ATOM 2745 C CA . ASP A 1 351 ? 7.461 2.331 -30.779 1.00 92.75 351 ASP A CA 1
ATOM 2746 C C . ASP A 1 351 ? 7.913 2.980 -29.457 1.00 92.75 351 ASP A C 1
ATOM 2748 O O . ASP A 1 351 ? 7.131 3.516 -28.671 1.00 92.75 351 ASP A O 1
ATOM 2752 N N . VAL A 1 352 ? 9.212 2.864 -29.169 1.00 93.50 352 VAL A N 1
ATOM 2753 C CA . VAL A 1 352 ? 9.812 3.408 -27.947 1.00 93.50 352 VAL A CA 1
ATOM 2754 C C . VAL A 1 352 ? 10.469 4.763 -28.188 1.00 93.50 352 VAL A C 1
ATOM 2756 O O . VAL A 1 352 ? 11.041 5.030 -29.249 1.00 93.50 352 VAL A O 1
ATOM 2759 N N . LEU A 1 353 ? 10.455 5.605 -27.160 1.00 93.75 353 LEU A N 1
ATOM 2760 C CA . LEU A 1 353 ? 11.093 6.914 -27.150 1.00 93.75 353 LEU A CA 1
ATOM 2761 C C . LEU A 1 353 ? 12.214 6.956 -26.109 1.00 93.75 353 LEU A C 1
ATOM 2763 O O . LEU A 1 353 ? 11.955 6.811 -24.921 1.00 93.75 353 LEU A O 1
ATOM 2767 N N . PHE A 1 354 ? 13.438 7.242 -26.537 1.00 93.94 354 PHE A N 1
ATOM 2768 C CA . PHE A 1 354 ? 14.554 7.591 -25.661 1.00 93.94 354 PHE A CA 1
ATOM 2769 C C . PHE A 1 354 ? 14.737 9.115 -25.704 1.00 93.94 354 PHE A C 1
ATOM 2771 O O . PHE A 1 354 ? 15.245 9.648 -26.696 1.00 93.94 354 PHE A O 1
ATOM 2778 N N . PRO A 1 355 ? 14.260 9.846 -24.684 1.00 90.94 355 PRO A N 1
ATOM 2779 C CA . PRO A 1 355 ? 14.315 11.307 -24.661 1.00 90.94 355 PRO A CA 1
ATOM 2780 C C . PRO A 1 355 ? 15.722 11.824 -24.356 1.00 90.94 355 PRO A C 1
ATOM 2782 O O . PRO A 1 355 ? 16.111 12.889 -24.825 1.00 90.94 355 PRO A O 1
ATOM 2785 N N . GLU A 1 356 ? 16.470 11.057 -23.571 1.00 91.88 356 GLU A N 1
ATOM 2786 C CA . GLU A 1 356 ? 17.830 11.344 -23.149 1.00 91.88 356 GLU A CA 1
ATOM 2787 C C . GLU A 1 356 ? 18.816 10.515 -23.966 1.00 91.88 356 GLU A C 1
ATOM 2789 O O . GLU A 1 356 ? 18.450 9.566 -24.667 1.00 91.88 356 GLU A O 1
ATOM 2794 N N . ARG A 1 357 ? 20.087 10.906 -23.898 1.00 90.12 357 ARG A N 1
ATOM 2795 C CA . ARG A 1 357 ? 21.154 10.212 -24.606 1.00 90.12 357 ARG A CA 1
ATOM 2796 C C . ARG A 1 357 ? 21.357 8.845 -23.963 1.00 90.12 357 ARG A C 1
ATOM 2798 O O . ARG A 1 357 ? 21.541 8.755 -22.753 1.00 90.12 357 ARG A O 1
ATOM 2805 N N . VAL A 1 358 ? 21.348 7.793 -24.775 1.00 91.25 358 VAL A N 1
ATOM 2806 C CA . VAL A 1 358 ? 21.647 6.439 -24.298 1.00 91.25 358 VAL A CA 1
ATOM 2807 C C . VAL A 1 358 ? 23.162 6.269 -24.306 1.00 91.25 358 VAL A C 1
ATOM 2809 O O . VAL A 1 358 ? 23.775 6.296 -25.373 1.00 91.25 358 VAL A O 1
ATOM 2812 N N . CYS A 1 359 ? 23.759 6.130 -23.124 1.00 90.44 359 CYS A N 1
ATOM 2813 C CA . CYS A 1 359 ? 25.210 6.052 -22.946 1.00 90.44 359 CYS A CA 1
ATOM 2814 C C . CYS A 1 359 ? 25.639 4.679 -22.422 1.00 90.44 359 CYS A C 1
ATOM 2816 O O . CYS A 1 359 ? 24.970 4.115 -21.556 1.00 90.44 359 CYS A O 1
ATOM 2818 N N . ASP A 1 360 ? 26.773 4.175 -22.917 1.00 88.94 360 ASP A N 1
ATOM 2819 C CA . ASP A 1 360 ? 27.503 3.031 -22.344 1.00 88.94 360 ASP A CA 1
ATOM 2820 C C . ASP A 1 360 ? 26.688 1.725 -22.244 1.00 88.94 360 ASP A C 1
ATOM 2822 O O . ASP A 1 360 ? 26.924 0.873 -21.383 1.00 88.94 360 ASP A O 1
ATOM 2826 N N . VAL A 1 361 ? 25.718 1.539 -23.145 1.00 90.94 361 VAL A N 1
ATOM 2827 C CA . VAL A 1 361 ? 24.896 0.323 -23.202 1.00 90.94 361 VAL A CA 1
ATOM 2828 C C . VAL A 1 361 ? 25.472 -0.663 -24.213 1.00 90.94 361 VAL A C 1
ATOM 2830 O O . VAL A 1 361 ? 25.754 -0.323 -25.362 1.00 90.94 361 VAL A O 1
ATOM 2833 N N . THR A 1 362 ? 25.594 -1.926 -23.801 1.00 92.06 362 THR A N 1
ATOM 2834 C CA . THR A 1 362 ? 25.844 -3.047 -24.715 1.00 92.06 362 THR A CA 1
ATOM 2835 C C . THR A 1 362 ? 24.544 -3.802 -24.959 1.00 92.06 362 THR A C 1
ATOM 2837 O O . THR A 1 362 ? 23.984 -4.398 -24.038 1.00 92.06 362 THR A O 1
ATOM 2840 N N . PHE A 1 363 ? 24.073 -3.792 -26.202 1.00 93.19 363 PHE A N 1
ATOM 2841 C CA . PHE A 1 363 ? 22.918 -4.562 -26.643 1.00 93.19 363 PHE A CA 1
ATOM 2842 C C . PHE A 1 363 ? 23.368 -5.950 -27.129 1.00 93.19 363 PHE A C 1
ATOM 2844 O O . PHE A 1 363 ? 24.223 -6.034 -28.018 1.00 93.19 363 PHE A O 1
ATOM 2851 N N . PRO A 1 364 ? 22.806 -7.042 -26.577 1.00 93.06 364 PRO A N 1
ATOM 2852 C CA . PRO A 1 364 ? 23.049 -8.398 -27.045 1.00 93.06 364 PRO A CA 1
ATOM 2853 C C . PRO A 1 364 ? 22.736 -8.566 -28.527 1.00 93.06 364 PRO A C 1
ATOM 2855 O O . PRO A 1 364 ? 21.961 -7.806 -29.113 1.00 93.06 364 PRO A O 1
ATOM 2858 N N . ARG A 1 365 ? 23.328 -9.603 -29.128 1.00 92.75 365 ARG A N 1
ATOM 2859 C CA . ARG A 1 365 ? 23.043 -9.934 -30.524 1.00 92.75 365 ARG A CA 1
ATOM 2860 C C . ARG A 1 365 ? 21.557 -10.162 -30.730 1.00 92.75 365 ARG A C 1
ATOM 2862 O O . ARG A 1 365 ? 20.887 -10.595 -29.806 1.00 92.75 365 ARG A O 1
ATOM 2869 N N . THR A 1 366 ? 21.066 -9.869 -31.930 1.00 93.56 366 THR A N 1
ATOM 2870 C CA . THR A 1 366 ? 19.665 -10.067 -32.328 1.00 93.56 366 THR A CA 1
ATOM 2871 C C . THR A 1 366 ? 18.635 -9.244 -31.546 1.00 93.56 366 THR A C 1
ATOM 2873 O O . THR A 1 366 ? 17.449 -9.561 -31.612 1.00 93.56 366 THR A O 1
ATOM 2876 N N . CYS A 1 367 ? 19.036 -8.183 -30.831 1.00 96.38 367 CYS A N 1
ATOM 2877 C CA . CYS A 1 367 ? 18.069 -7.185 -30.368 1.00 96.38 367 CYS A CA 1
ATOM 2878 C C . CYS A 1 367 ? 17.362 -6.545 -31.570 1.00 96.38 367 CYS A C 1
ATOM 2880 O O . CYS A 1 367 ? 17.982 -6.306 -32.613 1.00 96.38 367 CYS A O 1
ATOM 2882 N N . ARG A 1 368 ? 16.074 -6.238 -31.410 1.00 97.44 368 ARG A N 1
ATOM 2883 C CA . ARG A 1 368 ? 15.247 -5.640 -32.461 1.00 97.44 368 ARG A CA 1
ATOM 2884 C C . ARG A 1 368 ? 14.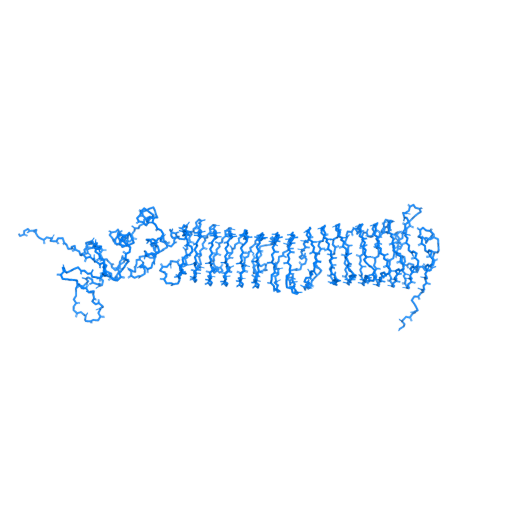675 -4.308 -31.998 1.00 97.44 368 ARG A C 1
ATOM 2886 O O . ARG A 1 368 ? 14.097 -4.222 -30.924 1.00 97.44 368 ARG A O 1
ATOM 2893 N N . PHE A 1 369 ? 14.799 -3.290 -32.835 1.00 97.44 369 PHE A N 1
ATOM 2894 C CA . PHE A 1 369 ? 14.259 -1.955 -32.629 1.00 97.44 369 PHE A CA 1
ATOM 2895 C C . PHE A 1 369 ? 13.319 -1.640 -33.789 1.00 97.44 369 PHE A C 1
ATOM 2897 O O . PHE A 1 369 ? 13.742 -1.655 -34.940 1.00 97.44 369 PHE A O 1
ATOM 2904 N N . VAL A 1 370 ? 12.055 -1.360 -33.499 1.00 97.00 370 VAL A N 1
ATOM 2905 C CA . VAL A 1 370 ? 11.018 -1.037 -34.481 1.00 97.00 370 VAL A CA 1
ATOM 2906 C C . VAL A 1 370 ? 10.436 0.314 -34.105 1.00 97.00 370 VAL A C 1
ATOM 2908 O O . VAL A 1 370 ? 9.890 0.476 -33.021 1.00 97.00 370 VAL A O 1
ATOM 2911 N N . GLN A 1 371 ? 10.583 1.303 -34.981 1.00 95.25 371 GLN A N 1
ATOM 2912 C CA . GLN A 1 371 ? 10.129 2.682 -34.780 1.00 95.25 371 GLN A CA 1
ATOM 2913 C C . GLN A 1 371 ? 10.695 3.351 -33.513 1.00 95.25 371 GLN A C 1
ATOM 2915 O O . GLN A 1 371 ? 10.126 4.313 -33.001 1.00 95.25 371 GLN A O 1
ATOM 2920 N N . ALA A 1 372 ? 11.849 2.886 -33.024 1.00 95.38 372 ALA A N 1
ATOM 2921 C CA . ALA A 1 372 ? 12.512 3.472 -31.864 1.00 95.38 372 ALA A CA 1
ATOM 2922 C C . ALA A 1 372 ? 13.073 4.869 -32.185 1.00 95.38 372 ALA A C 1
ATOM 2924 O O . ALA A 1 372 ? 13.694 5.079 -33.232 1.00 95.38 372 ALA A O 1
ATOM 2925 N N . ARG A 1 373 ? 12.888 5.829 -31.276 1.00 94.75 373 ARG A N 1
ATOM 2926 C CA . ARG A 1 373 ? 13.331 7.222 -31.443 1.00 94.75 373 ARG A CA 1
ATOM 2927 C C . ARG A 1 373 ? 14.351 7.593 -30.373 1.00 94.75 373 ARG A C 1
ATOM 2929 O O . ARG A 1 373 ? 13.991 7.743 -29.213 1.00 94.75 373 ARG A O 1
ATOM 2936 N N . PHE A 1 374 ? 15.602 7.787 -30.765 1.00 93.62 374 PHE A N 1
ATOM 2937 C CA . PHE A 1 374 ? 16.707 8.180 -29.892 1.00 93.62 374 PHE A CA 1
ATOM 2938 C C . PHE A 1 374 ? 16.941 9.688 -29.962 1.00 93.62 374 PHE A C 1
ATOM 2940 O O . PHE A 1 374 ? 17.873 10.118 -30.620 1.00 93.62 374 PHE A O 1
ATOM 2947 N N . LEU A 1 375 ? 16.105 10.518 -29.328 1.00 90.88 375 LEU A N 1
ATOM 2948 C CA . LEU A 1 375 ? 16.087 11.972 -29.579 1.00 90.88 375 LEU A CA 1
ATOM 2949 C C . LEU A 1 375 ? 17.453 12.652 -29.396 1.00 90.88 375 LEU A C 1
ATOM 2951 O O . LEU A 1 375 ? 17.862 13.442 -30.246 1.00 90.88 375 LEU A O 1
ATOM 2955 N N . ALA A 1 376 ? 18.167 12.307 -28.323 1.00 88.38 376 ALA A N 1
ATOM 2956 C CA . ALA A 1 376 ? 19.502 12.828 -28.014 1.00 88.38 376 ALA A CA 1
ATOM 2957 C C . ALA A 1 376 ? 20.654 11.907 -28.481 1.00 88.38 376 ALA A C 1
ATOM 2959 O O . ALA A 1 376 ? 21.821 12.161 -28.158 1.00 88.38 376 ALA A O 1
ATOM 2960 N N . GLY A 1 377 ? 20.321 10.859 -29.244 1.00 90.50 377 GLY A N 1
ATOM 2961 C CA . GLY A 1 377 ? 21.248 9.904 -29.845 1.00 90.50 377 GLY A CA 1
ATOM 2962 C C . GLY A 1 377 ? 21.776 8.808 -28.914 1.00 90.50 377 GLY A C 1
ATOM 2963 O O . GLY A 1 377 ? 21.346 8.643 -27.770 1.00 90.50 377 GLY A O 1
ATOM 2964 N N . LEU A 1 378 ? 22.726 8.049 -29.452 1.00 90.56 378 LEU A N 1
ATOM 2965 C CA . LEU A 1 378 ? 23.499 6.987 -28.819 1.00 90.56 378 LEU A CA 1
ATOM 2966 C C . LEU A 1 378 ? 24.946 7.452 -28.603 1.00 90.56 378 LEU A C 1
ATOM 2968 O O . LEU A 1 378 ? 25.553 8.066 -29.483 1.00 90.56 378 LEU A O 1
ATOM 2972 N N . HIS A 1 379 ? 25.529 7.107 -27.458 1.00 89.81 379 HIS A N 1
ATOM 2973 C CA . HIS A 1 379 ? 26.932 7.376 -27.160 1.00 89.81 379 HIS A CA 1
ATOM 2974 C C . HIS A 1 379 ? 27.616 6.164 -26.539 1.00 89.81 379 HIS A C 1
ATOM 2976 O O . HIS A 1 379 ? 27.054 5.524 -25.653 1.00 89.81 379 HIS A O 1
ATOM 2982 N N . ALA A 1 380 ? 28.815 5.832 -27.026 1.00 88.69 380 ALA A N 1
ATOM 2983 C CA . ALA A 1 380 ? 29.604 4.694 -26.542 1.00 88.69 380 ALA A CA 1
ATOM 2984 C C . ALA A 1 380 ? 28.817 3.363 -26.483 1.00 88.69 380 ALA A C 1
ATOM 2986 O O . ALA A 1 380 ? 29.112 2.470 -25.690 1.00 88.69 380 ALA A O 1
ATOM 2987 N N . CYS A 1 381 ? 27.785 3.222 -27.322 1.00 91.06 381 CYS A N 1
ATOM 2988 C CA . CYS A 1 381 ? 26.930 2.043 -27.338 1.00 91.06 381 CYS A CA 1
ATOM 2989 C C . CYS A 1 381 ? 27.534 0.948 -28.216 1.00 91.06 381 CYS A C 1
ATOM 2991 O O . CYS A 1 381 ? 28.051 1.217 -29.303 1.00 91.06 381 CYS A O 1
ATOM 2993 N N . ILE A 1 382 ? 27.410 -0.301 -27.772 1.00 93.31 382 ILE A N 1
ATOM 2994 C CA . ILE A 1 382 ? 27.864 -1.478 -28.514 1.00 93.31 382 ILE A CA 1
ATOM 2995 C C . ILE A 1 382 ? 26.641 -2.292 -28.923 1.00 93.31 382 ILE A C 1
ATOM 2997 O O . ILE A 1 382 ? 25.845 -2.696 -28.079 1.00 93.31 382 ILE A O 1
ATOM 3001 N N . ALA A 1 383 ? 26.501 -2.566 -30.214 1.00 93.81 383 ALA A N 1
ATOM 3002 C CA . ALA A 1 383 ? 25.492 -3.471 -30.746 1.00 93.81 383 ALA A CA 1
ATOM 3003 C C . ALA A 1 383 ? 26.118 -4.333 -31.843 1.00 93.81 383 ALA A C 1
ATOM 3005 O O . ALA A 1 383 ? 26.936 -3.861 -32.634 1.00 93.81 383 ALA A O 1
ATOM 3006 N N . SER A 1 384 ? 25.748 -5.609 -31.908 1.00 93.94 384 SER A N 1
ATOM 3007 C CA . SER A 1 384 ? 26.232 -6.485 -32.972 1.00 93.94 384 SER A CA 1
ATOM 3008 C C . SER A 1 384 ? 25.125 -7.397 -33.463 1.00 93.94 384 SER A C 1
ATOM 3010 O O . SER A 1 384 ? 24.497 -8.053 -32.645 1.00 93.94 384 SER A O 1
ATOM 3012 N N . GLY A 1 385 ? 24.857 -7.471 -34.766 1.00 95.06 385 GLY A N 1
ATOM 3013 C CA . GLY A 1 385 ? 23.791 -8.349 -35.265 1.00 95.06 385 GLY A CA 1
ATOM 3014 C C . GLY A 1 385 ? 22.379 -7.916 -34.855 1.00 95.06 385 GLY A C 1
ATOM 3015 O O . GLY A 1 385 ? 21.500 -8.767 -34.736 1.00 95.06 385 GLY A O 1
ATOM 3016 N N . CYS A 1 386 ? 22.168 -6.631 -34.558 1.00 96.75 386 CYS A N 1
ATOM 3017 C CA . CYS A 1 386 ? 20.861 -6.086 -34.184 1.00 96.75 386 CYS A CA 1
ATOM 3018 C C . CYS A 1 386 ? 20.086 -5.609 -35.417 1.00 96.75 386 CYS A C 1
ATOM 3020 O O . CYS A 1 386 ? 20.677 -5.279 -36.447 1.00 96.75 386 CYS A O 1
ATOM 3022 N N . VAL A 1 387 ? 18.763 -5.539 -35.302 1.00 97.19 387 VAL A N 1
ATOM 3023 C CA . VAL A 1 387 ? 17.871 -5.090 -36.379 1.00 97.19 387 VAL A CA 1
ATOM 3024 C C . VAL A 1 387 ? 17.191 -3.788 -35.968 1.00 97.19 387 VAL A C 1
ATOM 3026 O O . VAL A 1 387 ? 16.596 -3.719 -34.898 1.00 97.19 387 VAL A O 1
ATOM 3029 N N . PHE A 1 388 ? 17.263 -2.770 -36.818 1.00 96.88 388 PHE A N 1
ATOM 3030 C CA . PHE A 1 388 ? 16.629 -1.468 -36.645 1.00 96.88 388 PHE A CA 1
ATOM 3031 C C . PHE A 1 388 ? 15.683 -1.219 -37.823 1.00 96.88 388 PHE A C 1
ATOM 3033 O O . PHE A 1 388 ? 16.108 -1.247 -38.974 1.00 96.88 388 PHE A O 1
ATOM 3040 N N . GLU A 1 389 ? 14.406 -0.961 -37.555 1.00 96.56 389 GLU A N 1
ATOM 3041 C CA . GLU A 1 389 ? 13.360 -0.790 -38.567 1.00 96.56 389 GLU A CA 1
ATOM 3042 C C . GLU A 1 389 ? 12.595 0.505 -38.301 1.00 96.56 389 GLU A C 1
ATOM 3044 O O . GLU A 1 389 ? 11.949 0.646 -37.271 1.00 96.56 389 GLU A O 1
ATOM 3049 N N . GLY A 1 390 ? 12.670 1.486 -39.199 1.00 94.06 390 GLY A N 1
ATOM 3050 C CA . GLY A 1 390 ? 11.968 2.765 -39.048 1.00 94.06 390 GLY A CA 1
ATOM 3051 C C . GLY A 1 390 ? 12.466 3.631 -37.884 1.00 94.06 390 GLY A C 1
ATOM 3052 O O . GLY A 1 390 ? 11.761 4.539 -37.452 1.00 94.06 390 GLY A O 1
ATOM 3053 N N . CYS A 1 391 ? 13.649 3.342 -37.334 1.00 95.00 391 CYS A N 1
ATOM 3054 C CA . CYS A 1 391 ? 14.188 4.060 -36.178 1.00 95.00 391 CYS A CA 1
ATOM 3055 C C . CYS A 1 391 ? 14.726 5.456 -36.536 1.00 95.00 391 CYS A C 1
ATOM 3057 O O . CYS A 1 391 ? 15.253 5.666 -37.628 1.00 95.00 391 CYS A O 1
ATOM 3059 N N . ASN A 1 392 ? 14.675 6.387 -35.583 1.00 93.06 392 ASN A N 1
ATOM 3060 C CA . ASN A 1 392 ? 15.387 7.666 -35.631 1.00 93.06 392 ASN A CA 1
ATOM 3061 C C . ASN A 1 392 ? 16.566 7.611 -34.651 1.00 93.06 392 ASN A C 1
ATOM 3063 O O . ASN A 1 392 ? 16.342 7.493 -33.450 1.00 93.06 392 ASN A O 1
ATOM 3067 N N . LEU A 1 393 ? 17.796 7.700 -35.156 1.00 90.25 393 LEU A N 1
ATOM 3068 C CA . LEU A 1 393 ? 19.033 7.582 -34.374 1.00 90.25 393 LEU A CA 1
ATOM 3069 C C . LEU A 1 393 ? 19.552 8.924 -33.821 1.00 90.25 393 LEU A C 1
ATOM 3071 O O . LEU A 1 393 ? 20.717 9.030 -33.446 1.00 90.25 393 LEU A O 1
ATOM 3075 N N . GLY A 1 394 ? 18.681 9.930 -33.738 1.00 84.62 394 GLY A N 1
ATOM 3076 C CA . GLY A 1 394 ? 18.911 11.180 -33.022 1.00 84.62 394 GLY A CA 1
ATOM 3077 C C . GLY A 1 394 ? 19.316 12.358 -33.880 1.00 84.62 394 GLY A C 1
ATOM 3078 O O . GLY A 1 394 ? 19.492 12.254 -35.092 1.00 84.62 394 GLY A O 1
ATOM 3079 N N . HIS A 1 395 ? 19.430 13.506 -33.216 1.00 79.56 395 HIS A N 1
ATOM 3080 C CA . HIS A 1 395 ? 19.735 14.784 -33.842 1.00 79.56 395 HIS A CA 1
ATOM 3081 C C . HIS A 1 395 ? 21.069 15.346 -33.345 1.00 79.56 395 HIS A C 1
ATOM 3083 O O . HIS A 1 395 ? 21.418 15.224 -32.171 1.00 79.56 395 HIS A O 1
ATOM 3089 N N . GLY A 1 396 ? 21.785 16.023 -34.242 1.00 74.50 396 GLY A N 1
ATOM 3090 C CA . GLY A 1 396 ? 23.037 16.705 -33.925 1.00 74.50 396 GLY A CA 1
ATOM 3091 C C . GLY A 1 396 ? 24.288 15.837 -34.076 1.00 74.50 396 GLY A C 1
ATOM 3092 O O . GLY A 1 396 ? 24.233 14.629 -34.296 1.00 74.50 396 GLY A O 1
ATOM 3093 N N . GLN A 1 397 ? 25.436 16.501 -33.958 1.00 73.50 397 GLN A N 1
ATOM 3094 C CA . GLN A 1 397 ? 26.755 15.968 -34.313 1.00 73.50 397 GLN A CA 1
ATOM 3095 C C . GLN A 1 397 ? 27.230 14.795 -33.445 1.00 73.50 397 GLN A C 1
ATOM 3097 O O . GLN A 1 397 ? 28.007 13.960 -33.898 1.00 73.50 397 GLN A O 1
ATOM 3102 N N . ASP A 1 398 ? 26.753 14.705 -32.206 1.00 78.06 398 ASP A N 1
ATOM 3103 C CA . ASP A 1 398 ? 27.209 13.692 -31.249 1.00 78.06 398 ASP A CA 1
ATOM 3104 C C . ASP A 1 398 ? 26.287 12.473 -31.168 1.00 78.06 398 ASP A C 1
ATOM 3106 O O . ASP A 1 398 ? 26.527 11.576 -30.360 1.00 78.06 398 ASP A O 1
ATOM 3110 N N . ALA A 1 399 ? 25.229 12.425 -31.980 1.00 82.75 399 ALA A N 1
ATOM 3111 C CA . ALA A 1 399 ? 24.147 11.460 -31.811 1.00 82.75 399 ALA A CA 1
ATOM 3112 C C . ALA A 1 399 ? 24.541 9.992 -32.067 1.00 82.75 399 ALA A C 1
ATOM 3114 O O . ALA A 1 399 ? 23.760 9.107 -31.749 1.00 82.75 399 ALA A O 1
ATOM 3115 N N . LEU A 1 400 ? 25.728 9.710 -32.612 1.00 86.31 400 LEU A N 1
ATOM 3116 C CA . LEU A 1 400 ? 26.282 8.350 -32.734 1.00 86.31 400 LEU A CA 1
ATOM 3117 C C . LEU A 1 400 ? 27.736 8.258 -32.239 1.00 86.31 400 LEU A C 1
ATOM 3119 O O . LEU A 1 400 ? 28.484 7.350 -32.611 1.00 86.31 400 LEU A O 1
ATOM 3123 N N . SER A 1 401 ? 28.160 9.212 -31.411 1.00 84.62 401 SER A N 1
ATOM 3124 C CA . SER A 1 401 ? 29.548 9.356 -30.972 1.00 84.62 401 SER A CA 1
ATOM 3125 C C . SER A 1 401 ? 30.069 8.104 -30.258 1.00 84.62 401 SER A C 1
ATOM 3127 O O . SER A 1 401 ? 29.484 7.657 -29.270 1.00 84.62 401 SER A O 1
ATOM 3129 N N . GLY A 1 402 ? 31.180 7.536 -30.739 1.00 86.06 402 GLY A N 1
ATOM 3130 C CA . GLY A 1 402 ? 31.857 6.405 -30.093 1.00 86.06 402 GLY A CA 1
ATOM 3131 C C . GLY A 1 402 ? 31.087 5.081 -30.140 1.00 86.06 402 GLY A C 1
ATOM 3132 O O . GLY A 1 402 ? 31.438 4.151 -29.418 1.00 86.06 402 GLY A O 1
ATOM 3133 N N . CYS A 1 403 ? 30.037 4.976 -30.958 1.00 90.44 403 CYS A N 1
ATOM 3134 C CA . CYS A 1 403 ? 29.255 3.748 -31.068 1.00 90.44 403 CYS A CA 1
ATOM 3135 C C . CYS A 1 403 ? 29.961 2.685 -31.927 1.00 90.44 403 CYS A C 1
ATOM 3137 O O . CYS A 1 403 ? 30.545 2.989 -32.971 1.00 90.44 403 CYS A O 1
ATOM 3139 N N . LEU A 1 404 ? 29.841 1.421 -31.515 1.00 92.88 404 LEU A N 1
ATOM 3140 C CA . LEU A 1 404 ? 30.273 0.235 -32.254 1.00 92.88 404 LEU A CA 1
ATOM 3141 C C . LEU A 1 404 ? 29.035 -0.594 -32.614 1.00 92.88 404 LEU A C 1
ATOM 3143 O O . LEU A 1 404 ? 28.614 -1.450 -31.837 1.00 92.88 404 LEU A O 1
ATOM 3147 N N . LEU A 1 405 ? 28.441 -0.333 -33.780 1.00 92.81 405 LEU A N 1
ATOM 3148 C CA . LEU A 1 405 ? 27.273 -1.056 -34.291 1.00 92.81 405 LEU A CA 1
ATOM 3149 C C . LEU A 1 405 ? 27.723 -1.905 -35.486 1.00 92.81 405 LEU A C 1
ATOM 3151 O O . LEU A 1 405 ? 27.888 -1.386 -36.579 1.00 92.81 405 LEU A O 1
ATOM 3155 N N . THR A 1 406 ? 27.973 -3.197 -35.291 1.00 92.25 406 THR A N 1
ATOM 3156 C CA . THR A 1 406 ? 28.565 -4.068 -36.332 1.00 92.25 406 THR A CA 1
ATOM 3157 C C . THR A 1 406 ? 27.612 -5.168 -36.763 1.00 92.25 406 THR A C 1
ATOM 3159 O O . THR A 1 406 ? 26.865 -5.690 -35.944 1.00 92.25 406 THR A O 1
ATOM 3162 N N . HIS A 1 407 ? 27.632 -5.580 -38.030 1.00 94.56 407 HIS A N 1
ATOM 3163 C CA . HIS A 1 407 ? 26.717 -6.624 -38.525 1.00 94.56 407 HIS A CA 1
ATOM 3164 C C . HIS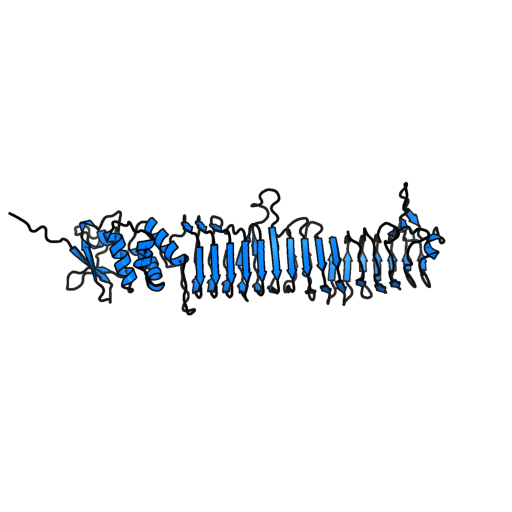 A 1 407 ? 25.221 -6.322 -38.293 1.00 94.56 407 HIS A C 1
ATOM 3166 O O . HIS A 1 407 ? 24.407 -7.240 -38.236 1.00 94.56 407 HIS A O 1
ATOM 3172 N N . CYS A 1 408 ? 24.844 -5.057 -38.099 1.00 95.38 408 CYS A N 1
ATOM 3173 C CA . CYS A 1 408 ? 23.459 -4.663 -37.857 1.00 95.38 408 CYS A CA 1
ATOM 3174 C C . CYS A 1 408 ? 22.709 -4.458 -39.181 1.00 95.38 408 CYS A C 1
ATOM 3176 O O . CYS A 1 408 ? 23.307 -4.069 -40.181 1.00 95.38 408 CYS A O 1
ATOM 3178 N N . SER A 1 409 ? 21.393 -4.672 -39.181 1.00 95.12 409 SER A N 1
ATOM 3179 C CA . SER A 1 409 ? 20.519 -4.331 -40.311 1.00 95.12 409 SER A CA 1
ATOM 3180 C C . SER A 1 409 ? 19.700 -3.093 -39.965 1.00 95.12 409 SER A C 1
ATOM 3182 O O . SER A 1 409 ? 19.023 -3.070 -38.940 1.00 95.12 409 SER A O 1
ATOM 3184 N N . PHE A 1 410 ? 19.764 -2.071 -40.809 1.00 93.88 410 PHE A N 1
ATOM 3185 C CA . PHE A 1 410 ? 19.020 -0.823 -40.699 1.00 93.88 410 PHE A CA 1
ATOM 3186 C C . PHE A 1 410 ? 18.059 -0.719 -41.880 1.00 93.88 410 PHE A C 1
ATOM 3188 O O . PHE A 1 410 ? 18.481 -0.696 -43.033 1.00 93.88 410 PHE A O 1
ATOM 3195 N N . ARG A 1 411 ? 16.758 -0.637 -41.609 1.00 93.94 411 ARG A N 1
ATOM 3196 C CA . ARG A 1 411 ? 15.700 -0.588 -42.623 1.00 93.94 411 ARG A CA 1
ATOM 3197 C C . ARG A 1 411 ? 14.860 0.655 -42.424 1.00 93.94 411 ARG A C 1
ATOM 3199 O O . ARG A 1 411 ? 14.254 0.820 -41.373 1.00 93.94 411 ARG A O 1
ATOM 3206 N N . SER A 1 412 ? 14.801 1.535 -43.418 1.00 92.25 412 SER A N 1
ATOM 3207 C CA . SER A 1 412 ? 14.043 2.796 -43.347 1.00 92.25 412 SER A CA 1
ATOM 3208 C C . SER A 1 412 ? 14.400 3.674 -42.134 1.00 92.25 412 SER A C 1
ATOM 3210 O O . SER A 1 412 ? 13.572 4.430 -41.632 1.00 92.25 412 SER A O 1
ATOM 3212 N N . CYS A 1 413 ? 15.631 3.556 -41.626 1.00 91.25 413 CYS A N 1
ATOM 3213 C CA . CYS A 1 413 ? 16.112 4.339 -40.488 1.00 91.25 413 CYS A CA 1
ATOM 3214 C C . CYS A 1 413 ? 16.557 5.746 -40.896 1.00 91.25 413 CYS A C 1
ATOM 3216 O O . CYS A 1 413 ? 17.027 5.970 -42.013 1.00 91.25 413 CYS A O 1
ATOM 3218 N N . ARG A 1 414 ? 16.471 6.678 -39.948 1.00 89.00 414 ARG A N 1
ATOM 3219 C CA . ARG A 1 414 ? 16.946 8.055 -40.072 1.00 89.00 414 ARG A CA 1
ATOM 3220 C C . ARG A 1 414 ? 18.205 8.255 -39.235 1.00 89.00 414 ARG A C 1
ATOM 3222 O O . ARG A 1 414 ? 18.205 7.945 -38.044 1.00 89.00 414 ARG A O 1
ATOM 3229 N N . PHE A 1 415 ? 19.252 8.773 -39.865 1.00 86.38 415 PHE A N 1
ATOM 3230 C CA . PHE A 1 415 ? 20.552 9.036 -39.254 1.00 86.38 415 PHE A CA 1
ATOM 3231 C C . PHE A 1 415 ? 20.807 10.542 -39.092 1.00 86.38 415 PHE A C 1
ATOM 3233 O O . PHE A 1 415 ? 20.353 11.317 -39.940 1.00 86.38 415 PHE A O 1
ATOM 3240 N N . PRO A 1 416 ? 21.558 10.964 -38.059 1.00 80.44 416 PRO A N 1
ATOM 3241 C CA . PRO A 1 416 ? 21.956 12.358 -37.883 1.00 80.44 416 PRO A CA 1
ATOM 3242 C C . PRO A 1 416 ? 22.925 12.819 -38.981 1.00 80.44 416 PRO A C 1
ATOM 3244 O O . PRO A 1 416 ? 23.749 12.044 -39.472 1.00 80.44 416 PRO A O 1
ATOM 3247 N N . PHE A 1 417 ? 22.873 14.105 -39.323 1.00 75.94 417 PHE A N 1
ATOM 3248 C CA . PHE A 1 417 ? 23.924 14.772 -40.091 1.00 75.94 417 PHE A CA 1
ATOM 3249 C C . PHE A 1 417 ? 25.163 15.026 -39.218 1.00 75.94 417 PHE A C 1
ATOM 3251 O O . PHE A 1 417 ? 25.041 15.504 -38.089 1.00 75.94 417 PHE A O 1
ATOM 3258 N N . LEU A 1 418 ? 26.352 14.723 -39.750 1.00 67.44 418 LEU A N 1
ATOM 3259 C CA . LEU A 1 418 ? 27.633 14.899 -39.059 1.00 67.44 418 LEU A CA 1
ATOM 3260 C C . LEU A 1 418 ? 28.493 15.955 -39.752 1.00 67.44 418 LEU A C 1
ATOM 3262 O O . LEU A 1 418 ? 28.673 15.915 -40.969 1.00 67.44 418 LEU A O 1
ATOM 3266 N N . GLU A 1 419 ? 29.073 16.859 -38.966 1.00 63.75 419 GLU A N 1
ATOM 3267 C CA . GLU A 1 419 ? 29.976 17.900 -39.460 1.00 63.75 419 GLU A CA 1
ATOM 3268 C C . GLU A 1 419 ? 31.454 17.465 -39.412 1.00 63.75 419 GLU A C 1
ATOM 3270 O O . GLU A 1 419 ? 31.822 16.376 -38.951 1.00 63.75 419 GLU A O 1
ATOM 3275 N N . ALA A 1 420 ? 32.327 18.329 -39.940 1.00 57.53 420 ALA A N 1
ATOM 3276 C CA . ALA A 1 420 ? 33.736 18.063 -40.230 1.00 57.53 420 ALA A CA 1
ATOM 3277 C C . ALA A 1 420 ? 34.602 17.659 -39.020 1.00 57.53 420 ALA A C 1
ATOM 3279 O O . ALA A 1 420 ? 35.624 17.011 -39.241 1.00 57.53 420 ALA A O 1
ATOM 3280 N N . ASP A 1 421 ? 34.118 17.801 -37.777 1.00 62.03 421 ASP A N 1
ATOM 3281 C CA . ASP A 1 421 ? 34.852 17.451 -36.543 1.00 62.03 421 ASP A CA 1
ATOM 3282 C C . ASP A 1 421 ? 34.162 16.404 -35.634 1.00 62.03 421 ASP A C 1
ATOM 3284 O O . ASP A 1 421 ? 34.685 16.055 -34.580 1.00 62.03 421 ASP A O 1
ATOM 3288 N N . SER A 1 422 ? 33.026 15.824 -36.049 1.00 60.41 422 SER A N 1
ATOM 3289 C CA . SER A 1 422 ? 32.305 14.828 -35.237 1.00 60.41 422 SER A CA 1
ATOM 3290 C C . SER A 1 422 ? 33.054 13.486 -35.052 1.00 60.41 422 SER A C 1
ATOM 3292 O O . SER A 1 422 ? 33.718 13.030 -35.996 1.00 60.41 422 SER A O 1
ATOM 3294 N N . PRO A 1 423 ? 32.912 12.836 -33.877 1.00 64.44 423 PRO A N 1
ATOM 3295 C CA . PRO A 1 423 ? 33.534 11.553 -33.528 1.00 64.44 423 PRO A CA 1
ATOM 3296 C C . PRO A 1 423 ? 33.050 10.373 -34.390 1.00 64.44 423 PRO A C 1
ATOM 3298 O O . PRO A 1 423 ? 31.914 10.334 -34.860 1.00 64.44 423 PRO A O 1
ATOM 3301 N N . VAL A 1 424 ? 33.938 9.392 -34.588 1.00 72.69 424 VAL A N 1
ATOM 3302 C CA . VAL A 1 424 ? 33.738 8.243 -35.489 1.00 72.69 424 VAL A CA 1
ATOM 3303 C C . VAL A 1 424 ? 32.784 7.216 -34.871 1.00 72.69 424 VAL A C 1
ATOM 3305 O O . VAL A 1 424 ? 33.020 6.728 -33.766 1.00 72.69 424 VAL A O 1
ATOM 3308 N N . ALA A 1 425 ? 31.746 6.840 -35.619 1.00 82.12 425 ALA A N 1
ATOM 3309 C CA . ALA A 1 425 ? 30.949 5.642 -35.365 1.00 82.12 425 ALA A CA 1
ATOM 3310 C C . ALA A 1 425 ? 31.483 4.480 -36.217 1.00 82.12 425 ALA A C 1
ATOM 3312 O O . ALA A 1 425 ? 31.832 4.659 -37.390 1.00 82.12 425 ALA A O 1
ATOM 3313 N N . ASN A 1 426 ? 31.547 3.277 -35.648 1.00 87.06 426 ASN A N 1
ATOM 3314 C CA . ASN A 1 426 ? 31.896 2.075 -36.395 1.00 87.06 426 ASN A CA 1
ATOM 3315 C C . ASN A 1 426 ? 30.624 1.317 -36.773 1.00 87.06 426 ASN A C 1
ATOM 3317 O O . ASN A 1 426 ? 29.922 0.814 -35.901 1.00 87.06 426 ASN A O 1
ATOM 3321 N N . LEU A 1 427 ? 30.366 1.259 -38.078 1.00 88.56 427 LEU A N 1
ATOM 3322 C CA . LEU A 1 427 ? 29.187 0.679 -38.711 1.00 88.56 427 LEU A CA 1
ATOM 3323 C C . LEU A 1 427 ? 29.567 -0.464 -39.673 1.00 88.56 427 LEU A C 1
ATOM 3325 O O . LEU A 1 427 ? 28.915 -0.682 -40.695 1.00 88.56 427 LEU A O 1
ATOM 3329 N N . SER A 1 428 ? 30.670 -1.157 -39.387 1.00 87.88 428 SER A N 1
ATOM 3330 C CA . SER A 1 428 ? 31.217 -2.187 -40.272 1.00 87.88 428 SER A CA 1
ATOM 3331 C C . SER A 1 428 ? 30.294 -3.401 -40.404 1.00 87.88 428 SER A C 1
ATOM 3333 O O . SER A 1 428 ? 29.640 -3.833 -39.450 1.00 87.88 428 SER A O 1
ATOM 3335 N N . TYR A 1 429 ? 30.258 -3.961 -41.614 1.00 91.88 429 TYR A N 1
ATOM 3336 C CA . TYR A 1 429 ? 29.436 -5.107 -42.006 1.00 91.88 429 TYR A CA 1
ATOM 3337 C C . TYR A 1 429 ? 27.926 -4.914 -41.814 1.00 91.88 429 TYR A C 1
ATOM 3339 O O . TYR A 1 429 ? 27.191 -5.896 -41.724 1.00 91.88 429 TYR A O 1
ATOM 3347 N N . CYS A 1 430 ? 27.460 -3.669 -41.721 1.00 91.75 430 CYS A N 1
ATOM 3348 C CA . CYS A 1 430 ? 26.042 -3.360 -41.586 1.00 91.75 430 CYS A CA 1
ATOM 3349 C C . CYS A 1 430 ? 25.332 -3.316 -42.940 1.00 91.75 430 CYS A C 1
ATOM 3351 O O . CYS A 1 430 ? 25.918 -2.926 -43.949 1.00 91.75 430 CYS A O 1
ATOM 3353 N N . ASP A 1 431 ? 24.053 -3.667 -42.929 1.00 91.31 431 ASP A N 1
ATOM 3354 C CA . ASP A 1 431 ? 23.164 -3.577 -44.083 1.00 91.31 431 ASP A CA 1
ATOM 3355 C C . ASP A 1 431 ? 22.225 -2.378 -43.930 1.00 91.31 431 ASP A C 1
ATOM 3357 O O . ASP A 1 431 ? 21.538 -2.256 -42.916 1.00 91.31 431 ASP A O 1
ATOM 3361 N N . PHE A 1 432 ? 22.200 -1.490 -44.919 1.00 89.69 432 PHE A N 1
ATOM 3362 C CA . PHE A 1 432 ? 21.378 -0.283 -44.942 1.00 89.69 432 PHE A CA 1
ATOM 3363 C C . PHE A 1 432 ? 20.373 -0.369 -46.092 1.00 89.69 432 PHE A C 1
ATOM 3365 O O . PHE A 1 432 ? 20.757 -0.318 -47.258 1.00 89.69 432 PHE A O 1
ATOM 3372 N N . VAL A 1 433 ? 19.081 -0.448 -45.775 1.00 89.81 433 VAL A N 1
ATOM 3373 C CA . VAL A 1 433 ? 17.991 -0.571 -46.754 1.00 89.81 433 VAL A CA 1
ATOM 3374 C C . VAL A 1 433 ? 17.045 0.618 -46.620 1.00 89.81 433 VAL A C 1
ATOM 3376 O O . VAL A 1 433 ? 16.341 0.749 -45.618 1.00 89.81 433 VAL A O 1
ATOM 3379 N N . GLY A 1 434 ? 17.013 1.506 -47.615 1.00 85.06 434 GLY A N 1
ATOM 3380 C CA . GLY A 1 434 ? 16.102 2.661 -47.626 1.00 85.06 434 GLY A CA 1
ATOM 3381 C C . GLY A 1 434 ? 16.329 3.674 -46.493 1.00 85.06 434 GLY A C 1
ATOM 3382 O O . GLY A 1 434 ? 15.400 4.376 -46.096 1.00 85.06 434 GLY A O 1
ATOM 3383 N N . CYS A 1 435 ? 17.538 3.736 -45.930 1.00 85.69 435 CYS A N 1
ATOM 3384 C CA . CYS A 1 435 ? 17.888 4.699 -44.886 1.00 85.69 435 CYS A CA 1
ATOM 3385 C C . CYS A 1 435 ? 17.975 6.138 -45.425 1.00 85.69 435 CYS A C 1
ATOM 3387 O O . CYS A 1 435 ? 18.198 6.369 -46.616 1.00 85.69 435 CYS A O 1
ATOM 3389 N N . ARG A 1 436 ? 17.828 7.121 -44.531 1.00 83.88 436 ARG A N 1
ATOM 3390 C CA . ARG A 1 436 ? 17.902 8.557 -44.845 1.00 83.88 436 ARG A CA 1
ATOM 3391 C C . ARG A 1 436 ? 18.811 9.296 -43.872 1.00 83.88 436 ARG A C 1
ATOM 3393 O O . ARG A 1 436 ? 18.926 8.902 -42.711 1.00 83.88 436 ARG A O 1
ATOM 3400 N N . ILE A 1 437 ? 19.416 10.386 -44.331 1.00 79.94 437 ILE A N 1
ATOM 3401 C CA . ILE A 1 437 ? 20.194 11.311 -43.496 1.00 79.94 437 ILE A CA 1
ATOM 3402 C C . ILE A 1 437 ? 19.334 12.550 -43.219 1.00 79.94 437 ILE A C 1
ATOM 3404 O O . ILE A 1 437 ? 18.754 13.132 -44.137 1.00 79.94 437 ILE A O 1
ATOM 3408 N N . GLN A 1 438 ? 19.237 12.944 -41.950 1.00 72.62 438 GLN A N 1
ATOM 3409 C CA . GLN A 1 438 ? 18.518 14.136 -41.502 1.00 72.62 438 GLN A CA 1
ATOM 3410 C C . GLN A 1 438 ? 19.450 15.348 -41.547 1.00 72.62 438 GLN A C 1
ATOM 3412 O O . GLN A 1 438 ? 20.319 15.471 -40.687 1.00 72.62 438 GLN A O 1
ATOM 3417 N N . GLY A 1 439 ? 19.282 16.242 -42.528 1.00 62.78 439 GLY A N 1
ATOM 3418 C CA . GLY A 1 439 ? 20.084 17.464 -42.638 1.00 62.78 439 GLY A CA 1
ATOM 3419 C C . GLY A 1 439 ? 19.864 18.425 -41.462 1.00 62.78 439 GLY A C 1
ATOM 3420 O O . GLY A 1 439 ? 18.725 18.754 -41.129 1.00 62.78 439 GLY A O 1
ATOM 3421 N N . GLY A 1 440 ? 20.953 18.890 -40.841 1.00 51.56 440 GLY A N 1
ATOM 3422 C CA . GLY A 1 440 ? 20.932 19.952 -39.831 1.00 51.56 440 GLY A CA 1
ATOM 3423 C C . GLY A 1 440 ? 21.156 21.320 -40.478 1.00 51.56 440 GLY A C 1
ATOM 3424 O O . GLY A 1 440 ? 22.249 21.597 -40.959 1.00 51.56 440 GLY A O 1
ATOM 3425 N N . GLY A 1 441 ? 20.129 22.173 -40.519 1.00 47.88 441 GLY A N 1
ATOM 3426 C CA . GLY A 1 441 ? 20.209 23.534 -41.064 1.00 47.88 441 GLY A CA 1
ATOM 3427 C C . GLY A 1 441 ? 18.853 24.254 -41.079 1.00 47.88 441 GLY A C 1
ATOM 3428 O O . GLY A 1 441 ? 17.843 23.682 -40.678 1.00 47.88 441 GLY A O 1
ATOM 3429 N N . GLN A 1 442 ? 18.815 25.502 -41.573 1.00 37.53 442 GLN A N 1
ATOM 3430 C CA . GLN A 1 442 ? 17.597 26.339 -41.685 1.00 37.53 442 GLN A CA 1
ATOM 3431 C C . GLN A 1 442 ? 16.488 25.749 -42.585 1.00 37.53 442 GLN A C 1
ATOM 3433 O O . GLN A 1 442 ? 15.368 26.252 -42.576 1.00 37.53 442 GLN A O 1
ATOM 3438 N N . PHE A 1 443 ? 16.777 24.674 -43.325 1.00 40.94 443 PHE A N 1
ATOM 3439 C CA . PHE A 1 443 ? 15.811 23.929 -44.129 1.00 40.94 443 PHE A CA 1
ATOM 3440 C C . PHE A 1 443 ? 15.941 22.430 -43.826 1.00 40.94 443 PHE A C 1
ATOM 3442 O O . PHE A 1 443 ? 16.926 21.826 -44.257 1.00 40.94 443 PHE A O 1
ATOM 3449 N N . PRO A 1 444 ? 14.989 21.803 -43.112 1.00 50.47 444 PRO A N 1
ATOM 3450 C CA . PRO A 1 444 ? 14.994 20.360 -42.911 1.00 50.47 444 PRO A CA 1
ATOM 3451 C C . PRO A 1 444 ? 14.703 19.671 -44.249 1.00 50.47 444 PRO A C 1
ATOM 3453 O O . PRO A 1 444 ? 13.581 19.701 -44.746 1.00 50.47 444 PRO A O 1
ATOM 3456 N N . HIS A 1 445 ? 15.723 19.066 -44.848 1.00 57.72 445 HIS A N 1
ATOM 3457 C CA . HIS A 1 445 ? 15.575 18.158 -45.981 1.00 57.72 445 HIS A CA 1
ATOM 3458 C C . HIS A 1 445 ? 16.107 16.782 -45.569 1.00 57.72 445 HIS A C 1
ATOM 3460 O O . HIS A 1 445 ? 17.146 16.669 -44.915 1.00 57.72 445 HIS A O 1
ATOM 3466 N N . GLU A 1 446 ? 15.351 15.733 -45.898 1.00 55.91 446 GLU A N 1
ATOM 3467 C CA . GLU A 1 446 ? 15.815 14.351 -45.789 1.00 55.91 446 GLU A CA 1
ATOM 3468 C C . GLU A 1 446 ? 16.453 13.965 -47.124 1.00 55.91 446 GLU A C 1
ATOM 3470 O O . GLU A 1 446 ? 15.803 14.037 -48.166 1.00 55.91 446 GLU A O 1
ATOM 3475 N N . GLU A 1 447 ? 17.717 13.551 -47.099 1.00 62.06 447 GLU A N 1
ATOM 3476 C CA . GLU A 1 447 ? 18.416 13.057 -48.289 1.00 62.06 447 GLU A CA 1
ATOM 3477 C C . GLU A 1 447 ? 18.559 11.526 -48.220 1.00 62.06 447 GLU A C 1
ATOM 3479 O O . GLU A 1 447 ? 18.707 10.945 -47.138 1.00 62.06 447 GLU A O 1
ATOM 3484 N N . SER A 1 448 ? 18.514 10.855 -49.380 1.00 57.62 448 SER A N 1
ATOM 3485 C CA . SER A 1 448 ? 18.810 9.417 -49.478 1.00 57.62 448 SER A CA 1
ATOM 3486 C C . SER A 1 448 ? 20.243 9.140 -49.014 1.00 57.62 448 SER A C 1
ATOM 3488 O O . SER A 1 448 ? 21.179 9.851 -49.388 1.00 57.62 448 SER A O 1
ATOM 3490 N N . PHE A 1 449 ? 20.420 8.074 -48.229 1.00 59.28 449 PHE A N 1
ATOM 3491 C CA . PHE A 1 449 ? 21.717 7.633 -47.698 1.00 59.28 449 PHE A CA 1
ATOM 3492 C C . PHE A 1 449 ? 22.752 7.334 -48.799 1.00 59.28 449 PHE A C 1
ATOM 3494 O O . PHE A 1 449 ? 23.954 7.433 -48.565 1.00 59.28 449 PHE A O 1
ATOM 3501 N N . ILE A 1 450 ? 22.292 7.022 -50.018 1.00 56.78 450 ILE A N 1
ATOM 3502 C CA . ILE A 1 450 ? 23.133 6.726 -51.188 1.00 56.78 450 ILE A CA 1
ATOM 3503 C C . ILE A 1 450 ? 23.792 7.994 -51.762 1.00 56.78 450 ILE A C 1
ATOM 3505 O O . ILE A 1 450 ? 24.873 7.924 -52.347 1.00 56.78 450 ILE A O 1
ATOM 3509 N N . ILE A 1 451 ? 23.185 9.174 -51.582 1.00 49.34 451 ILE A N 1
ATOM 3510 C CA . ILE A 1 451 ? 23.475 10.344 -52.428 1.00 49.34 451 ILE A CA 1
ATOM 3511 C C . ILE A 1 451 ? 24.745 11.115 -52.021 1.00 49.34 451 ILE A C 1
ATOM 3513 O O . ILE A 1 451 ? 25.259 11.893 -52.824 1.00 49.34 451 ILE A O 1
ATOM 3517 N N . LYS A 1 452 ? 25.359 10.875 -50.851 1.00 49.75 452 LYS A N 1
ATOM 3518 C CA . LYS A 1 452 ? 26.643 11.525 -50.509 1.00 49.75 452 LYS A CA 1
ATOM 3519 C C . LYS A 1 452 ? 27.609 10.625 -49.728 1.00 49.75 452 LYS A C 1
ATOM 3521 O O . LYS A 1 452 ? 27.674 10.650 -48.502 1.00 49.75 452 LYS A O 1
ATOM 3526 N N . SER A 1 453 ? 28.498 9.970 -50.475 1.00 49.12 453 SER A N 1
ATOM 3527 C CA . SER A 1 453 ? 29.716 9.300 -49.982 1.00 49.12 453 SER A CA 1
ATOM 3528 C C . SER A 1 453 ? 30.679 10.218 -49.206 1.00 49.12 453 SER A C 1
ATOM 3530 O O . SER A 1 453 ? 31.560 9.727 -48.506 1.00 49.12 453 SER A O 1
ATOM 3532 N N . TYR A 1 454 ? 30.526 11.545 -49.305 1.00 50.66 454 TYR A N 1
ATOM 3533 C CA . TYR A 1 454 ? 31.364 12.530 -48.612 1.00 50.66 454 TYR A CA 1
ATOM 3534 C C . TYR A 1 454 ? 31.162 12.531 -47.086 1.00 50.66 454 TYR A C 1
ATOM 3536 O O . TYR A 1 454 ? 32.143 12.588 -46.349 1.00 50.66 454 TYR A O 1
ATOM 3544 N N . TRP A 1 455 ? 29.920 12.402 -46.607 1.00 54.25 455 TRP A N 1
ATOM 3545 C CA . TRP A 1 455 ? 29.595 12.450 -45.168 1.00 54.25 455 TRP A CA 1
ATOM 3546 C C . TRP A 1 455 ? 29.849 11.121 -44.457 1.00 54.25 455 TRP A C 1
ATOM 3548 O O . TRP A 1 455 ? 30.152 11.082 -43.269 1.00 54.25 455 TRP A O 1
ATOM 3558 N N . LEU A 1 456 ? 29.808 10.030 -45.221 1.00 60.12 456 LEU A N 1
ATOM 3559 C CA . LEU A 1 456 ? 30.069 8.672 -44.758 1.00 60.12 456 LEU A CA 1
ATOM 3560 C C . LEU A 1 456 ? 31.560 8.390 -44.496 1.00 60.12 456 LEU A C 1
ATOM 3562 O O . LEU A 1 456 ? 31.882 7.394 -43.857 1.00 60.12 456 LEU A O 1
ATOM 3566 N N . ARG A 1 457 ? 32.485 9.264 -44.932 1.00 60.97 457 ARG A N 1
ATOM 3567 C CA . ARG A 1 457 ? 33.948 9.091 -44.754 1.00 60.97 457 ARG A CA 1
ATOM 3568 C C . ARG A 1 457 ? 34.390 8.986 -43.294 1.00 60.97 457 ARG A C 1
ATOM 3570 O O . ARG A 1 457 ? 35.490 8.516 -43.021 1.00 60.97 457 ARG A O 1
ATOM 3577 N N . LYS A 1 458 ? 33.552 9.458 -42.375 1.00 68.94 458 LYS A N 1
ATOM 3578 C CA . LYS A 1 458 ? 33.797 9.447 -40.931 1.00 68.94 458 LYS A CA 1
ATOM 3579 C C . LYS A 1 458 ? 33.211 8.240 -40.223 1.00 68.94 458 LYS A C 1
ATOM 3581 O O . LYS A 1 458 ? 33.410 8.089 -39.023 1.00 68.94 458 LYS A O 1
ATOM 3586 N N . TRP A 1 459 ? 32.478 7.400 -40.939 1.00 76.56 459 TRP A N 1
ATOM 3587 C CA . TRP A 1 459 ? 32.024 6.125 -40.423 1.00 76.56 459 TRP A CA 1
ATOM 3588 C C . TRP A 1 459 ? 32.954 5.037 -40.914 1.00 76.56 459 TRP A C 1
ATOM 3590 O O . TRP A 1 459 ? 33.337 5.001 -42.084 1.00 76.56 459 TRP A O 1
ATOM 3600 N N . ASN A 1 460 ? 33.301 4.113 -40.024 1.00 80.44 460 ASN A N 1
ATOM 3601 C CA . ASN A 1 460 ? 33.900 2.875 -40.487 1.00 80.44 460 ASN A CA 1
ATOM 3602 C C . ASN A 1 460 ? 32.792 2.013 -41.100 1.00 80.44 460 ASN A C 1
ATOM 3604 O O . ASN A 1 460 ? 32.045 1.366 -40.374 1.00 80.44 460 ASN A O 1
ATOM 3608 N N . LEU A 1 461 ? 32.691 2.033 -42.427 1.00 83.00 461 LEU A N 1
ATOM 3609 C CA . LEU A 1 461 ? 31.714 1.273 -43.215 1.00 83.00 461 LEU A CA 1
ATOM 3610 C C . LEU A 1 461 ? 32.342 0.059 -43.907 1.00 83.00 461 LEU A C 1
ATOM 3612 O O . LEU A 1 461 ? 31.841 -0.406 -44.929 1.00 83.00 461 LEU A O 1
ATOM 3616 N N . ALA A 1 462 ? 33.462 -0.452 -43.389 1.00 84.31 462 ALA A N 1
ATOM 3617 C CA . ALA A 1 462 ? 34.115 -1.622 -43.963 1.00 84.31 462 ALA A CA 1
ATOM 3618 C C . ALA A 1 462 ? 33.124 -2.793 -44.079 1.00 84.31 462 ALA A C 1
ATOM 3620 O O . ALA A 1 462 ? 32.517 -3.192 -43.088 1.00 84.31 462 ALA A O 1
ATOM 3621 N N . GLY A 1 463 ? 32.944 -3.317 -45.293 1.00 83.19 463 GLY A N 1
ATOM 3622 C CA . GLY A 1 463 ? 32.029 -4.427 -45.569 1.00 83.19 463 GLY A CA 1
ATOM 3623 C C . GLY A 1 463 ? 30.535 -4.096 -45.459 1.00 83.19 463 GLY A C 1
ATOM 3624 O O . GLY A 1 463 ? 29.734 -5.025 -45.481 1.00 83.19 463 GLY A O 1
ATOM 3625 N N . ALA A 1 464 ? 30.153 -2.822 -45.319 1.00 85.12 464 ALA A N 1
ATOM 3626 C CA . ALA A 1 464 ? 28.751 -2.416 -45.290 1.00 85.12 464 ALA A CA 1
ATOM 3627 C C . ALA A 1 464 ? 28.095 -2.470 -46.682 1.00 85.12 464 ALA A C 1
ATOM 3629 O O . ALA A 1 464 ? 28.735 -2.173 -47.694 1.00 85.12 464 ALA A O 1
ATOM 3630 N N . THR A 1 465 ? 26.805 -2.798 -46.722 1.00 85.44 465 THR A N 1
ATOM 3631 C CA . THR A 1 465 ? 25.976 -2.807 -47.935 1.00 85.44 465 THR A CA 1
ATOM 3632 C C . THR A 1 465 ? 24.916 -1.724 -47.856 1.00 85.44 465 THR A C 1
ATOM 3634 O O . THR A 1 465 ? 24.311 -1.518 -46.809 1.00 85.44 465 THR A O 1
ATOM 3637 N N . VAL A 1 466 ? 24.686 -1.013 -48.959 1.00 82.44 466 VAL A N 1
ATOM 3638 C CA . VAL A 1 466 ? 23.632 0.003 -49.045 1.00 82.44 466 VAL A CA 1
ATOM 3639 C C . VAL A 1 466 ? 22.736 -0.323 -50.231 1.00 82.44 466 VAL A C 1
ATOM 3641 O O . VAL A 1 466 ? 23.224 -0.492 -51.347 1.00 82.44 466 VAL A O 1
ATOM 3644 N N . SER A 1 467 ? 21.432 -0.404 -49.990 1.00 83.50 467 SER A N 1
ATOM 3645 C CA . SER A 1 467 ? 20.406 -0.585 -51.012 1.00 83.50 467 SER A CA 1
ATOM 3646 C C . SER A 1 467 ? 19.292 0.443 -50.839 1.00 83.50 467 SER A C 1
ATOM 3648 O O . SER A 1 467 ? 18.926 0.836 -49.726 1.00 83.50 467 SER A O 1
ATOM 3650 N N . GLU A 1 468 ? 18.747 0.911 -51.956 1.00 75.94 468 GLU A N 1
ATOM 3651 C CA . GLU A 1 468 ? 17.482 1.633 -51.930 1.00 75.94 468 GLU A CA 1
ATOM 3652 C C . GLU A 1 468 ? 16.377 0.630 -51.606 1.00 75.94 468 GLU A C 1
ATOM 3654 O O . GLU A 1 468 ? 16.399 -0.508 -52.081 1.00 75.94 468 GLU A O 1
ATOM 3659 N N . ALA A 1 469 ? 15.424 1.029 -50.762 1.00 62.97 469 ALA A N 1
ATOM 3660 C CA . ALA A 1 469 ? 14.200 0.258 -50.652 1.00 62.97 469 ALA A CA 1
ATOM 3661 C C . ALA A 1 469 ? 13.564 0.295 -52.043 1.00 62.97 469 ALA A C 1
ATOM 3663 O O . ALA A 1 469 ? 13.129 1.362 -52.473 1.00 62.97 469 ALA A O 1
ATOM 3664 N N . ALA A 1 470 ? 13.584 -0.834 -52.761 1.00 49.41 470 ALA A N 1
ATOM 3665 C CA . ALA A 1 470 ? 12.801 -0.985 -53.977 1.00 49.41 470 ALA A CA 1
ATOM 3666 C C . ALA A 1 470 ? 11.391 -0.511 -53.637 1.00 49.41 470 ALA A C 1
ATOM 3668 O O . ALA A 1 470 ? 10.859 -0.940 -52.611 1.00 49.41 470 ALA A O 1
ATOM 3669 N N . GLU A 1 471 ? 10.864 0.427 -54.423 1.00 40.22 471 GLU A N 1
ATOM 3670 C CA . GLU A 1 471 ? 9.518 0.960 -54.266 1.00 40.22 471 GLU A CA 1
ATOM 3671 C C . GLU A 1 471 ? 8.558 -0.210 -54.011 1.00 40.22 471 GLU A C 1
ATOM 3673 O O . GLU A 1 471 ? 8.211 -0.968 -54.916 1.00 40.22 471 GLU A O 1
ATOM 3678 N N . LEU A 1 472 ? 8.180 -0.401 -52.745 1.00 36.66 472 LEU A N 1
ATOM 3679 C CA . LEU A 1 472 ? 6.997 -1.162 -52.383 1.00 36.66 472 LEU A CA 1
ATOM 3680 C C . LEU A 1 472 ? 5.842 -0.254 -52.793 1.00 36.66 472 LEU A C 1
ATOM 3682 O O . LEU A 1 472 ? 5.412 0.600 -52.017 1.00 36.66 472 LEU A O 1
ATOM 3686 N N . ALA A 1 473 ? 5.484 -0.370 -54.072 1.00 28.77 473 ALA A N 1
ATOM 3687 C CA . ALA A 1 473 ? 4.250 0.139 -54.645 1.00 28.77 473 ALA A CA 1
ATOM 3688 C C . ALA A 1 473 ? 3.034 -0.453 -53.924 1.00 28.77 473 ALA A C 1
ATOM 3690 O O . ALA A 1 473 ? 3.089 -1.655 -53.560 1.00 28.77 473 ALA A O 1
#

Organism: NCBI:txid1333877

Radius of gyration: 35.79 Å; chains: 1; bounding box: 82×45×118 Å

Sequence (473 aa):
GGDDVANDEISFVVRGESTTAKLQRSMLTNEVCPVLLALVADRADASMPQGDRDSQGRYILDGPSNPHAFFFLMECVRKGGEMTFTEMSDRLPDVFSRMEACRHVDYFMLPGANKALLTKLLLQSLVIESMGEAIDASRMGLCRSDMIMDKIHLEGVYLRRLHIENSHVQNVVIRRCHIAECEFALSVTACEVHISKSKLEGVNTSMFAAMITIEDGSDIQCCNIRVVEELHVRDSQLHKCTFQGCDEDRKDRQVVSATFTNAQIHGDIPLPFDKIVCERTYFHGGRLHMTIGGASITLSKSRIMSLPAIDSDTHVNLCLDDCQVLEQFRFDRMKLHFKNVRFSKPCEFVDVLFPERVCDVTFPRTCRFVQARFLAGLHACIASGCVFEGCNLGHGQDALSGCLLTHCSFRSCRFPFLEADSPVANLSYCDFVGCRIQGGGQFPHEESFIIKSYWLRKWNLAGATVSEAAELA

pLDDT: mean 85.56, std 13.18, range [28.77, 97.88]

Secondary structure (DSSP, 8-state):
--------EEEEEETT---EEEEEGGG--TTT-HHHHHHH--SS-TTSPPPPB-TTSPEEE---SSHHHHHHHHHHHHTTT---HHHHHHH--SHHHHHHHHHHTTTTT--HHHHHHHHHHHHTTEE-SS--S-EEGGGS----SS-EEEEEEEES-EEE--EE-S-EEEEEEEES-EEES-EE-TT-EEEEEEEES-EEES-EEEEEEEEEEEESS-EEES-EEEEEEEEEEES-EEES-EEE-SSSS--TTPPPEEEEES-EEES-EE---SEEEEES-EE-SSEEE--STT-EEEEES-EES---EEE-SS-EEEEEES-EE-S--EEESEEEEEES-EESS--EEES-EE-S-EES-EEPTT-EEES-EETT-EES-EEES-EEES-B--SSTTTTTT-EEES-EEES-EEE---TTPPPEE-TT-EEES-EEE--SSS--EEETTS-TTGGGGEE-TT-EEE------